Protein AF-0000000074436801 (afdb_homodimer)

Foldseek 3Di:
DPPPAFPFKKKWKKWFFQQQAQKADDDPPGHHVVVLVVVLCCVLDPPWDKDKAWLDIAHHLATAPITMIMMRTNDDDDFVSCQVSSQVRGDPGMHIDGMGGDDPPDDSNPFFKKWKKKFKEEEDDDFDVVCVLAYHYHNAQFQQVQLQVLQVLQAAWFFQPLLADDDDPPDDRTFHKHDWGKDWDDPDDDPRGDPTMIMIMIMGRDDHHLNVQQSVQVSRCCGRPVDHSVVSNLNRHPVHPDDRDGDGHDNSRMYGYDMGGDD/DPPPAFPFKKKWKKWFFQQQAQKADDDPPGHHVVVLVVVLCCVLDPPWDKDKAWLDIAHHLATAPITMIMMRTNDDDDFVVCQVSSQVRGDPGMHIDGMGGDDPPDDSNPFFKKWKKKFKEEEDDDFQVVCVLAYHYHNAQFQQVQLQVLQVLQAAWFFQPLLADDDDPPDDRTFHKHDWGKDWDDPDDDPRGDPTMIMIMIMGRDDHHLNVQQSVQVSRCCGRPVDHSVVSNLNRPPPRPDDRDGDGHDNSRMYGYDMGGDD

Secondary structure (DSSP, 8-state):
------SEEEEEEEEE-GGG-S-SS--TTS--HHHHHHHHHHHHTTT--EEEEES--PPTT-EEEEEEEEEEESS---HHHHHHHHHHHS-TTEEEEEEEE--TT--TTTS-EEEEEEEEEEESSPPPGGGTTT-EEESS---HHHHHHHHHTT-EEEE-GGGSSS--TT---EEEEEEEEEEE--SS-BTTS-S--EEEEEEES---TTHHHHHHHHHHHHHHTSS-HHHHHHHT-TT----PPP----GGGEEEEEEEE--/------SEEEEEEEEE-GGG-S-SS--TTS--HHHHHHHHHHHHTTT--EEEEES--PPTT-EEEEEEEEEEESS---HHHHHHHHHHHS-TTEEEEEEEE--TT--TTTS-EEEEEEEEEEESSPPPGGGTTT-EEESS---HHHHHHHHHTT-EEEE-GGGSSS--TT---EEEEEEEEEEE--SS-BTTS-S--EEEEEEES---TTHHHHHHHHHHHHHHTSS-HHHHHHHT-TT-----------GGGEEEEEEEE--

Structure (mmCIF, N/CA/C/O backbone):
data_AF-0000000074436801-model_v1
#
loop_
_entity.id
_entity.type
_entity.pdbx_description
1 polymer 'tRNA pseudouridine synthase'
#
loop_
_atom_site.group_PDB
_atom_site.id
_atom_site.type_symbol
_atom_site.label_atom_id
_atom_site.label_alt_id
_atom_site.label_comp_id
_atom_site.label_asym_id
_atom_site.label_entity_id
_atom_site.label_seq_id
_atom_site.pdbx_PDB_ins_code
_atom_site.Cartn_x
_atom_site.Cartn_y
_atom_site.Cartn_z
_atom_site.occupancy
_atom_site.B_iso_or_equiv
_atom_site.auth_seq_id
_atom_site.auth_comp_id
_atom_site.auth_asym_id
_atom_site.auth_atom_id
_atom_site.pdbx_PDB_model_num
ATOM 1 N N . MET A 1 1 ? -20.516 38.281 -7.262 1 30.27 1 MET A N 1
ATOM 2 C CA . MET A 1 1 ? -20.188 36.844 -7.207 1 30.27 1 MET A CA 1
ATOM 3 C C . MET A 1 1 ? -20.516 36.281 -5.832 1 30.27 1 MET A C 1
ATOM 5 O O . MET A 1 1 ? -19.891 36.656 -4.836 1 30.27 1 MET A O 1
ATOM 9 N N . THR A 1 2 ? -21.734 36.031 -5.516 1 40.06 2 THR A N 1
ATOM 10 C CA . THR A 1 2 ? -22.422 35.75 -4.262 1 40.06 2 THR A CA 1
ATOM 11 C C . THR A 1 2 ? -21.766 34.594 -3.527 1 40.06 2 THR A C 1
ATOM 13 O O . THR A 1 2 ? -21.547 33.531 -4.109 1 40.06 2 THR A O 1
ATOM 16 N N . ILE A 1 3 ? -20.766 34.688 -2.725 1 45.5 3 ILE A N 1
ATOM 17 C CA . ILE A 1 3 ? -20.109 33.688 -1.88 1 45.5 3 ILE A CA 1
ATOM 18 C C . ILE A 1 3 ? -21.094 32.562 -1.522 1 45.5 3 ILE A C 1
ATOM 20 O O . ILE A 1 3 ? -22.078 32.812 -0.809 1 45.5 3 ILE A O 1
ATOM 24 N N . MET A 1 4 ? -21.625 31.734 -2.463 1 53.31 4 MET A N 1
ATOM 25 C CA . MET A 1 4 ? -22.734 30.766 -2.463 1 53.31 4 MET A CA 1
ATOM 26 C C . MET A 1 4 ? -22.75 29.953 -1.167 1 53.31 4 MET A C 1
ATOM 28 O O . MET A 1 4 ? -21.781 29.266 -0.848 1 53.31 4 MET A O 1
ATOM 32 N N . SER A 1 5 ? -23.5 30.5 -0.088 1 80.19 5 SER A N 1
ATOM 33 C CA . SER A 1 5 ? -23.688 30.172 1.32 1 80.19 5 SER A CA 1
ATOM 34 C C . SER A 1 5 ? -24.281 28.781 1.482 1 80.19 5 SER A C 1
ATOM 36 O O . SER A 1 5 ? -25.219 28.406 0.767 1 80.19 5 SER A O 1
ATOM 38 N N . TYR A 1 6 ? -23.562 27.734 1.692 1 91.56 6 TYR A N 1
ATOM 39 C CA . TYR A 1 6 ? -24.078 26.438 2.107 1 91.56 6 TYR A CA 1
ATOM 40 C C . TYR A 1 6 ? -24.859 26.547 3.414 1 91.56 6 TYR A C 1
ATOM 42 O O . TYR A 1 6 ? -24.562 27.422 4.242 1 91.56 6 TYR A O 1
ATOM 50 N N . SER A 1 7 ? -25.859 25.766 3.523 1 94.69 7 SER A N 1
ATOM 51 C CA . SER A 1 7 ? -26.766 25.859 4.672 1 94.69 7 SER A CA 1
ATOM 52 C C . SER A 1 7 ? -26.109 25.281 5.926 1 94.69 7 SER A C 1
ATOM 54 O O . SER A 1 7 ? -26.422 25.703 7.039 1 94.69 7 SER A O 1
ATOM 56 N N . TYR A 1 8 ? -25.359 24.266 5.738 1 96.69 8 TYR A N 1
ATOM 57 C CA . TYR A 1 8 ? -24.734 23.578 6.867 1 96.69 8 TYR A CA 1
ATOM 58 C C . TYR A 1 8 ? -23.25 23.375 6.633 1 96.69 8 TYR A C 1
ATOM 60 O O . TYR A 1 8 ? -22.781 23.406 5.488 1 96.69 8 TYR A O 1
ATOM 68 N N . SER A 1 9 ? -22.516 23.25 7.727 1 97.12 9 SER A N 1
ATOM 69 C CA . SER A 1 9 ? -21.078 22.953 7.68 1 97.12 9 SER A CA 1
ATOM 70 C C . SER A 1 9 ? -20.672 22.016 8.82 1 97.12 9 SER A C 1
ATOM 72 O O . SER A 1 9 ? -21.156 22.172 9.953 1 97.12 9 SER A O 1
ATOM 74 N N . TYR A 1 10 ? -19.844 21.031 8.469 1 98.38 10 TYR A N 1
ATOM 75 C CA . TYR A 1 10 ? -19.422 20.031 9.438 1 98.38 10 TYR A CA 1
ATOM 76 C C . TYR A 1 10 ? -17.922 19.781 9.328 1 98.38 10 TYR A C 1
ATOM 78 O O . TYR A 1 10 ? -17.312 20.062 8.297 1 98.38 10 TYR A O 1
ATOM 86 N N . LEU A 1 11 ? -17.312 19.328 10.383 1 98.44 11 LEU A N 1
ATOM 87 C CA . LEU A 1 11 ? -15.938 18.859 10.383 1 98.44 11 LEU A CA 1
ATOM 88 C C . LEU A 1 11 ? -15.891 17.328 10.344 1 98.44 11 LEU A C 1
ATOM 90 O O . LEU A 1 11 ? -16.516 16.672 11.18 1 98.44 11 LEU A O 1
ATOM 94 N N . VAL A 1 12 ? -15.211 16.828 9.383 1 98.75 12 VAL A N 1
ATOM 95 C CA . VAL A 1 12 ? -15.109 15.383 9.234 1 98.75 12 VAL A CA 1
ATOM 96 C C . VAL A 1 12 ? -13.648 14.953 9.328 1 98.75 12 VAL A C 1
ATOM 98 O O . VAL A 1 12 ? -12.773 15.562 8.703 1 98.75 12 VAL A O 1
ATOM 101 N N . THR A 1 13 ? -13.367 13.969 10.156 1 98.81 13 THR A N 1
ATOM 102 C CA . THR A 1 13 ? -12.047 13.367 10.281 1 98.81 13 THR A CA 1
ATOM 103 C C . THR A 1 13 ? -11.977 12.039 9.523 1 98.81 13 THR A C 1
ATOM 105 O O . THR A 1 13 ? -12.859 11.195 9.664 1 98.81 13 THR A O 1
ATOM 108 N N . ILE A 1 14 ? -10.961 11.914 8.711 1 98.75 14 ILE A N 1
ATOM 109 C CA . ILE A 1 14 ? -10.82 10.695 7.926 1 98.75 14 ILE A CA 1
ATOM 110 C C . ILE A 1 14 ? -9.383 10.172 8.031 1 98.75 14 ILE A C 1
ATOM 112 O O . ILE A 1 14 ? -8.508 10.852 8.57 1 98.75 14 ILE A O 1
ATOM 116 N N . GLN A 1 15 ? -9.172 8.93 7.621 1 98.75 15 GLN A N 1
ATOM 117 C CA . GLN A 1 15 ? -7.891 8.273 7.398 1 98.75 15 GLN A CA 1
ATOM 118 C C . GLN A 1 15 ? -7.754 7.805 5.953 1 98.75 15 GLN A C 1
ATOM 120 O O . GLN A 1 15 ? -8.758 7.527 5.289 1 98.75 15 GLN A O 1
ATOM 125 N N . TYR A 1 16 ? -6.551 7.789 5.449 1 98.81 16 TYR A N 1
ATOM 126 C CA . TYR A 1 16 ? -6.355 7.191 4.133 1 98.81 16 TYR A CA 1
ATOM 127 C C . TYR A 1 16 ? -4.922 6.707 3.961 1 98.81 16 TYR A C 1
ATOM 129 O O . TYR A 1 16 ? -4.004 7.211 4.617 1 98.81 16 TYR A O 1
ATOM 137 N N . LEU A 1 17 ? -4.734 5.734 3.131 1 98.75 17 LEU A N 1
ATOM 138 C CA . LEU A 1 17 ? -3.434 5.309 2.625 1 98.75 17 LEU A CA 1
ATOM 139 C C . LEU A 1 17 ? -3.102 6.012 1.315 1 98.75 17 LEU A C 1
ATOM 141 O O . LEU A 1 17 ? -3.738 5.762 0.291 1 98.75 17 LEU A O 1
ATOM 145 N N . GLY A 1 18 ? -2.111 6.832 1.327 1 98.44 18 GLY A N 1
ATOM 146 C CA . GLY A 1 18 ? -1.806 7.676 0.182 1 98.44 18 GLY A CA 1
ATOM 147 C C . GLY A 1 18 ? -0.941 6.98 -0.854 1 98.44 18 GLY A C 1
ATOM 148 O O . GLY A 1 18 ? -0.719 7.516 -1.942 1 98.44 18 GLY A O 1
ATOM 149 N N . PHE A 1 19 ? -0.56 5.734 -0.64 1 98.38 19 PHE A N 1
ATOM 150 C CA . PHE A 1 19 ? 0.476 5.039 -1.396 1 98.38 19 PHE A CA 1
ATOM 151 C C . PHE A 1 19 ? 0.136 5.012 -2.881 1 98.38 19 PHE A C 1
ATOM 153 O O . PHE A 1 19 ? 1.031 5.027 -3.729 1 98.38 19 PHE A O 1
ATOM 160 N N . ARG A 1 20 ? -1.141 5.043 -3.229 1 96.75 20 ARG A N 1
ATOM 161 C CA . ARG A 1 20 ? -1.556 5.016 -4.629 1 96.75 20 ARG A CA 1
ATOM 162 C C . ARG A 1 20 ? -2.035 6.387 -5.086 1 96.75 20 ARG A C 1
ATOM 164 O O . ARG A 1 20 ? -2.463 6.555 -6.227 1 96.75 20 ARG A O 1
ATOM 171 N N . PHE A 1 21 ? -2.033 7.359 -4.207 1 97.56 21 PHE A N 1
ATOM 172 C CA . PHE A 1 21 ? -2.561 8.68 -4.539 1 97.56 21 PHE A CA 1
ATOM 173 C C . PHE A 1 21 ? -1.469 9.57 -5.121 1 97.56 21 PHE A C 1
ATOM 175 O O . PHE A 1 21 ? -0.324 9.531 -4.664 1 97.56 21 PHE A O 1
ATOM 182 N N . HIS A 1 22 ? -1.839 10.375 -6.027 1 97.44 22 HIS A N 1
ATOM 183 C CA . HIS A 1 22 ? -0.971 11.414 -6.562 1 97.44 22 HIS A CA 1
ATO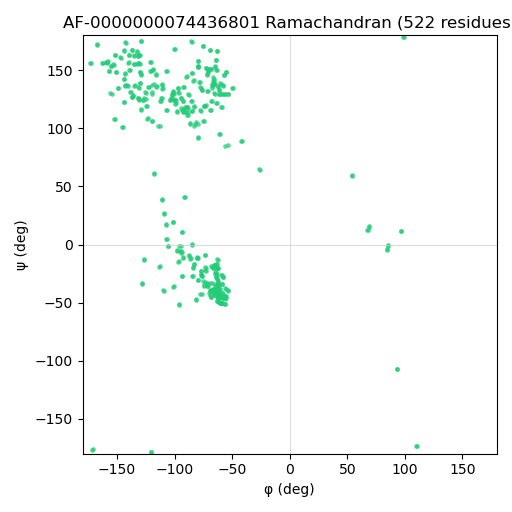M 184 C C . HIS A 1 22 ? -1.14 12.719 -5.793 1 97.44 22 HIS A C 1
ATOM 186 O O . HIS A 1 22 ? -1.267 13.789 -6.398 1 97.44 22 HIS A O 1
ATOM 192 N N . GLY A 1 23 ? -1.253 12.555 -4.43 1 97.56 23 GLY A N 1
ATOM 193 C CA . GLY A 1 23 ? -1.458 13.703 -3.555 1 97.56 23 GLY A CA 1
ATOM 194 C C . GLY A 1 23 ? -2.91 13.898 -3.162 1 97.56 23 GLY A C 1
ATOM 195 O O . GLY A 1 23 ? -3.779 13.125 -3.566 1 97.56 23 GLY A O 1
ATOM 196 N N . TRP A 1 24 ? -3.102 14.867 -2.393 1 97.81 24 TRP A N 1
ATOM 197 C CA . TRP A 1 24 ? -4.457 15.172 -1.941 1 97.81 24 TRP A CA 1
ATOM 198 C C . TRP A 1 24 ? -5.215 15.969 -2.994 1 97.81 24 TRP A C 1
ATOM 200 O O . TRP A 1 24 ? -6.348 15.633 -3.346 1 97.81 24 TRP A O 1
ATOM 210 N N . GLN A 1 25 ? -4.562 16.984 -3.502 1 96.44 25 GLN A N 1
ATOM 211 C CA . GLN A 1 25 ? -5.207 17.953 -4.387 1 96.44 25 GLN A CA 1
ATOM 212 C C . GLN A 1 25 ? -5.637 17.297 -5.695 1 96.44 25 GLN A C 1
ATOM 214 O O . GLN A 1 25 ? -4.867 16.547 -6.305 1 96.44 25 GLN A O 1
ATOM 219 N N . LYS A 1 26 ? -6.855 17.672 -6.145 1 96.38 26 LYS A N 1
ATOM 220 C CA . LYS A 1 26 ? -7.383 17.125 -7.391 1 96.38 26 LYS A CA 1
ATOM 221 C C . LYS A 1 26 ? -6.492 17.5 -8.578 1 96.38 26 LYS A C 1
ATOM 223 O O . LYS A 1 26 ? -6.035 18.641 -8.68 1 96.38 26 LYS A O 1
ATOM 228 N N . GLN A 1 27 ? -6.188 16.5 -9.289 1 93.69 27 GLN A N 1
ATOM 229 C CA . GLN A 1 27 ? -5.465 16.641 -10.547 1 93.69 27 GLN A CA 1
ATOM 230 C C . GLN A 1 27 ? -6.16 15.867 -11.664 1 93.69 27 GLN A C 1
ATOM 232 O O . GLN A 1 27 ? -6.633 14.75 -11.445 1 93.69 27 GLN A O 1
ATOM 237 N N . PRO A 1 28 ? -6.227 16.453 -12.82 1 91.06 28 PRO A N 1
ATOM 238 C CA . PRO A 1 28 ? -6.922 15.766 -13.914 1 91.06 28 PRO A CA 1
ATOM 239 C C . PRO A 1 28 ? -6.348 14.383 -14.203 1 91.06 28 PRO A C 1
ATOM 241 O O . PRO A 1 28 ? -5.125 14.219 -14.289 1 91.06 28 PRO A O 1
ATOM 244 N N . ASN A 1 29 ? -7.223 13.359 -14.273 1 89.69 29 ASN A N 1
ATOM 245 C CA . ASN A 1 29 ? -6.945 12 -14.719 1 89.69 29 ASN A CA 1
ATOM 246 C C . ASN A 1 29 ? -6.016 11.266 -13.758 1 89.69 29 ASN A C 1
ATOM 248 O O . ASN A 1 29 ? -5.379 10.281 -14.125 1 89.69 29 ASN A O 1
ATOM 252 N N . LEU A 1 30 ? -5.844 11.883 -12.586 1 94.19 30 LEU A N 1
ATOM 253 C CA . LEU A 1 30 ? -5.004 11.219 -11.602 1 94.19 30 LEU A CA 1
ATOM 254 C C . LEU A 1 30 ? -5.809 10.844 -10.359 1 94.19 30 LEU A C 1
ATOM 256 O O . LEU A 1 30 ? -6.758 11.539 -10 1 94.19 30 LEU A O 1
ATOM 260 N N . LYS A 1 31 ? -5.441 9.742 -9.75 1 94.81 31 LYS A N 1
ATOM 261 C CA . LYS A 1 31 ? -6.039 9.297 -8.492 1 94.81 31 LYS A CA 1
ATOM 262 C C . LYS A 1 31 ? -5.527 10.133 -7.324 1 94.81 31 LYS A C 1
ATOM 264 O O . LYS A 1 31 ? -4.367 10 -6.926 1 94.81 31 LYS A O 1
ATOM 269 N N . THR A 1 32 ? -6.398 11.055 -6.77 1 98.12 32 THR A N 1
ATOM 270 C CA . THR A 1 32 ? -6.016 11.898 -5.641 1 98.12 32 THR A CA 1
ATOM 271 C C . THR A 1 32 ? -6.953 11.672 -4.457 1 98.12 32 THR A C 1
ATOM 273 O O . THR A 1 32 ? -8.055 11.141 -4.625 1 98.12 32 THR A O 1
ATOM 276 N N . GLY A 1 33 ? -6.477 11.984 -3.297 1 97.88 33 GLY A N 1
ATOM 277 C CA . GLY A 1 33 ? -7.316 11.852 -2.119 1 97.88 33 GLY A CA 1
ATOM 278 C C . GLY A 1 33 ? -8.617 12.625 -2.225 1 97.88 33 GLY A C 1
ATOM 279 O O . GLY A 1 33 ? -9.688 12.086 -1.93 1 97.88 33 GLY A O 1
ATOM 280 N N . HIS A 1 34 ? -8.516 13.836 -2.703 1 98.25 34 HIS A N 1
ATOM 281 C CA . HIS A 1 34 ? -9.68 14.711 -2.795 1 98.25 34 HIS A CA 1
ATOM 282 C C . HIS A 1 34 ? -10.672 14.195 -3.83 1 98.25 34 HIS A C 1
ATOM 284 O O . HIS A 1 34 ? -11.891 14.266 -3.619 1 98.25 34 HIS A O 1
ATOM 290 N N . LEU A 1 35 ? -10.172 13.695 -4.934 1 97.38 35 LEU A N 1
ATOM 291 C CA . LEU A 1 35 ? -11.039 13.133 -5.961 1 97.38 35 LEU A CA 1
ATOM 292 C C . LEU A 1 35 ? -11.883 12 -5.395 1 97.38 35 LEU A C 1
ATOM 294 O O . LEU A 1 35 ? -13.102 11.969 -5.594 1 97.38 35 LEU A O 1
ATOM 298 N N . PHE A 1 36 ? -11.305 11.102 -4.641 1 96.81 36 PHE A N 1
ATOM 299 C CA . PHE A 1 36 ? -12.016 9.945 -4.102 1 96.81 36 PHE A CA 1
ATOM 300 C C . PHE A 1 36 ? -12.992 10.367 -3.014 1 96.81 36 PHE A C 1
ATOM 302 O O . PHE A 1 36 ? -14.086 9.805 -2.898 1 96.81 36 PHE A O 1
ATOM 309 N N . LEU A 1 37 ? -12.531 11.352 -2.287 1 98.06 37 LEU A N 1
ATOM 310 C CA . LEU A 1 37 ? -13.453 11.906 -1.299 1 98.06 37 LEU A CA 1
ATOM 311 C C . LEU A 1 37 ? -14.703 12.453 -1.97 1 98.06 37 LEU A C 1
ATOM 313 O O . LEU A 1 37 ? -15.82 12.102 -1.583 1 98.06 37 LEU A O 1
ATOM 317 N N . ASP A 1 38 ? -14.508 13.258 -2.973 1 97.38 38 ASP A N 1
ATOM 318 C CA . ASP A 1 38 ? -15.625 13.891 -3.668 1 97.38 38 ASP A CA 1
ATOM 319 C C . ASP A 1 38 ? -16.516 12.844 -4.328 1 97.38 38 ASP A C 1
ATOM 321 O O . ASP A 1 38 ? -17.75 12.969 -4.305 1 97.38 38 ASP A O 1
ATOM 325 N N . LYS A 1 39 ? -15.922 11.844 -4.93 1 97.31 39 LYS A N 1
ATOM 326 C CA . LYS A 1 39 ? -16.703 10.773 -5.551 1 97.31 39 LYS A CA 1
ATOM 327 C C . LYS A 1 39 ? -17.562 10.062 -4.52 1 97.31 39 LYS A C 1
ATOM 329 O O . LYS A 1 39 ? -18.734 9.758 -4.793 1 97.31 39 LYS A O 1
ATOM 334 N N . THR A 1 40 ? -17 9.773 -3.389 1 98.12 40 THR A N 1
ATOM 335 C CA . THR A 1 40 ? -17.734 9.109 -2.32 1 98.12 40 THR A CA 1
ATOM 336 C C . THR A 1 40 ? -18.906 9.977 -1.854 1 98.12 40 THR A C 1
ATOM 338 O O . THR A 1 40 ? -20.031 9.492 -1.733 1 98.12 40 THR A O 1
ATOM 341 N N . LEU A 1 41 ? -18.656 11.273 -1.666 1 98.44 41 LEU A N 1
ATOM 342 C CA . LEU A 1 41 ? -19.688 12.203 -1.205 1 98.44 41 LEU A CA 1
ATOM 343 C C . LEU A 1 41 ? -20.781 12.359 -2.254 1 98.44 41 LEU A C 1
ATOM 345 O O . LEU A 1 41 ? -21.969 12.445 -1.913 1 98.44 41 LEU A O 1
ATOM 349 N N . LYS A 1 42 ? -20.391 12.398 -3.506 1 97.88 42 LYS A N 1
ATOM 350 C CA . LYS A 1 42 ? -21.359 12.523 -4.59 1 97.88 42 LYS A CA 1
ATOM 351 C C . LYS A 1 42 ? -22.281 11.312 -4.629 1 97.88 42 LYS A C 1
ATOM 353 O O . LYS A 1 42 ? -23.469 11.445 -4.957 1 97.88 42 LYS A O 1
ATOM 358 N N . TYR A 1 43 ? -21.734 10.242 -4.328 1 97.5 43 TYR A N 1
ATOM 359 C CA . TYR A 1 43 ? -22.531 9.016 -4.332 1 97.5 43 TYR A CA 1
ATOM 360 C C . TYR A 1 43 ? -23.531 9.016 -3.193 1 97.5 43 TYR A C 1
ATOM 362 O O . TYR A 1 43 ? -24.703 8.664 -3.393 1 97.5 43 TYR A O 1
ATOM 370 N N . ILE A 1 44 ? -23.141 9.453 -2 1 96.88 44 ILE A N 1
ATOM 371 C CA . ILE A 1 44 ? -24 9.336 -0.83 1 96.88 44 ILE A CA 1
ATOM 372 C C . ILE A 1 44 ? -24.953 10.516 -0.782 1 96.88 44 ILE A C 1
ATOM 374 O O . ILE A 1 44 ? -26.031 10.422 -0.187 1 96.88 44 ILE A O 1
ATOM 378 N N . TYR A 1 45 ? -24.578 11.625 -1.346 1 96.94 45 TYR A N 1
ATOM 379 C CA . TYR A 1 45 ? -25.438 12.812 -1.394 1 96.94 45 TYR A CA 1
ATOM 380 C C . TYR A 1 45 ? -25.766 13.18 -2.832 1 96.94 45 TYR A C 1
ATOM 382 O O . TYR A 1 45 ? -25.547 14.32 -3.256 1 96.94 45 TYR A O 1
ATOM 390 N N . LYS A 1 46 ? -26.391 12.258 -3.434 1 95.19 46 LYS A N 1
ATOM 391 C CA . LYS A 1 46 ? -26.75 12.438 -4.84 1 95.19 46 LYS A CA 1
ATOM 392 C C . LYS A 1 46 ? -27.719 13.594 -5.02 1 95.19 46 LYS A C 1
ATOM 394 O O . LYS A 1 46 ? -28.766 13.633 -4.363 1 95.19 46 LYS A O 1
ATOM 399 N N . GLY A 1 47 ? -27.297 14.531 -5.82 1 96.25 47 GLY A N 1
ATOM 400 C CA . GLY A 1 47 ? -28.172 15.641 -6.156 1 96.25 47 GLY A CA 1
ATOM 401 C C . GLY A 1 47 ? -28.125 16.766 -5.145 1 96.25 47 GLY A C 1
ATOM 402 O O . GLY A 1 47 ? -28.828 17.781 -5.301 1 96.25 47 GLY A O 1
ATOM 403 N N . ILE A 1 48 ? -27.391 16.656 -4.137 1 97.25 48 ILE A N 1
ATOM 404 C CA . ILE A 1 48 ? -27.266 17.688 -3.117 1 97.25 48 ILE A CA 1
ATOM 405 C C . ILE A 1 48 ? -25.969 18.469 -3.322 1 97.25 48 ILE A C 1
ATOM 407 O O . ILE A 1 48 ? -24.906 17.859 -3.518 1 97.25 48 ILE A O 1
ATOM 411 N N . ARG A 1 49 ? -26.125 19.734 -3.289 1 96.75 49 ARG A N 1
ATOM 412 C CA . ARG A 1 49 ? -24.938 20.562 -3.439 1 96.75 49 ARG A CA 1
ATOM 413 C C . ARG A 1 49 ? -24.062 20.5 -2.197 1 96.75 49 ARG A C 1
ATOM 415 O O . ARG A 1 49 ? -24.547 20.609 -1.072 1 96.75 49 ARG A O 1
ATOM 422 N N . PHE A 1 50 ? -22.703 20.281 -2.445 1 97.88 50 PHE A N 1
ATOM 423 C CA . PHE A 1 50 ? -21.75 20.281 -1.34 1 97.88 50 PHE A CA 1
ATOM 424 C C . PHE A 1 50 ? -20.359 20.719 -1.818 1 97.88 50 PHE A C 1
ATOM 426 O O . PHE A 1 50 ? -20.109 20.781 -3.023 1 97.88 50 PHE A O 1
ATOM 433 N N . LYS A 1 51 ? -19.562 21.078 -0.87 1 97.25 51 LYS A N 1
ATOM 434 C CA . LYS A 1 51 ? -18.156 21.406 -1.066 1 97.25 51 LYS A CA 1
ATOM 435 C C . LYS A 1 51 ? -17.312 20.891 0.09 1 97.25 51 LYS A C 1
ATOM 437 O O . LYS A 1 51 ? -17.734 20.922 1.246 1 97.25 51 LYS A O 1
ATOM 442 N N . SER A 1 52 ? -16.188 20.328 -0.301 1 97.75 52 SER A N 1
ATOM 443 C CA . SER A 1 52 ? -15.266 19.875 0.728 1 97.75 52 SER A CA 1
ATOM 444 C C . SER A 1 52 ? -13.953 20.641 0.668 1 97.75 52 SER A C 1
ATOM 446 O O . SER A 1 52 ? -13.453 20.938 -0.418 1 97.75 52 SER A O 1
ATOM 448 N N . LEU A 1 53 ? -13.492 21.031 1.847 1 97.31 53 LEU A N 1
ATOM 449 C CA . LEU A 1 53 ? -12.219 21.734 1.982 1 97.31 53 LEU A CA 1
ATOM 450 C C . LEU A 1 53 ? -11.289 21 2.941 1 97.31 53 LEU A C 1
ATOM 452 O O . LEU A 1 53 ? -11.602 20.859 4.129 1 97.31 53 LEU A O 1
ATOM 456 N N . GLY A 1 54 ? -10.164 20.562 2.498 1 97.56 54 GLY A N 1
ATOM 457 C CA . GLY A 1 54 ? -9.227 19.812 3.326 1 97.56 54 GLY A CA 1
ATOM 458 C C . GLY A 1 54 ? -8.391 20.703 4.227 1 97.56 54 GLY A C 1
ATOM 459 O O . GLY A 1 54 ? -8.141 21.859 3.898 1 97.56 54 GLY A O 1
ATOM 460 N N . VAL A 1 55 ? -7.887 20.109 5.281 1 97.38 55 VAL A N 1
ATOM 461 C CA . VAL A 1 55 ? -7.098 20.828 6.281 1 97.38 55 VAL A CA 1
ATOM 462 C C . VAL A 1 55 ? -5.719 21.156 5.715 1 97.38 55 VAL A C 1
ATOM 464 O O . VAL A 1 55 ? -5.008 22 6.25 1 97.38 55 VAL A O 1
ATOM 467 N N . GLY A 1 56 ? -5.324 20.453 4.691 1 94.5 56 GLY A N 1
ATOM 468 C CA . GLY A 1 56 ? -4.035 20.625 4.047 1 94.5 56 GLY A CA 1
ATOM 469 C C . GLY A 1 56 ? -3.912 19.844 2.75 1 94.5 56 GLY A C 1
ATOM 470 O O . GLY A 1 56 ? -4.906 19.328 2.234 1 94.5 56 GLY A O 1
ATOM 471 N N . ARG A 1 57 ? -2.748 19.922 2.213 1 93.38 57 ARG A N 1
ATOM 472 C CA . ARG A 1 57 ? -2.451 19.219 0.967 1 93.38 57 ARG A CA 1
ATOM 473 C C . ARG A 1 57 ? -1.257 18.297 1.134 1 93.38 57 ARG A C 1
ATOM 475 O O . ARG A 1 57 ? -0.114 18.75 1.218 1 93.38 57 ARG A O 1
ATOM 482 N N . THR A 1 58 ? -1.508 16.969 1.166 1 97 58 THR A N 1
ATOM 483 C CA . THR A 1 58 ? -0.414 16.016 1.27 1 97 58 THR A CA 1
ATOM 484 C C . THR A 1 58 ? 0.163 15.695 -0.108 1 97 58 THR A C 1
ATOM 486 O O . THR A 1 58 ? -0.568 15.664 -1.1 1 97 58 THR A O 1
ATOM 489 N N . ASP A 1 59 ? 1.494 15.43 -0.144 1 96.62 59 ASP A N 1
ATOM 490 C CA . ASP A 1 59 ? 2.176 15.039 -1.374 1 96.62 59 ASP A CA 1
ATOM 491 C C . ASP A 1 59 ? 1.747 13.648 -1.82 1 96.62 59 ASP A C 1
ATOM 493 O O . ASP A 1 59 ? 1.045 12.945 -1.091 1 96.62 59 ASP A O 1
ATOM 497 N N . ALA A 1 60 ? 2.154 13.398 -3.088 1 97.62 60 ALA A N 1
ATOM 498 C CA . ALA A 1 60 ? 1.924 12.047 -3.607 1 97.62 60 ALA A CA 1
ATOM 499 C C . ALA A 1 60 ? 2.508 10.992 -2.672 1 97.62 60 ALA A C 1
ATOM 501 O O . ALA A 1 60 ? 3.637 11.133 -2.197 1 97.62 60 ALA A O 1
ATOM 502 N N . ARG A 1 61 ? 1.688 9.977 -2.309 1 98.19 61 ARG A N 1
ATOM 503 C CA . ARG A 1 61 ? 2.057 8.773 -1.572 1 98.19 61 ARG A CA 1
ATOM 504 C C . ARG A 1 61 ? 2.055 9.031 -0.068 1 98.19 61 ARG A C 1
ATOM 506 O O . ARG A 1 61 ? 2.256 8.102 0.723 1 98.19 61 ARG A O 1
ATOM 513 N N . VAL A 1 62 ? 1.827 10.266 0.342 1 98.81 62 VAL A N 1
ATOM 514 C CA . VAL A 1 62 ? 1.754 10.547 1.772 1 98.81 62 VAL A CA 1
ATOM 515 C C . VAL A 1 62 ? 0.417 10.062 2.326 1 98.81 62 VAL A C 1
ATOM 517 O O . VAL A 1 62 ? -0.632 10.281 1.716 1 98.81 62 VAL A O 1
ATOM 520 N N . SER A 1 63 ? 0.5 9.359 3.434 1 98.81 63 SER A N 1
ATOM 521 C CA . SER A 1 63 ? -0.683 8.797 4.078 1 98.81 63 SER A CA 1
ATOM 522 C C . SER A 1 63 ? -1.132 9.656 5.254 1 98.81 63 SER A C 1
ATOM 524 O O . SER A 1 63 ? -0.429 10.586 5.656 1 98.81 63 SER A O 1
ATOM 526 N N . ALA A 1 64 ? -2.338 9.367 5.758 1 98.81 64 ALA A N 1
ATOM 527 C CA . ALA A 1 64 ? -2.846 10.086 6.922 1 98.81 64 ALA A CA 1
ATOM 528 C C . ALA A 1 64 ? -3.66 9.164 7.828 1 98.81 64 ALA A C 1
ATOM 530 O O . ALA A 1 64 ? -4.621 8.539 7.379 1 98.81 64 ALA A O 1
ATOM 531 N N . SER A 1 65 ? -3.248 9.078 9.062 1 98.19 65 SER A N 1
ATOM 532 C CA . SER A 1 65 ? -4.074 8.398 10.055 1 98.19 65 SER A CA 1
ATOM 533 C C . SER A 1 65 ? -5.129 9.336 10.633 1 98.19 65 SER A C 1
ATOM 535 O O . SER A 1 65 ? -6.105 8.883 11.234 1 98.19 65 SER A O 1
ATOM 537 N N . CYS A 1 66 ? -4.875 10.617 10.484 1 98.5 66 CYS A N 1
ATOM 538 C CA . CYS A 1 66 ? -5.82 11.648 10.891 1 98.5 66 CYS A CA 1
ATOM 539 C C . CYS A 1 66 ? -5.766 12.844 9.945 1 98.5 66 CYS A C 1
ATOM 541 O O . CYS A 1 66 ? -4.832 13.641 10 1 98.5 66 CYS A O 1
ATOM 543 N N . PHE A 1 67 ? -6.688 12.914 9.078 1 98.69 67 PHE A N 1
ATOM 544 C CA . PHE A 1 67 ? -6.914 14.039 8.18 1 98.69 67 PHE A CA 1
ATOM 545 C C . PHE A 1 67 ? -8.289 14.648 8.414 1 98.69 67 PHE A C 1
ATOM 547 O O . PHE A 1 67 ? -9.203 13.969 8.875 1 98.69 67 PHE A O 1
ATOM 554 N N . ALA A 1 68 ? -8.406 15.914 8.18 1 98.56 68 ALA A N 1
ATOM 555 C CA . ALA A 1 68 ? -9.703 16.562 8.391 1 98.56 68 ALA A CA 1
ATOM 556 C C . ALA A 1 68 ? -10.117 17.375 7.168 1 98.56 68 ALA A C 1
ATOM 558 O O . ALA A 1 68 ? -9.273 17.938 6.477 1 98.56 68 ALA A O 1
ATOM 559 N N . PHE A 1 69 ? -11.375 17.391 6.965 1 98.44 69 PHE A N 1
ATOM 560 C CA . PHE A 1 69 ? -11.922 18.297 5.965 1 98.44 69 PHE A CA 1
ATOM 561 C C . PHE A 1 69 ? -13.219 18.922 6.453 1 98.44 69 PHE A C 1
ATOM 563 O O . PHE A 1 69 ? -13.898 18.359 7.312 1 98.44 69 PHE A O 1
ATOM 570 N N . GLN A 1 70 ? -13.484 20.094 6.012 1 98.19 70 GLN A N 1
ATOM 571 C CA . GLN A 1 70 ? -14.75 20.781 6.273 1 98.19 70 GLN A CA 1
ATOM 572 C C . GLN A 1 70 ? -15.758 20.531 5.156 1 98.19 70 GLN A C 1
ATOM 574 O O . GLN A 1 70 ? -15.469 20.781 3.982 1 98.19 70 GLN A O 1
ATOM 579 N N . LEU A 1 71 ? -16.875 20.016 5.535 1 98.12 71 LEU A N 1
ATOM 580 C CA . LEU A 1 71 ? -17.953 19.719 4.598 1 98.12 71 LEU A CA 1
ATOM 581 C C . LEU A 1 71 ? -19 20.828 4.602 1 98.12 71 LEU A C 1
ATOM 583 O O . LEU A 1 71 ? -19.609 21.109 5.637 1 98.12 71 LEU A O 1
ATOM 587 N N . PHE A 1 72 ? -19.141 21.547 3.496 1 97.69 72 PHE A N 1
ATOM 588 C CA . PHE A 1 72 ? -20.25 22.453 3.254 1 97.69 72 PHE A CA 1
ATOM 589 C C . PHE A 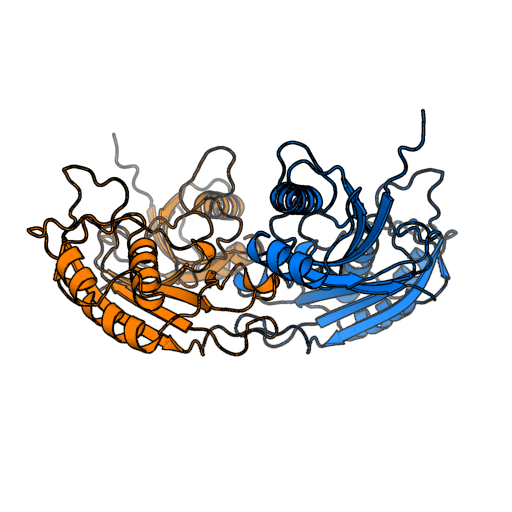1 72 ? -21.359 21.75 2.473 1 97.69 72 PHE A C 1
ATOM 591 O O . PHE A 1 72 ? -21.109 21.172 1.414 1 97.69 72 PHE A O 1
ATOM 598 N N . ILE A 1 73 ? -22.562 21.797 3.012 1 97.69 73 ILE A N 1
ATOM 599 C CA . ILE A 1 73 ? -23.594 20.984 2.365 1 97.69 73 ILE A CA 1
ATOM 600 C C . ILE A 1 73 ? -24.969 21.625 2.568 1 97.69 73 ILE A C 1
ATOM 602 O O . ILE A 1 73 ? -25.219 22.266 3.596 1 97.69 73 ILE A O 1
ATOM 606 N N . ASP A 1 74 ? -25.859 21.484 1.671 1 97.38 74 ASP A N 1
ATOM 607 C CA . ASP A 1 74 ? -27.156 22.156 1.673 1 97.38 74 ASP A CA 1
ATOM 608 C C . ASP A 1 74 ? -28.219 21.281 2.332 1 97.38 74 ASP A C 1
ATOM 610 O O . ASP A 1 74 ? -29.406 21.609 2.311 1 97.38 74 ASP A O 1
ATOM 614 N N . GLN A 1 75 ? -27.812 20.266 2.936 1 96.56 75 GLN A N 1
ATOM 615 C CA . GLN A 1 75 ? -28.734 19.375 3.662 1 96.56 75 GLN A CA 1
ATOM 616 C C . GLN A 1 75 ? -28.172 19.016 5.035 1 96.56 75 GLN A C 1
ATOM 618 O O . GLN A 1 75 ? -26.969 18.766 5.172 1 96.56 75 GLN A O 1
ATOM 623 N N . LYS A 1 76 ? -29.125 19.078 5.945 1 97.56 76 LYS A N 1
ATOM 624 C CA . LYS A 1 76 ? -28.703 18.625 7.27 1 97.56 76 LYS A CA 1
ATOM 625 C C . LYS A 1 76 ? -28.234 17.172 7.242 1 97.56 76 LYS A C 1
ATOM 627 O O . LYS A 1 76 ? -28.891 16.328 6.648 1 97.56 76 LYS A O 1
ATOM 632 N N . VAL A 1 77 ? -27.156 16.875 7.934 1 97.75 77 VAL A N 1
ATOM 633 C CA . VAL A 1 77 ? -26.547 15.555 7.871 1 97.75 77 VAL A CA 1
ATOM 634 C C . VAL A 1 77 ? -26.922 14.742 9.109 1 97.75 77 VAL A C 1
ATOM 636 O O . VAL A 1 77 ? -26.812 15.242 10.234 1 97.75 77 VAL A O 1
ATOM 639 N N . ASP A 1 78 ? -27.438 13.609 8.898 1 98.31 78 ASP A N 1
ATOM 640 C CA . ASP A 1 78 ? -27.5 12.617 9.969 1 98.31 78 ASP A CA 1
ATOM 641 C C . ASP A 1 78 ? -26.156 11.938 10.18 1 98.31 78 ASP A C 1
ATOM 643 O O . ASP A 1 78 ? -25.703 11.164 9.336 1 98.31 78 ASP A O 1
ATOM 647 N N . PHE A 1 79 ? -25.594 12.156 11.352 1 98.56 79 PHE A N 1
ATOM 648 C CA . PHE A 1 79 ? -24.203 11.781 11.57 1 98.56 79 PHE A CA 1
ATOM 649 C C . PHE A 1 79 ? -24.031 10.266 11.5 1 98.56 79 PHE A C 1
ATOM 651 O O . PHE A 1 79 ? -23.078 9.766 10.898 1 98.56 79 PHE A O 1
ATOM 658 N N . ASP A 1 80 ? -24.938 9.516 12.109 1 98.06 80 ASP A N 1
ATOM 659 C CA . ASP A 1 80 ? -24.844 8.055 12.086 1 98.06 80 ASP A CA 1
ATOM 660 C C . ASP A 1 80 ? -24.984 7.523 10.664 1 98.06 80 ASP A C 1
ATOM 662 O O . ASP A 1 80 ? -24.219 6.645 10.25 1 98.06 80 ASP A O 1
ATOM 666 N N . GLN A 1 81 ? -25.906 8.047 9.961 1 97.88 81 GLN A N 1
ATOM 667 C CA . GLN A 1 81 ? -26.109 7.629 8.586 1 97.88 81 GLN A CA 1
ATOM 668 C C . GLN A 1 81 ? -24.922 8.008 7.711 1 97.88 81 GLN A C 1
ATOM 670 O O . GLN A 1 81 ? -24.516 7.242 6.832 1 97.88 81 GLN A O 1
ATOM 675 N N . PHE A 1 82 ? -24.406 9.219 7.938 1 98.44 82 PHE A N 1
ATOM 676 C CA . PHE A 1 82 ? -23.234 9.664 7.207 1 98.44 82 PHE A CA 1
ATOM 677 C C . PHE A 1 82 ? -22.078 8.68 7.398 1 98.44 82 PHE A C 1
ATOM 679 O O . PHE A 1 82 ? -21.469 8.242 6.422 1 98.44 82 PHE A O 1
ATOM 686 N N . MET A 1 83 ? -21.766 8.336 8.633 1 98.19 83 MET A N 1
ATOM 687 C CA . MET A 1 83 ? -20.656 7.434 8.945 1 98.19 83 MET A CA 1
ATOM 688 C C . MET A 1 83 ? -20.859 6.078 8.273 1 98.19 83 MET A C 1
ATOM 690 O O . MET A 1 83 ? -19.922 5.539 7.672 1 98.19 83 MET A O 1
ATOM 694 N N . ALA A 1 84 ? -22.031 5.57 8.359 1 97.06 84 ALA A N 1
ATOM 695 C CA . ALA A 1 84 ? -22.344 4.273 7.766 1 97.06 84 ALA A CA 1
ATOM 696 C C . ALA A 1 84 ? -22.188 4.316 6.246 1 97.06 84 ALA A C 1
ATOM 698 O O . ALA A 1 84 ? -21.5 3.477 5.664 1 97.06 84 ALA A O 1
ATOM 699 N N . ASP A 1 85 ? -22.781 5.348 5.621 1 97.44 85 ASP A N 1
ATOM 700 C CA . ASP A 1 85 ? -22.781 5.453 4.164 1 97.44 85 ASP A CA 1
ATOM 701 C C . ASP A 1 85 ? -21.375 5.734 3.633 1 97.44 85 ASP A C 1
ATOM 703 O O . ASP A 1 85 ? -20.953 5.148 2.633 1 97.44 85 ASP A O 1
ATOM 707 N N . PHE A 1 86 ? -20.703 6.629 4.25 1 98.12 86 PHE A N 1
ATOM 708 C CA . PHE A 1 86 ? -19.359 6.969 3.805 1 98.12 86 PHE A CA 1
ATOM 709 C C . PHE A 1 86 ? -18.453 5.746 3.83 1 98.12 86 PHE A C 1
ATOM 711 O O . PHE A 1 86 ? -17.797 5.434 2.836 1 98.12 86 PHE A O 1
ATOM 718 N N . ASN A 1 87 ? -18.422 5.031 4.914 1 97.5 87 ASN A N 1
ATOM 719 C CA . ASN A 1 87 ? -17.5 3.908 5.098 1 97.5 87 ASN A CA 1
ATOM 720 C C . ASN A 1 87 ? -17.922 2.697 4.273 1 97.5 87 ASN A C 1
ATOM 722 O O . ASN A 1 87 ? -17.109 1.841 3.949 1 97.5 87 ASN A O 1
ATOM 726 N N . ALA A 1 88 ? -19.172 2.654 3.93 1 95.62 88 ALA A N 1
ATOM 727 C CA . ALA A 1 88 ? -19.641 1.585 3.053 1 95.62 88 ALA A CA 1
ATOM 728 C C . ALA A 1 88 ? -19.219 1.841 1.605 1 95.62 88 ALA A C 1
ATOM 730 O O . ALA A 1 88 ? -19.016 0.899 0.835 1 95.62 88 ALA A O 1
ATOM 731 N N . ASN A 1 89 ? -19.047 3.111 1.273 1 95.69 89 ASN A N 1
ATOM 732 C CA . ASN A 1 89 ? -18.906 3.426 -0.144 1 95.69 89 ASN A CA 1
ATOM 733 C C . ASN A 1 89 ? -17.5 3.924 -0.474 1 95.69 89 ASN A C 1
ATOM 735 O O . ASN A 1 89 ? -17.094 3.928 -1.638 1 95.69 89 ASN A O 1
ATOM 739 N N . ALA A 1 90 ? -16.781 4.355 0.543 1 97.12 90 ALA A N 1
ATOM 740 C CA . ALA A 1 90 ? -15.414 4.781 0.306 1 97.12 90 ALA A CA 1
ATOM 741 C C . ALA A 1 90 ? -14.523 3.594 -0.066 1 97.12 90 ALA A C 1
ATOM 743 O O . ALA A 1 90 ? -14.789 2.463 0.347 1 97.12 90 ALA A O 1
ATOM 744 N N . PRO A 1 91 ? -13.492 3.875 -0.846 1 95.94 91 PRO A N 1
ATOM 745 C CA . PRO A 1 91 ? -12.562 2.785 -1.154 1 95.94 91 PRO A CA 1
ATOM 746 C C . PRO A 1 91 ? -11.844 2.252 0.084 1 95.94 91 PRO A C 1
ATOM 748 O O . PRO A 1 91 ? -11.891 2.879 1.146 1 95.94 91 PRO A O 1
ATOM 751 N N . GLY A 1 92 ? -11.211 1.112 -0.073 1 96.44 92 GLY A N 1
ATOM 752 C CA . GLY A 1 92 ? -10.562 0.434 1.041 1 96.44 92 GLY A CA 1
ATOM 753 C C . GLY A 1 92 ? -9.445 1.242 1.665 1 96.44 92 GLY A C 1
ATOM 754 O O . GLY A 1 92 ? -9.078 1.014 2.818 1 96.44 92 GLY A O 1
ATOM 755 N N . ASP A 1 93 ? -8.977 2.17 0.892 1 97.31 93 ASP A N 1
ATOM 756 C CA . ASP A 1 93 ? -7.832 2.912 1.408 1 97.31 93 ASP A CA 1
ATOM 757 C C . ASP A 1 93 ? -8.266 4.27 1.958 1 97.31 93 ASP A C 1
ATOM 759 O O . ASP A 1 93 ? -7.434 5.168 2.127 1 97.31 93 ASP A O 1
ATOM 763 N N . MET A 1 94 ? -9.555 4.477 2.277 1 98.38 94 MET A N 1
ATOM 764 C CA . MET A 1 94 ? -10.07 5.672 2.939 1 98.38 94 MET A CA 1
ATOM 765 C C . MET A 1 94 ? -11.195 5.32 3.902 1 98.38 94 MET A C 1
ATOM 767 O O . MET A 1 94 ? -12.039 4.473 3.596 1 98.38 94 MET A O 1
ATOM 771 N N . ARG A 1 95 ? -11.234 6.012 5.047 1 98.31 95 ARG A N 1
ATOM 772 C CA . ARG A 1 95 ? -12.219 5.727 6.09 1 98.31 95 ARG A CA 1
ATOM 773 C C . ARG A 1 95 ? -12.578 6.988 6.863 1 98.31 95 ARG A C 1
ATOM 775 O O . ARG A 1 95 ? -11.703 7.801 7.18 1 98.31 95 ARG A O 1
ATOM 782 N N . ALA A 1 96 ? -13.828 7.191 7.094 1 98.62 96 ALA A N 1
ATOM 783 C CA . ALA A 1 96 ? -14.258 8.266 7.984 1 98.62 96 ALA A CA 1
ATOM 784 C C . ALA A 1 96 ? -14.219 7.816 9.445 1 98.62 96 ALA A C 1
ATOM 786 O O . ALA A 1 96 ? -14.609 6.688 9.758 1 98.62 96 ALA A O 1
ATOM 787 N N . LEU A 1 97 ? -13.812 8.672 10.32 1 98.44 97 LEU A N 1
ATOM 788 C CA . LEU A 1 97 ? -13.688 8.359 11.742 1 98.44 97 LEU A CA 1
ATOM 789 C C . LEU A 1 97 ? -14.766 9.078 12.555 1 98.44 97 LEU A C 1
ATOM 791 O O . LEU A 1 97 ? -15.297 8.523 13.516 1 98.44 97 LEU A O 1
ATOM 795 N N . LYS A 1 98 ? -15.016 10.281 12.188 1 98.25 98 LYS A N 1
ATOM 796 C CA . LYS A 1 98 ? -16.016 11.047 12.93 1 98.25 98 LYS A CA 1
ATOM 797 C C . LYS A 1 98 ? -16.5 12.25 12.125 1 98.25 98 LYS A C 1
ATOM 799 O O . LYS A 1 98 ? -15.812 12.695 11.195 1 98.25 98 LYS A O 1
ATOM 804 N N . ILE A 1 99 ? -17.641 12.727 12.406 1 98.62 99 ILE A N 1
ATOM 805 C CA . ILE A 1 99 ? -18.25 13.953 11.914 1 98.62 99 ILE A CA 1
ATOM 806 C C . ILE A 1 99 ? -18.797 14.758 13.094 1 98.62 99 ILE A C 1
ATOM 808 O O . ILE A 1 99 ? -19.406 14.195 14.008 1 98.62 99 ILE A O 1
ATOM 812 N N . GLU A 1 100 ? -18.516 16.078 13.07 1 98 100 GLU A N 1
ATOM 813 C CA . GLU A 1 100 ? -18.891 16.891 14.219 1 98 100 GLU A CA 1
ATOM 814 C C . GLU A 1 100 ? -19.438 18.25 13.781 1 98 100 GLU A C 1
ATOM 816 O O . GLU A 1 100 ? -19.109 18.734 12.688 1 98 100 GLU A O 1
ATOM 821 N N . ASP A 1 101 ? -20.25 18.859 14.695 1 97.06 101 ASP A N 1
ATOM 822 C CA . ASP A 1 101 ? -20.656 20.234 14.508 1 97.06 101 ASP A CA 1
ATOM 823 C C . ASP A 1 101 ? -19.5 21.203 14.727 1 97.06 101 ASP A C 1
ATOM 825 O O . ASP A 1 101 ? -18.547 20.875 15.438 1 97.06 101 ASP A O 1
ATOM 829 N N . ILE A 1 102 ? -19.625 22.266 13.992 1 95.25 102 ILE A N 1
ATOM 830 C CA . ILE A 1 102 ? -18.609 23.297 14.18 1 95.25 102 ILE A CA 1
ATOM 831 C C . ILE A 1 102 ? -19.266 24.656 14.344 1 95.25 102 ILE A C 1
ATOM 833 O O . ILE A 1 102 ? -20.438 24.844 13.984 1 95.25 102 ILE A O 1
ATOM 837 N N . ASP A 1 103 ? -18.5 25.562 14.859 1 91.12 103 ASP A N 1
ATOM 838 C CA . ASP A 1 103 ? -18.969 26.938 14.961 1 91.12 103 ASP A CA 1
ATOM 839 C C . ASP A 1 103 ? -19.188 27.547 13.578 1 91.12 103 ASP A C 1
ATOM 841 O O . ASP A 1 103 ? -18.469 27.234 12.633 1 91.12 103 ASP A O 1
ATOM 845 N N . LYS A 1 104 ? -20.078 28.5 13.516 1 88.5 104 LYS A N 1
ATOM 846 C CA . LYS A 1 104 ? -20.406 29.156 12.25 1 88.5 104 LYS A CA 1
ATOM 847 C C . LYS A 1 104 ? -19.203 29.891 11.672 1 88.5 104 LYS A C 1
ATOM 849 O O . LYS A 1 104 ? -19.094 30.031 10.453 1 88.5 104 LYS A O 1
ATOM 854 N N . GLN A 1 105 ? -18.344 30.25 12.531 1 91.44 105 GLN A N 1
ATOM 855 C CA . GLN A 1 105 ? -17.203 31.031 12.094 1 91.44 105 GLN A CA 1
ATOM 856 C C . GLN A 1 105 ? -15.992 30.156 11.805 1 91.44 105 GLN A C 1
ATOM 858 O O . GLN A 1 105 ? -14.953 30.641 11.344 1 91.44 105 GLN A O 1
ATOM 863 N N . PHE A 1 106 ? -16.188 28.906 12.031 1 94.5 106 PHE A N 1
ATOM 864 C CA . PHE A 1 106 ? -15.07 27.984 11.859 1 94.5 106 PHE A CA 1
ATOM 865 C C . PHE A 1 106 ? -14.641 27.922 10.398 1 94.5 106 PHE A C 1
ATOM 867 O O . PHE A 1 106 ? -15.477 27.797 9.508 1 94.5 106 PHE A O 1
ATOM 874 N N . ASN A 1 107 ? -13.32 28.078 10.164 1 95 107 ASN A N 1
ATOM 875 C CA . ASN A 1 107 ? -12.648 27.891 8.883 1 95 107 ASN A CA 1
ATOM 876 C C . ASN A 1 107 ? -11.445 26.969 9.008 1 95 107 ASN A C 1
ATOM 878 O O . ASN A 1 107 ? -10.461 27.312 9.664 1 95 107 ASN A O 1
ATOM 882 N N . ILE A 1 108 ? -11.508 25.859 8.367 1 96.25 108 ILE A N 1
ATOM 883 C CA . ILE A 1 108 ? -10.547 24.797 8.617 1 96.25 108 ILE A CA 1
ATOM 884 C C . ILE A 1 108 ? -9.148 25.266 8.211 1 96.25 108 ILE A C 1
ATOM 886 O O . ILE A 1 108 ? -8.148 24.781 8.758 1 96.25 108 ILE A O 1
ATOM 890 N N . ILE A 1 109 ? -9.039 26.156 7.277 1 92.88 109 ILE A N 1
ATOM 891 C CA . ILE A 1 109 ? -7.75 26.625 6.797 1 92.88 109 ILE A CA 1
ATOM 892 C C . ILE A 1 109 ? -7.16 27.625 7.801 1 92.88 109 ILE A C 1
ATOM 894 O O . ILE A 1 109 ? -5.988 27.516 8.172 1 92.88 109 ILE A O 1
ATOM 898 N N . GLN A 1 110 ? -7.984 28.5 8.312 1 93.19 110 GLN A N 1
ATOM 899 C CA . GLN A 1 110 ? -7.504 29.625 9.102 1 93.19 110 GLN A CA 1
ATOM 900 C C . GLN A 1 110 ? -7.512 29.281 10.594 1 93.19 110 GLN A C 1
ATOM 902 O O . GLN A 1 110 ? -6.785 29.906 11.375 1 93.19 110 GLN A O 1
ATOM 907 N N . HIS A 1 111 ? -8.391 28.375 10.961 1 95.19 111 HIS A N 1
ATOM 908 C CA . HIS A 1 111 ? -8.5 28.047 12.375 1 95.19 111 HIS A CA 1
ATOM 909 C C . HIS A 1 111 ? -7.172 27.531 12.922 1 95.19 111 HIS A C 1
ATOM 911 O O . HIS A 1 111 ? -6.539 26.672 12.312 1 95.19 111 HIS A O 1
ATOM 917 N N . PRO A 1 112 ? -6.758 28.109 14.016 1 94.75 112 PRO A N 1
ATOM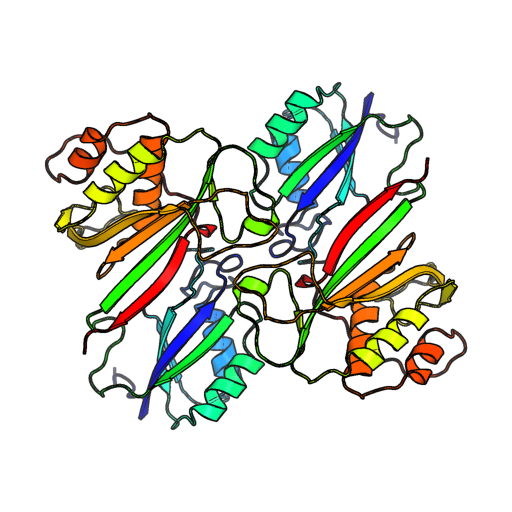 918 C CA . PRO A 1 112 ? -5.492 27.656 14.594 1 94.75 112 PRO A CA 1
ATOM 919 C C . PRO A 1 112 ? -5.492 26.172 14.922 1 94.75 112 PRO A C 1
ATOM 921 O O . PRO A 1 112 ? -6.48 25.641 15.445 1 94.75 112 PRO A O 1
ATOM 924 N N . LYS A 1 113 ? -4.406 25.531 14.578 1 96.69 113 LYS A N 1
ATOM 925 C CA . LYS A 1 113 ? -4.293 24.094 14.805 1 96.69 113 LYS A CA 1
ATOM 926 C C . LYS A 1 113 ? -2.828 23.656 14.844 1 96.69 113 LYS A C 1
ATOM 928 O O . LYS A 1 113 ? -1.949 24.375 14.375 1 96.69 113 LYS A O 1
ATOM 933 N N . LEU A 1 114 ? -2.596 22.547 15.469 1 97.75 114 LEU A N 1
ATOM 934 C CA . LEU A 1 114 ? -1.312 21.859 15.43 1 97.75 114 LEU A CA 1
ATOM 935 C C . LEU A 1 114 ? -1.424 20.547 14.648 1 97.75 114 LEU A C 1
ATOM 937 O O . LEU A 1 114 ? -2.406 19.812 14.789 1 97.75 114 LEU A O 1
ATOM 941 N N . LYS A 1 115 ? -0.494 20.375 13.82 1 98 115 LYS A N 1
ATOM 942 C CA . LYS A 1 115 ? -0.4 19.109 13.078 1 98 115 LYS A CA 1
ATOM 943 C C . LYS A 1 115 ? 0.809 18.297 13.531 1 98 115 LYS A C 1
ATOM 945 O O . LYS A 1 115 ? 1.883 18.859 13.773 1 98 115 LYS A O 1
ATOM 950 N N . GLU A 1 116 ? 0.614 17.062 13.664 1 98.62 116 GLU A N 1
ATOM 951 C CA . GLU A 1 116 ? 1.719 16.156 13.93 1 98.62 116 GLU A CA 1
ATOM 952 C C . GLU A 1 116 ? 1.952 15.219 12.742 1 98.62 116 GLU A C 1
ATOM 954 O O . GLU A 1 116 ? 1.031 14.531 12.297 1 98.62 116 GLU A O 1
ATOM 959 N N . TYR A 1 117 ? 3.125 15.258 12.281 1 98.75 117 TYR A N 1
ATOM 960 C CA . TYR A 1 117 ? 3.559 14.305 11.266 1 98.75 117 TYR A CA 1
ATOM 961 C C . TYR A 1 117 ? 4.508 13.273 11.852 1 98.75 117 TYR A C 1
ATOM 963 O O . TYR A 1 117 ? 5.234 13.555 12.805 1 98.75 117 TYR A O 1
ATOM 971 N N . ARG A 1 118 ? 4.445 12.141 11.289 1 98.88 118 ARG A N 1
ATOM 972 C CA . ARG A 1 118 ? 5.359 11.055 11.617 1 98.88 118 ARG A CA 1
ATOM 973 C C . ARG A 1 118 ? 6.02 10.492 10.367 1 98.88 118 ARG A C 1
ATOM 975 O O . ARG A 1 118 ? 5.34 10.188 9.383 1 98.88 118 ARG A O 1
ATOM 982 N N . TYR A 1 119 ? 7.281 10.477 10.359 1 98.94 119 TYR A N 1
ATOM 983 C CA . TYR A 1 119 ? 8.047 9.867 9.281 1 98.94 119 TYR A CA 1
ATOM 984 C C . TYR A 1 119 ? 8.68 8.555 9.734 1 98.94 119 TYR A C 1
ATOM 986 O O . TYR A 1 119 ? 9.594 8.555 10.555 1 98.94 119 TYR A O 1
ATOM 994 N N . TYR A 1 120 ? 8.297 7.449 9.164 1 98.88 120 TYR A N 1
ATOM 995 C CA . TYR A 1 120 ? 8.797 6.133 9.547 1 98.88 120 TYR A CA 1
ATOM 996 C C . TYR A 1 120 ? 9.93 5.691 8.625 1 98.88 120 TYR A C 1
ATOM 998 O O . TYR A 1 120 ? 9.82 5.805 7.402 1 98.88 120 TYR A O 1
ATOM 1006 N N . PHE A 1 121 ? 11.008 5.168 9.281 1 98.69 121 PHE A N 1
ATOM 1007 C CA . PHE A 1 121 ? 12.148 4.793 8.453 1 98.69 121 PHE A CA 1
ATOM 1008 C C . PHE A 1 121 ? 12.953 3.678 9.109 1 98.69 121 PHE A C 1
ATOM 1010 O O . PHE A 1 121 ? 12.828 3.441 10.312 1 98.69 121 PHE A O 1
ATOM 1017 N N . SER A 1 122 ? 13.625 2.949 8.344 1 98.06 122 SER A N 1
ATOM 1018 C CA . SER A 1 122 ? 14.656 1.989 8.719 1 98.06 122 SER A CA 1
ATOM 1019 C C . SER A 1 122 ? 15.93 2.205 7.906 1 98.06 122 SER A C 1
ATOM 1021 O O . SER A 1 122 ? 16 3.123 7.086 1 98.06 122 SER A O 1
ATOM 1023 N N . TYR A 1 123 ? 16.953 1.477 8.219 1 96.56 123 TYR A N 1
ATOM 1024 C CA . TYR A 1 123 ? 18.188 1.611 7.434 1 96.56 123 TYR A CA 1
ATOM 1025 C C . TYR A 1 123 ? 18.922 0.282 7.34 1 96.56 123 TYR A C 1
ATOM 1027 O O . TYR A 1 123 ? 18.625 -0.65 8.094 1 96.56 123 TYR A O 1
ATOM 1035 N N . GLY A 1 124 ? 19.797 0.185 6.355 1 93.12 124 GLY A N 1
ATOM 1036 C CA . GLY A 1 124 ? 20.609 -1.011 6.16 1 93.12 124 GLY A CA 1
ATOM 1037 C C . GLY A 1 124 ? 19.984 -1.994 5.188 1 93.12 124 GLY A C 1
ATOM 1038 O O . GLY A 1 124 ? 19.844 -1.692 4 1 93.12 124 GLY A O 1
ATOM 1039 N N . GLU A 1 125 ? 19.5 -3.031 5.711 1 90.31 125 GLU A N 1
ATOM 1040 C CA . GLU A 1 125 ? 18.984 -4.113 4.875 1 90.31 125 GLU A CA 1
ATOM 1041 C C . GLU A 1 125 ? 17.672 -3.717 4.207 1 90.31 125 GLU A C 1
ATOM 1043 O O . GLU A 1 125 ? 16.859 -2.992 4.789 1 90.31 125 GLU A O 1
ATOM 1048 N N . LYS A 1 126 ? 17.5 -4.254 2.957 1 95.38 126 LYS A N 1
ATOM 1049 C CA . LYS A 1 126 ? 16.266 -3.98 2.23 1 95.38 126 LYS A CA 1
ATOM 1050 C C . LYS A 1 126 ? 15.047 -4.52 2.986 1 95.38 126 LYS A C 1
ATOM 1052 O O . LYS A 1 126 ? 15.062 -5.652 3.467 1 95.38 126 LYS A O 1
ATOM 1057 N N . ASN A 1 127 ? 14.055 -3.703 3.094 1 97.5 127 ASN A N 1
ATOM 1058 C CA . ASN A 1 127 ? 12.828 -4.109 3.771 1 97.5 127 ASN A CA 1
ATOM 1059 C C . ASN A 1 127 ? 12.023 -5.102 2.932 1 97.5 127 ASN A C 1
ATOM 1061 O O . ASN A 1 127 ? 12.188 -5.16 1.712 1 97.5 127 ASN A O 1
ATOM 1065 N N . HIS A 1 128 ? 11.25 -5.973 3.643 1 98.38 128 HIS A N 1
ATOM 1066 C CA . HIS A 1 128 ? 10.18 -6.652 2.918 1 98.38 128 HIS A CA 1
ATOM 1067 C C . HIS A 1 128 ? 9.344 -5.66 2.111 1 98.38 128 HIS A C 1
ATOM 1069 O O . HIS A 1 128 ? 8.977 -4.598 2.615 1 98.38 128 HIS A O 1
ATOM 1075 N N . PRO A 1 129 ? 9.039 -5.977 0.878 1 98.44 129 PRO A N 1
ATOM 1076 C CA . PRO A 1 129 ? 8.352 -5.016 0.018 1 98.44 129 PRO A CA 1
ATOM 1077 C C . PRO A 1 129 ? 7 -4.582 0.586 1 98.44 129 PRO A C 1
ATOM 1079 O O . PRO A 1 129 ? 6.516 -3.49 0.271 1 98.44 129 PRO A O 1
ATOM 1082 N N . TYR A 1 130 ? 6.359 -5.414 1.407 1 98.62 130 TYR A N 1
ATOM 1083 C CA . TYR A 1 130 ? 5.07 -5.094 2.012 1 98.62 130 TYR A CA 1
ATOM 1084 C C . TYR A 1 130 ? 5.18 -3.877 2.92 1 98.62 130 TYR A C 1
ATOM 1086 O O . TYR A 1 130 ? 4.168 -3.266 3.275 1 98.62 130 TYR A O 1
ATOM 1094 N N . ALA A 1 131 ? 6.375 -3.436 3.264 1 98.56 131 ALA A N 1
ATOM 1095 C CA . ALA A 1 131 ? 6.586 -2.287 4.141 1 98.56 131 ALA A CA 1
ATOM 1096 C C . ALA A 1 131 ? 6.605 -0.986 3.342 1 98.56 131 ALA A C 1
ATOM 1098 O O . ALA A 1 131 ? 6.527 0.102 3.916 1 98.56 131 ALA A O 1
ATOM 1099 N N . ALA A 1 132 ? 6.629 -1.04 2.053 1 98.44 132 ALA A N 1
ATOM 1100 C CA . ALA A 1 132 ? 6.93 0.072 1.154 1 98.44 132 ALA A CA 1
ATOM 1101 C C . ALA A 1 132 ? 5.945 1.223 1.358 1 98.44 132 ALA A C 1
ATOM 1103 O O . ALA A 1 132 ? 6.328 2.393 1.288 1 98.44 132 ALA A O 1
ATOM 1104 N N . PRO A 1 133 ? 4.652 0.905 1.691 1 98.56 133 PRO A N 1
ATOM 1105 C CA . PRO A 1 133 ? 3.707 2.014 1.862 1 98.56 133 PRO A CA 1
ATOM 1106 C C . PRO A 1 133 ? 3.936 2.787 3.158 1 98.56 133 PRO A C 1
ATOM 1108 O O . PRO A 1 133 ? 3.379 3.875 3.338 1 98.56 133 PRO A O 1
ATOM 1111 N N . PHE A 1 134 ? 4.82 2.291 4.074 1 98.44 134 PHE A N 1
ATOM 1112 C CA . PHE A 1 134 ? 4.805 2.83 5.426 1 98.44 134 PHE A CA 1
ATOM 1113 C C . PHE A 1 134 ? 6.203 3.27 5.852 1 98.44 134 PHE A C 1
ATOM 1115 O O . PHE A 1 134 ? 6.352 4.188 6.656 1 98.44 134 PHE A O 1
ATOM 1122 N N . LEU A 1 135 ? 7.184 2.527 5.336 1 97.44 135 LEU A N 1
ATOM 1123 C CA . LEU A 1 135 ? 8.539 2.656 5.859 1 97.44 135 LEU A CA 1
ATOM 1124 C C . LEU A 1 135 ? 9.531 2.947 4.738 1 97.44 135 LEU A C 1
ATOM 1126 O O . LEU A 1 135 ? 9.602 2.205 3.756 1 97.44 135 LEU A O 1
ATOM 1130 N N . THR A 1 136 ? 10.25 3.982 4.93 1 97.62 136 THR A N 1
ATOM 1131 C CA . THR A 1 136 ? 11.359 4.254 4.02 1 97.62 136 THR A CA 1
ATOM 1132 C C . THR A 1 136 ? 12.633 3.553 4.492 1 97.62 136 THR A C 1
ATOM 1134 O O . THR A 1 136 ? 12.992 3.637 5.668 1 97.62 136 THR A O 1
ATOM 1137 N N . ARG A 1 137 ? 13.227 2.865 3.615 1 97.19 137 ARG A N 1
ATOM 1138 C CA . ARG A 1 137 ? 14.523 2.279 3.932 1 97.19 137 ARG A CA 1
ATOM 1139 C C . ARG A 1 137 ? 15.664 3.125 3.361 1 97.19 137 ARG A C 1
ATOM 1141 O O . ARG A 1 137 ? 15.727 3.352 2.152 1 97.19 137 ARG A O 1
ATOM 1148 N N . PHE A 1 138 ? 16.516 3.588 4.199 1 96.62 138 PHE A N 1
ATOM 1149 C CA . PHE A 1 138 ? 17.766 4.195 3.771 1 96.62 138 PHE A CA 1
ATOM 1150 C C . PHE A 1 138 ? 18.891 3.154 3.699 1 96.62 138 PHE A C 1
ATOM 1152 O O . PHE A 1 138 ? 19.062 2.361 4.629 1 96.62 138 PHE A O 1
ATOM 1159 N N . ARG A 1 139 ? 19.703 3.115 2.693 1 93.25 139 ARG A N 1
ATOM 1160 C CA . ARG A 1 139 ? 20.672 2.057 2.41 1 93.25 139 ARG A CA 1
ATOM 1161 C C . ARG A 1 139 ? 21.859 2.135 3.359 1 93.25 139 ARG A C 1
ATOM 1163 O O . ARG A 1 139 ? 22.422 1.106 3.756 1 93.25 139 ARG A O 1
ATOM 1170 N N . GLU A 1 140 ? 22.172 3.326 3.734 1 94.06 140 GLU A N 1
ATOM 1171 C CA . GLU A 1 140 ? 23.391 3.559 4.504 1 94.06 140 GLU A CA 1
ATOM 1172 C C . GLU A 1 140 ? 23.188 3.211 5.977 1 94.06 140 GLU A C 1
ATOM 1174 O O . GLU A 1 140 ? 22.047 3.205 6.469 1 94.06 140 GLU A O 1
ATOM 1179 N N . GLU A 1 141 ? 24.312 2.854 6.578 1 95.69 141 GLU A N 1
ATOM 1180 C CA . GLU A 1 141 ? 24.281 2.836 8.039 1 95.69 141 GLU A CA 1
ATOM 1181 C C . GLU A 1 141 ? 24.141 4.246 8.602 1 95.69 141 GLU A C 1
ATOM 1183 O O . GLU A 1 141 ? 24.781 5.18 8.117 1 95.69 141 GLU A O 1
ATOM 1188 N N . LEU A 1 142 ? 23.297 4.328 9.562 1 98.06 142 LEU A N 1
ATOM 1189 C CA . LEU A 1 142 ? 22.984 5.66 10.078 1 98.06 142 LEU A CA 1
ATOM 1190 C C . LEU A 1 142 ? 23.344 5.758 11.562 1 98.06 142 LEU A C 1
ATOM 1192 O O . LEU A 1 142 ? 23.125 4.816 12.32 1 98.06 142 LEU A O 1
ATOM 1196 N N . ASP A 1 143 ? 23.938 6.848 11.977 1 98.56 143 ASP A N 1
ATOM 1197 C CA . ASP A 1 143 ? 24.109 7.176 13.391 1 98.56 143 ASP A CA 1
ATOM 1198 C C . ASP A 1 143 ? 22.828 7.754 13.984 1 98.56 143 ASP A C 1
ATOM 1200 O O . ASP A 1 143 ? 22.625 8.969 13.992 1 98.56 143 ASP A O 1
ATOM 1204 N N . ILE A 1 144 ? 21.984 6.922 14.555 1 98.69 144 ILE A N 1
ATOM 1205 C CA . ILE A 1 144 ? 20.656 7.281 15.023 1 98.69 144 ILE A CA 1
ATOM 1206 C C . ILE A 1 144 ? 20.766 8.266 16.188 1 98.69 144 ILE A C 1
ATOM 1208 O O . ILE A 1 144 ? 19.953 9.188 16.297 1 98.69 144 ILE A O 1
ATOM 1212 N N . GLU A 1 145 ? 21.719 8.047 17.047 1 98.69 145 GLU A N 1
ATOM 1213 C CA . GLU A 1 145 ? 21.891 8.961 18.172 1 98.69 145 GLU A CA 1
ATOM 1214 C C . GLU A 1 145 ? 22.234 10.367 17.688 1 98.69 145 GLU A C 1
ATOM 1216 O O . GLU A 1 145 ? 21.719 11.352 18.234 1 98.69 145 GLU A O 1
ATOM 1221 N N . LEU A 1 146 ? 23.078 10.438 16.75 1 98.75 146 LEU A N 1
ATOM 1222 C CA . LEU A 1 146 ? 23.391 11.734 16.172 1 98.75 146 LEU A CA 1
ATOM 1223 C C . LEU A 1 146 ? 22.172 12.367 15.523 1 98.75 146 LEU A C 1
ATOM 1225 O O . LEU A 1 146 ? 21.938 13.57 15.656 1 98.75 146 LEU A O 1
ATOM 1229 N N . MET A 1 147 ? 21.391 11.602 14.867 1 98.88 147 MET A N 1
ATOM 1230 C CA . MET A 1 147 ? 20.156 12.078 14.242 1 98.88 147 MET A CA 1
ATOM 1231 C C . MET A 1 147 ? 19.188 12.594 15.297 1 98.88 147 MET A C 1
ATOM 1233 O O . MET A 1 147 ? 18.484 13.586 15.07 1 98.88 147 MET A O 1
ATOM 1237 N N . LYS A 1 148 ? 19.125 11.852 16.438 1 98.88 148 LYS A N 1
ATOM 1238 C CA . LYS A 1 148 ? 18.266 12.297 17.547 1 98.88 148 LYS A CA 1
ATOM 1239 C C . LYS A 1 148 ? 18.656 13.695 18 1 98.88 148 LYS A C 1
ATOM 1241 O O . LYS A 1 148 ? 17.797 14.547 18.203 1 98.88 148 LYS A O 1
ATOM 1246 N N . ARG A 1 149 ? 19.906 13.938 18.141 1 98.75 149 ARG A N 1
ATOM 1247 C CA . ARG A 1 149 ? 20.391 15.25 18.547 1 98.75 149 ARG A CA 1
ATOM 1248 C C . ARG A 1 149 ? 20.078 16.312 17.5 1 98.75 149 ARG A C 1
ATOM 1250 O O . ARG A 1 149 ? 19.703 17.438 17.828 1 98.75 149 ARG A O 1
ATOM 1257 N N . GLY A 1 150 ? 20.203 15.906 16.234 1 98.81 150 GLY A N 1
ATOM 1258 C CA . GLY A 1 150 ? 19.891 16.828 15.148 1 98.81 150 GLY A CA 1
ATOM 1259 C C . GLY A 1 150 ? 18.422 17.203 15.102 1 98.81 150 GLY A C 1
ATOM 1260 O O . GLY A 1 150 ? 18.078 18.344 14.828 1 98.81 150 GLY A O 1
ATOM 1261 N N . ALA A 1 151 ? 17.578 16.234 15.375 1 98.88 151 ALA A N 1
ATOM 1262 C CA . ALA A 1 151 ? 16.141 16.469 15.336 1 98.88 151 ALA A CA 1
ATOM 1263 C C . ALA A 1 151 ? 15.727 17.531 16.344 1 98.88 151 ALA A C 1
ATOM 1265 O O . ALA A 1 151 ? 14.891 18.391 16.031 1 98.88 151 ALA A O 1
ATOM 1266 N N . ILE A 1 152 ? 16.312 17.547 17.453 1 98.75 152 ILE A N 1
ATOM 1267 C CA . ILE A 1 152 ? 15.984 18.469 18.547 1 98.75 152 ILE A CA 1
ATOM 1268 C C . ILE A 1 152 ? 16.266 19.906 18.094 1 98.75 152 ILE A C 1
ATOM 1270 O O . ILE A 1 152 ? 15.562 20.828 18.5 1 98.75 152 ILE A O 1
ATOM 1274 N N . LEU A 1 153 ? 17.203 20.094 17.203 1 98.62 153 LEU A N 1
ATOM 1275 C CA . LEU A 1 153 ? 17.641 21.422 16.781 1 98.62 153 LEU A CA 1
ATOM 1276 C C . LEU A 1 153 ? 16.531 22.125 15.992 1 98.62 153 LEU A C 1
ATOM 1278 O O . LEU A 1 153 ? 16.547 23.344 15.844 1 98.62 153 LEU A O 1
ATOM 1282 N N . PHE A 1 154 ? 15.602 21.375 15.508 1 98.62 154 PHE A N 1
ATOM 1283 C CA . PHE A 1 154 ? 14.547 21.938 14.68 1 98.62 154 PHE A CA 1
ATOM 1284 C C . PHE A 1 154 ? 13.43 22.531 15.547 1 98.62 154 PHE A C 1
ATOM 1286 O O . PHE A 1 154 ? 12.578 23.266 15.062 1 98.62 154 PHE A O 1
ATOM 1293 N N . GLU A 1 155 ? 13.414 22.141 16.812 1 98 155 GLU A N 1
ATOM 1294 C CA . GLU A 1 155 ? 12.391 22.672 17.703 1 98 155 GLU A CA 1
ATOM 1295 C C . GLU A 1 155 ? 12.594 24.172 17.938 1 98 155 GLU A C 1
ATOM 1297 O O . GLU A 1 155 ? 13.727 24.625 18.125 1 98 155 GLU A O 1
ATOM 1302 N N . GLY A 1 156 ? 11.5 24.891 17.922 1 97.56 156 GLY A N 1
ATOM 1303 C CA . GLY A 1 156 ? 11.531 26.328 18.125 1 97.56 156 GLY A CA 1
ATOM 1304 C C . GLY A 1 156 ? 11.203 27.109 16.875 1 97.56 156 GLY A C 1
ATOM 1305 O O . GLY A 1 156 ? 10.672 26.562 15.906 1 97.56 156 GLY A O 1
ATOM 1306 N N . PHE A 1 157 ? 11.359 28.453 16.969 1 97.62 157 PHE A N 1
ATOM 1307 C CA . PHE A 1 157 ? 11.094 29.359 15.859 1 97.62 157 PHE A CA 1
ATOM 1308 C C . PHE A 1 157 ? 12.352 29.578 15.023 1 97.62 157 PHE A C 1
ATOM 1310 O O . PHE A 1 157 ? 13.359 30.078 15.523 1 97.62 157 PHE A O 1
ATOM 1317 N N . HIS A 1 158 ? 12.344 29.109 13.773 1 97.81 158 HIS A N 1
ATOM 1318 C CA . HIS A 1 158 ? 13.516 29.172 12.898 1 97.81 158 HIS A CA 1
ATOM 1319 C C . HIS A 1 158 ? 13.125 29.594 11.492 1 97.81 158 HIS A C 1
ATOM 1321 O O . HIS A 1 158 ? 11.938 29.781 11.195 1 97.81 158 HIS A O 1
ATOM 1327 N N . ASN A 1 159 ? 14.148 29.922 10.742 1 97.12 159 ASN A N 1
ATOM 1328 C CA . ASN A 1 159 ? 13.992 30.172 9.312 1 97.12 159 ASN A CA 1
ATOM 1329 C C . ASN A 1 159 ? 14.141 28.875 8.5 1 97.12 159 ASN A C 1
ATOM 1331 O O . ASN A 1 159 ? 15.195 28.25 8.508 1 97.12 159 ASN A O 1
ATOM 1335 N N . TYR A 1 160 ? 13.086 28.469 7.789 1 97.38 160 TYR A N 1
ATOM 1336 C CA . TYR A 1 160 ? 13.07 27.188 7.082 1 97.38 160 TYR A CA 1
ATOM 1337 C C . TYR A 1 160 ? 13.141 27.391 5.574 1 97.38 160 TYR A C 1
ATOM 1339 O O . TYR A 1 160 ? 12.648 26.578 4.801 1 97.38 160 TYR A O 1
ATOM 1347 N N . LYS A 1 161 ? 13.695 28.438 5.117 1 94.88 161 LYS A N 1
ATOM 1348 C CA . LYS A 1 161 ? 13.836 28.734 3.693 1 94.88 161 LYS A CA 1
ATOM 1349 C C . LYS A 1 161 ? 14.547 27.594 2.957 1 94.88 161 LYS A C 1
ATOM 1351 O O . LYS A 1 161 ? 14.195 27.281 1.821 1 94.88 161 LYS A O 1
ATOM 1356 N N . ARG A 1 162 ? 15.555 26.984 3.613 1 95.94 162 ARG A N 1
ATOM 1357 C CA . ARG A 1 162 ? 16.344 25.922 3 1 95.94 162 ARG A CA 1
ATOM 1358 C C . ARG A 1 162 ? 15.617 24.594 3.061 1 95.94 162 ARG A C 1
ATOM 1360 O O . ARG A 1 162 ? 16.047 23.609 2.439 1 95.94 162 ARG A O 1
ATOM 1367 N N . TYR A 1 163 ? 14.57 24.547 3.812 1 97.56 163 TYR A N 1
ATOM 1368 C CA . TYR A 1 163 ? 13.727 23.359 3.926 1 97.56 163 TYR A CA 1
ATOM 1369 C C . TYR A 1 163 ? 12.359 23.594 3.283 1 97.56 163 TYR A C 1
ATOM 1371 O O . TYR A 1 163 ? 11.336 23.188 3.834 1 97.56 163 TYR A O 1
ATOM 1379 N N . CYS A 1 164 ? 12.375 24.266 2.236 1 96.31 164 CYS A N 1
ATOM 1380 C CA . CYS A 1 164 ? 11.172 24.562 1.468 1 96.31 164 CYS A CA 1
ATOM 1381 C C . CYS A 1 164 ? 11.43 24.406 -0.027 1 96.31 164 CYS A C 1
ATOM 1383 O O . CYS A 1 164 ? 12.453 24.875 -0.534 1 96.31 164 CYS A O 1
ATOM 1385 N N . THR A 1 165 ? 10.586 23.719 -0.687 1 94.19 165 THR A N 1
ATOM 1386 C CA . THR A 1 165 ? 10.695 23.594 -2.135 1 94.19 165 THR A CA 1
ATOM 1387 C C . THR A 1 165 ? 10.055 24.797 -2.836 1 94.19 165 THR A C 1
ATOM 1389 O O . THR A 1 165 ? 8.883 25.094 -2.604 1 94.19 165 THR A O 1
ATOM 1392 N N . LYS A 1 166 ? 10.703 25.625 -3.621 1 90.44 166 LYS A N 1
ATOM 1393 C CA . LYS A 1 166 ? 10.289 26.719 -4.492 1 90.44 166 LYS A CA 1
ATOM 1394 C C . LYS A 1 166 ? 9.461 27.734 -3.725 1 90.44 166 LYS A C 1
ATOM 1396 O O . LYS A 1 166 ? 8.32 28.031 -4.094 1 90.44 166 LYS A O 1
ATOM 1401 N N . PRO A 1 167 ? 10.055 28.266 -2.74 1 88.88 167 PRO A N 1
ATOM 1402 C CA . PRO A 1 167 ? 9.336 29.344 -2.045 1 88.88 167 PRO A CA 1
ATOM 1403 C C . PRO A 1 167 ? 9.141 30.578 -2.916 1 88.88 167 PRO A C 1
ATOM 1405 O O . PRO A 1 167 ? 9.992 30.906 -3.74 1 88.88 167 PRO A O 1
ATOM 1408 N N . SER A 1 168 ? 8.016 31.172 -2.805 1 90.75 168 SER A N 1
ATOM 1409 C CA . SER A 1 168 ? 7.773 32.469 -3.443 1 90.75 168 SER A CA 1
ATOM 1410 C C . SER A 1 168 ? 8.242 33.594 -2.559 1 90.75 168 SER A C 1
ATOM 1412 O O . SER A 1 168 ? 8.68 33.375 -1.428 1 90.75 168 SER A O 1
ATOM 1414 N N . GLU A 1 169 ? 8.164 34.844 -3.096 1 90.44 169 GLU A N 1
ATOM 1415 C CA . GLU A 1 169 ? 8.555 36.031 -2.328 1 90.44 169 GLU A CA 1
ATOM 1416 C C . GLU A 1 169 ? 7.633 36.219 -1.131 1 90.44 169 GLU A C 1
ATOM 1418 O O . GLU A 1 169 ? 8.055 36.75 -0.098 1 90.44 169 GLU A O 1
ATOM 1423 N N . ASP A 1 170 ? 6.492 35.75 -1.196 1 91.88 170 ASP A N 1
ATOM 1424 C CA . ASP A 1 170 ? 5.477 35.969 -0.167 1 91.88 170 ASP A CA 1
ATOM 1425 C C . ASP A 1 170 ? 5.465 34.812 0.842 1 91.88 170 ASP A C 1
ATOM 1427 O O . ASP A 1 170 ? 4.766 34.875 1.855 1 91.88 170 ASP A O 1
ATOM 1431 N N . THR A 1 171 ? 6.211 33.84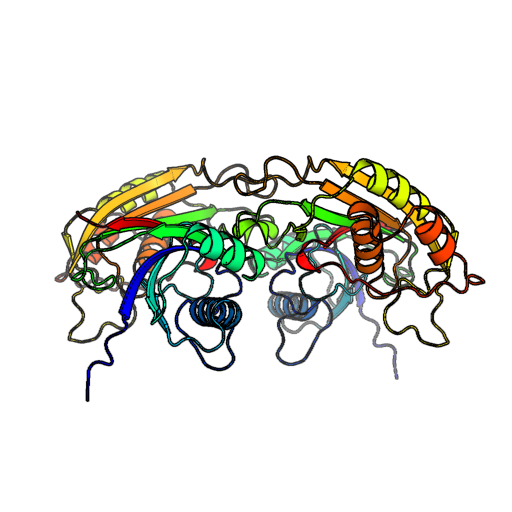4 0.582 1 93 171 THR A N 1
ATOM 1432 C CA . THR A 1 171 ? 6.215 32.688 1.474 1 93 171 THR A CA 1
ATOM 1433 C C . THR A 1 171 ? 6.828 33.031 2.824 1 93 171 THR A C 1
ATOM 1435 O O . THR A 1 171 ? 7.934 33.562 2.887 1 93 171 THR A O 1
ATOM 1438 N N . LYS A 1 172 ? 6.031 32.781 3.863 1 95 172 LYS A N 1
ATOM 1439 C CA . LYS A 1 172 ? 6.57 32.969 5.207 1 95 172 LYS A CA 1
ATOM 1440 C C . LYS A 1 172 ? 7.402 31.75 5.625 1 95 172 LYS A C 1
ATOM 1442 O O . LYS A 1 172 ? 6.855 30.734 6.066 1 95 172 LYS A O 1
ATOM 1447 N N . VAL A 1 173 ? 8.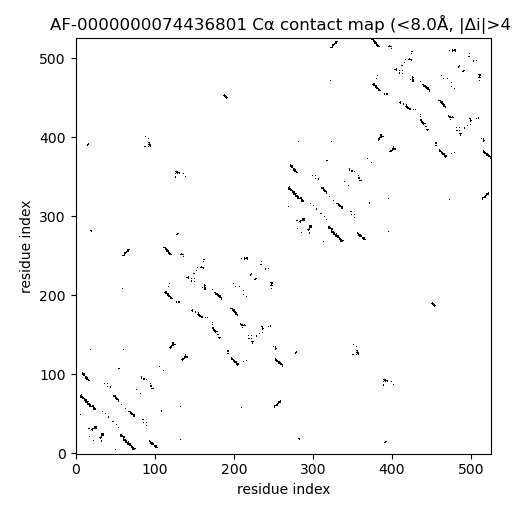68 31.922 5.609 1 96 173 VAL A N 1
ATOM 1448 C CA . VAL A 1 173 ? 9.578 30.781 5.754 1 96 173 VAL A CA 1
ATOM 1449 C C . VAL A 1 173 ? 9.953 30.594 7.223 1 96 173 VAL A C 1
ATOM 1451 O O . VAL A 1 173 ? 10.586 29.609 7.59 1 96 173 VAL A O 1
ATOM 1454 N N . GLU A 1 174 ? 9.617 31.594 8.008 1 96.81 174 GLU A N 1
ATOM 1455 C CA . GLU A 1 174 ? 9.812 31.422 9.445 1 96.81 174 GLU A CA 1
ATOM 1456 C C . GLU A 1 174 ? 8.625 30.703 10.086 1 96.81 174 GLU A C 1
ATOM 1458 O O . GLU A 1 174 ? 7.48 31.125 9.914 1 96.81 174 GLU A O 1
ATOM 1463 N N . ARG A 1 175 ? 8.914 29.641 10.719 1 96.19 175 ARG A N 1
ATOM 1464 C CA . ARG A 1 175 ? 7.887 28.828 11.352 1 96.19 175 ARG A CA 1
ATOM 1465 C C . ARG A 1 175 ? 8.352 28.328 12.711 1 96.19 175 ARG A C 1
ATOM 1467 O O . ARG A 1 175 ? 9.555 28.312 13 1 96.19 175 ARG A O 1
ATOM 1474 N N . GLU A 1 176 ? 7.332 27.891 13.477 1 97.56 176 GLU A N 1
ATOM 1475 C CA . GLU A 1 176 ? 7.625 27.281 14.766 1 97.56 176 GLU A CA 1
ATOM 1476 C C . GLU A 1 176 ? 7.312 25.797 14.766 1 97.56 176 GLU A C 1
ATOM 1478 O O . GLU A 1 176 ? 6.211 25.391 14.391 1 97.56 176 GLU A O 1
ATOM 1483 N N . ILE A 1 177 ? 8.227 25 15.117 1 98.5 177 ILE A N 1
ATOM 1484 C CA . ILE A 1 177 ? 8.047 23.578 15.406 1 98.5 177 ILE A CA 1
ATOM 1485 C C . ILE A 1 177 ? 8.078 23.359 16.922 1 98.5 177 ILE A C 1
ATOM 1487 O O . ILE A 1 177 ? 9.055 23.703 17.578 1 98.5 177 ILE A O 1
ATOM 1491 N N . VAL A 1 178 ? 7.035 22.75 17.453 1 98.44 178 VAL A N 1
ATOM 1492 C CA . VAL A 1 178 ? 6.902 22.703 18.906 1 98.44 178 VAL A CA 1
ATOM 1493 C C . VAL A 1 178 ? 7.441 21.375 19.422 1 98.44 178 VAL A C 1
ATOM 1495 O O . VAL A 1 178 ? 7.656 21.203 20.625 1 98.44 178 VAL A O 1
ATOM 1498 N N . TYR A 1 179 ? 7.637 20.406 18.578 1 98.75 179 TYR A N 1
ATOM 1499 C CA . TYR A 1 179 ? 8.148 19.094 18.953 1 98.75 179 TYR A CA 1
ATOM 1500 C C . TYR A 1 179 ? 8.836 18.422 17.781 1 98.75 179 TYR A C 1
ATOM 1502 O O . TYR A 1 179 ? 8.305 18.422 16.656 1 98.75 179 TYR A O 1
ATOM 1510 N N . CYS A 1 180 ? 10.031 17.922 17.938 1 98.88 180 CYS A N 1
ATOM 1511 C CA . CYS A 1 180 ? 10.75 17.203 16.906 1 98.88 180 CYS A CA 1
ATOM 1512 C C . CYS A 1 180 ? 11.719 16.188 17.516 1 98.88 180 CYS A C 1
ATOM 1514 O O . CYS A 1 180 ? 12.742 16.562 18.094 1 98.88 180 CYS A O 1
ATOM 1516 N N . ARG A 1 181 ? 11.367 14.906 17.391 1 98.81 181 ARG A N 1
ATOM 1517 C CA . ARG A 1 181 ? 12.18 13.852 17.984 1 98.81 181 ARG A CA 1
ATOM 1518 C C . ARG A 1 181 ? 12.219 12.617 17.094 1 98.81 181 ARG A C 1
ATOM 1520 O O . ARG A 1 181 ? 11.266 12.336 16.359 1 98.81 181 ARG A O 1
ATOM 1527 N N . ILE A 1 182 ? 13.305 11.945 17.125 1 98.88 182 ILE A N 1
ATOM 1528 C CA . ILE A 1 182 ? 13.406 10.602 16.562 1 98.88 182 ILE A CA 1
ATOM 1529 C C . ILE A 1 182 ? 13.367 9.562 17.688 1 98.88 182 ILE A C 1
ATOM 1531 O O . ILE A 1 182 ? 14.047 9.711 18.703 1 98.88 182 ILE A O 1
ATOM 1535 N N . GLU A 1 183 ? 12.539 8.656 17.516 1 98.56 183 GLU A N 1
ATOM 1536 C CA . GLU A 1 183 ? 12.375 7.586 18.484 1 98.56 183 GLU A CA 1
ATOM 1537 C C . GLU A 1 183 ? 12.273 6.223 17.812 1 98.56 183 GLU A C 1
ATOM 1539 O O . GLU A 1 183 ? 12.125 6.141 16.594 1 98.56 183 GLU A O 1
ATOM 1544 N N . GLU A 1 184 ? 12.484 5.168 18.625 1 98.12 184 GLU A N 1
ATOM 1545 C CA . GLU A 1 184 ? 12.18 3.838 18.109 1 98.12 184 GLU A CA 1
ATOM 1546 C C . GLU A 1 184 ? 10.695 3.699 17.781 1 98.12 184 GLU A C 1
ATOM 1548 O O . GLU A 1 184 ? 9.836 4.16 18.531 1 98.12 184 GLU A O 1
ATOM 1553 N N . ASN A 1 185 ? 10.398 3.117 16.672 1 98 185 ASN A N 1
ATOM 1554 C CA . ASN A 1 185 ? 9.016 2.881 16.266 1 98 185 ASN A CA 1
ATOM 1555 C C . ASN A 1 185 ? 8.391 1.735 17.062 1 98 185 ASN A C 1
ATOM 1557 O O . ASN A 1 185 ? 8.828 0.589 16.953 1 98 185 ASN A O 1
ATOM 1561 N N . LYS A 1 186 ? 7.344 1.958 17.812 1 95.69 186 LYS A N 1
ATOM 1562 C CA . LYS A 1 186 ? 6.699 0.926 18.625 1 95.69 186 LYS A CA 1
ATOM 1563 C C . LYS A 1 186 ? 5.203 0.853 18.328 1 95.69 186 LYS A C 1
ATOM 1565 O O . LYS A 1 186 ? 4.543 -0.119 18.703 1 95.69 186 LYS A O 1
ATOM 1570 N N . GLU A 1 187 ? 4.719 1.818 17.672 1 95.5 187 GLU A N 1
ATOM 1571 C CA . GLU A 1 187 ? 3.273 1.92 17.516 1 95.5 187 GLU A CA 1
ATOM 1572 C C . GLU A 1 187 ? 2.814 1.308 16.188 1 95.5 187 GLU A C 1
ATOM 1574 O O . GLU A 1 187 ? 1.869 0.516 16.172 1 95.5 187 GLU A O 1
ATOM 1579 N N . LEU A 1 188 ? 3.424 1.723 15.148 1 97.62 188 LEU A N 1
ATOM 1580 C CA . LEU A 1 188 ? 3.129 1.127 13.852 1 97.62 188 LEU A CA 1
ATOM 1581 C C . LEU A 1 188 ? 3.979 -0.118 13.617 1 97.62 188 LEU A C 1
ATOM 1583 O O . LEU A 1 188 ? 5.168 -0.014 13.312 1 97.62 188 LEU A O 1
ATOM 1587 N N . THR A 1 189 ? 3.412 -1.278 13.734 1 97.19 189 THR A N 1
ATOM 1588 C CA . THR A 1 189 ? 4.164 -2.527 13.648 1 97.19 189 THR A CA 1
ATOM 1589 C C . THR A 1 189 ? 3.48 -3.506 12.703 1 97.19 189 THR A C 1
ATOM 1591 O O . THR A 1 189 ? 2.279 -3.396 12.445 1 97.19 189 THR A O 1
ATOM 1594 N N . ALA A 1 190 ? 4.215 -4.426 12.156 1 98.12 190 ALA A N 1
ATOM 1595 C CA . ALA A 1 190 ? 3.703 -5.488 11.297 1 98.12 190 ALA A CA 1
ATOM 1596 C C . ALA A 1 190 ? 4.676 -6.664 11.234 1 98.12 190 ALA A C 1
ATOM 1598 O O . ALA A 1 190 ? 5.875 -6.5 11.484 1 98.12 190 ALA A O 1
ATOM 1599 N N . SER A 1 191 ? 4.137 -7.883 10.883 1 98.12 191 SER A N 1
ATOM 1600 C CA . SER A 1 191 ? 4.961 -9.078 10.75 1 98.12 191 SER A CA 1
ATOM 1601 C C . SER A 1 191 ? 5.984 -8.93 9.625 1 98.12 191 SER A C 1
ATOM 1603 O O . SER A 1 191 ? 6.961 -9.672 9.562 1 98.12 191 SER A O 1
ATOM 1605 N N . PHE A 1 192 ? 5.797 -7.949 8.719 1 97.94 192 PHE A N 1
ATOM 1606 C CA . PHE A 1 192 ? 6.68 -7.762 7.57 1 97.94 192 PHE A CA 1
ATOM 1607 C C . PHE A 1 192 ? 7.559 -6.531 7.758 1 97.94 192 PHE A C 1
ATOM 1609 O O . PHE A 1 192 ? 8.258 -6.117 6.828 1 97.94 192 PHE A O 1
ATOM 1616 N N . PHE A 1 193 ? 7.512 -5.863 8.883 1 98 193 PHE A N 1
ATOM 1617 C CA . PHE A 1 193 ? 8.43 -4.773 9.203 1 98 193 PHE A CA 1
ATOM 1618 C C . PHE A 1 193 ? 9.773 -5.316 9.672 1 98 193 PHE A C 1
ATOM 1620 O O . PHE A 1 193 ? 9.859 -6.449 10.156 1 98 193 PHE A O 1
ATOM 1627 N N . PRO A 1 194 ? 10.812 -4.531 9.477 1 97 194 PRO A N 1
ATOM 1628 C CA . PRO A 1 194 ? 12.07 -4.957 10.086 1 97 194 PRO A CA 1
ATOM 1629 C C . PRO A 1 194 ? 12.016 -4.988 11.609 1 97 194 PRO A C 1
ATOM 1631 O O . PRO A 1 194 ? 11.109 -4.398 12.211 1 97 194 PRO A O 1
ATOM 1634 N N . LYS A 1 195 ? 12.898 -5.734 12.195 1 94.25 195 LYS A N 1
ATOM 1635 C CA . LYS A 1 195 ? 12.945 -5.871 13.648 1 94.25 195 LYS A CA 1
ATOM 1636 C C . LYS A 1 195 ? 13.023 -4.508 14.328 1 94.25 195 LYS A C 1
ATOM 1638 O O . LYS A 1 195 ? 12.391 -4.285 15.367 1 94.25 195 LYS A O 1
ATOM 1643 N N . GLU A 1 196 ? 13.805 -3.633 13.727 1 95.62 196 GLU A N 1
ATOM 1644 C CA . GLU A 1 196 ? 13.977 -2.287 14.258 1 95.62 196 GLU A CA 1
ATOM 1645 C C . GLU A 1 196 ? 13.641 -1.229 13.211 1 95.62 196 GLU A C 1
ATOM 1647 O O . GLU A 1 196 ? 14.062 -1.333 12.062 1 95.62 196 GLU A O 1
ATOM 1652 N N . SER A 1 197 ? 12.859 -0.312 13.586 1 98.12 197 SER A N 1
ATOM 1653 C CA . SER A 1 197 ? 12.555 0.873 12.789 1 98.12 197 SER A CA 1
ATOM 1654 C C . SER A 1 197 ? 12.383 2.104 13.672 1 98.12 197 SER A C 1
ATOM 1656 O O . SER A 1 197 ? 12.375 1.997 14.898 1 98.12 197 SER A O 1
ATOM 1658 N N . PHE A 1 198 ? 12.383 3.25 13.062 1 98.81 198 PHE A N 1
ATOM 1659 C CA . PHE A 1 198 ? 12.359 4.512 13.789 1 98.81 198 PHE A CA 1
ATOM 1660 C C . PHE A 1 198 ? 11.273 5.43 13.258 1 98.81 198 PHE A C 1
ATOM 1662 O O . PHE A 1 198 ? 10.719 5.184 12.18 1 98.81 198 PHE A O 1
ATOM 1669 N N . VAL A 1 199 ? 10.961 6.418 14.07 1 98.88 199 VAL A N 1
ATOM 1670 C CA . VAL A 1 199 ? 9.961 7.402 13.672 1 98.88 199 VAL A CA 1
ATOM 1671 C C . VAL A 1 199 ? 10.438 8.805 14.047 1 98.88 199 VAL A C 1
ATOM 1673 O O . VAL A 1 199 ? 10.891 9.031 15.172 1 98.88 199 VAL A O 1
ATOM 1676 N N . LEU A 1 200 ? 10.453 9.703 13.109 1 98.94 200 LEU A N 1
ATOM 1677 C CA . LEU A 1 200 ? 10.555 11.141 13.367 1 98.94 200 LEU A CA 1
ATOM 1678 C C . LEU A 1 200 ? 9.18 11.734 13.648 1 98.94 200 LEU A C 1
ATOM 1680 O O . LEU A 1 200 ? 8.289 11.68 12.797 1 98.94 200 LEU A O 1
ATOM 1684 N N . ARG A 1 201 ? 8.969 12.219 14.844 1 98.88 201 ARG A N 1
ATOM 1685 C CA . ARG A 1 201 ? 7.75 12.922 15.219 1 98.88 201 ARG A CA 1
ATOM 1686 C C . ARG A 1 201 ? 7.957 14.43 15.188 1 98.88 201 ARG A C 1
ATOM 1688 O O . ARG A 1 201 ? 8.867 14.953 15.836 1 98.88 201 ARG A O 1
ATOM 1695 N N . ILE A 1 202 ? 7.145 15.094 14.453 1 98.88 202 ILE A N 1
ATOM 1696 C CA . ILE A 1 202 ? 7.293 16.531 14.312 1 98.88 202 ILE A CA 1
ATOM 1697 C C . ILE A 1 202 ? 5.93 17.203 14.422 1 98.88 202 ILE A C 1
ATOM 1699 O O . ILE A 1 202 ? 4.953 16.75 13.82 1 98.88 202 ILE A O 1
ATOM 1703 N N . LYS A 1 203 ? 5.852 18.172 15.273 1 98.69 203 LYS A N 1
ATOM 1704 C CA . LYS A 1 203 ? 4.613 18.906 15.523 1 98.69 203 LYS A CA 1
ATOM 1705 C C . LYS A 1 203 ? 4.797 20.406 15.266 1 98.69 203 LYS A C 1
ATOM 1707 O O . LYS A 1 203 ? 5.809 20.984 15.664 1 98.69 203 LYS A O 1
ATOM 1712 N N . GLY A 1 204 ? 3.857 21 14.594 1 97.62 204 GLY A N 1
ATOM 1713 C CA . GLY A 1 204 ? 3.846 22.422 14.32 1 97.62 204 GLY A CA 1
ATOM 1714 C C . GLY A 1 204 ? 2.514 22.922 13.797 1 97.62 204 GLY A C 1
ATOM 1715 O O . GLY A 1 204 ? 1.609 22.125 13.531 1 97.62 204 GLY A O 1
ATOM 1716 N N . ALA A 1 205 ? 2.357 24.234 13.672 1 92.62 205 ALA A N 1
ATOM 1717 C CA . ALA A 1 205 ? 1.1 24.828 13.234 1 92.62 205 ALA A CA 1
ATOM 1718 C C . ALA A 1 205 ? 0.916 24.688 11.727 1 92.62 205 ALA A C 1
ATOM 1720 O O . ALA A 1 205 ? -0.212 24.719 11.227 1 92.62 205 ALA A O 1
ATOM 1721 N N . GLY A 1 206 ? 1.977 24.578 11.047 1 92.31 206 GLY A N 1
ATOM 1722 C CA . GLY A 1 206 ? 2.004 24.453 9.602 1 92.31 206 GLY A CA 1
ATOM 1723 C C . GLY A 1 206 ? 3.391 24.172 9.055 1 92.31 206 GLY A C 1
ATOM 1724 O O . GLY A 1 206 ? 4.391 24.469 9.711 1 92.31 206 GLY A O 1
ATOM 1725 N N . PHE A 1 207 ? 3.369 23.594 7.914 1 96.62 207 PHE A N 1
ATOM 1726 C CA . PHE A 1 207 ? 4.652 23.25 7.305 1 96.62 207 PHE A CA 1
ATOM 1727 C C . PHE A 1 207 ? 4.707 23.734 5.859 1 96.62 207 PHE A C 1
ATOM 1729 O O . PHE A 1 207 ? 3.682 23.781 5.176 1 96.62 207 PHE A O 1
ATOM 1736 N N . LEU A 1 208 ? 5.895 24.078 5.453 1 96.31 208 LEU A N 1
ATOM 1737 C CA . LEU A 1 208 ? 6.129 24.484 4.07 1 96.31 208 LEU A CA 1
ATOM 1738 C C . LEU A 1 208 ? 6.121 23.266 3.146 1 96.31 208 LEU A C 1
ATOM 1740 O O . LEU A 1 208 ? 6.094 22.125 3.615 1 96.31 208 LEU A O 1
ATOM 1744 N N . ARG A 1 209 ? 6.145 23.609 1.817 1 94.75 209 ARG A N 1
ATOM 1745 C CA . ARG A 1 209 ? 6.164 22.531 0.827 1 94.75 209 ARG A CA 1
ATOM 1746 C C . ARG A 1 209 ? 7.387 21.641 1.013 1 94.75 209 ARG A C 1
ATOM 1748 O O . ARG A 1 209 ? 8.523 22.109 0.946 1 94.75 209 ARG A O 1
ATOM 1755 N N . ASN A 1 210 ? 7.152 20.359 1.297 1 97.81 210 ASN A N 1
ATOM 1756 C CA . ASN A 1 210 ? 8.164 19.328 1.461 1 97.81 210 ASN A CA 1
ATOM 1757 C C . ASN A 1 210 ? 8.984 19.547 2.727 1 97.81 210 ASN A C 1
ATOM 1759 O O . ASN A 1 210 ? 10.031 18.906 2.914 1 97.81 210 ASN A O 1
ATOM 1763 N N . GLN A 1 211 ? 8.531 20.328 3.568 1 98.19 211 GLN A N 1
ATOM 1764 C CA . GLN A 1 211 ? 9.367 20.734 4.691 1 98.19 211 GLN A CA 1
ATOM 1765 C C . GLN A 1 211 ? 9.766 19.547 5.547 1 98.19 211 GLN A C 1
ATOM 1767 O O . GLN A 1 211 ? 10.945 19.344 5.84 1 98.19 211 GLN A O 1
ATOM 1772 N N . VAL A 1 212 ? 8.797 18.719 5.926 1 98.69 212 VAL A N 1
ATOM 1773 C CA . VAL A 1 212 ? 9.078 17.594 6.805 1 98.69 212 VAL A CA 1
ATOM 1774 C C . VAL A 1 212 ? 10.008 16.609 6.098 1 98.69 212 VAL A C 1
ATOM 1776 O O . VAL A 1 212 ? 10.945 16.078 6.707 1 98.69 212 VAL A O 1
ATOM 1779 N N . ARG A 1 213 ? 9.812 16.406 4.844 1 98.81 213 ARG A N 1
ATOM 1780 C CA . ARG A 1 213 ? 10.633 15.469 4.078 1 98.81 213 ARG A CA 1
ATOM 1781 C C . ARG A 1 213 ? 12.039 16.016 3.861 1 98.81 213 ARG A C 1
ATOM 1783 O O . ARG A 1 213 ? 13.008 15.258 3.797 1 98.81 213 ARG A O 1
ATOM 1790 N N . LEU A 1 214 ? 12.117 17.328 3.725 1 98.62 214 LEU A N 1
ATOM 1791 C CA . LEU A 1 214 ? 13.422 17.969 3.619 1 98.62 214 LEU A CA 1
ATOM 1792 C C . LEU A 1 214 ? 14.172 17.891 4.949 1 98.62 214 LEU A C 1
ATOM 1794 O O . LEU A 1 214 ? 15.383 17.703 4.973 1 98.62 214 LEU A O 1
ATOM 1798 N N . ILE A 1 215 ? 13.406 18.078 6.012 1 98.69 215 ILE A N 1
ATOM 1799 C CA . ILE A 1 215 ? 14.008 17.922 7.336 1 98.69 215 ILE A CA 1
ATOM 1800 C C . ILE A 1 215 ? 14.516 16.5 7.512 1 98.69 215 ILE A C 1
ATOM 1802 O O . ILE A 1 215 ? 15.656 16.297 7.934 1 98.69 215 ILE A O 1
ATOM 1806 N N . MET A 1 216 ? 13.75 15.547 7.156 1 98.88 216 MET A N 1
ATOM 1807 C CA . MET A 1 216 ? 14.164 14.148 7.238 1 98.88 216 MET A CA 1
ATOM 1808 C C . MET A 1 216 ? 15.391 13.891 6.363 1 98.88 216 MET A C 1
ATOM 1810 O O . MET A 1 216 ? 16.297 13.148 6.758 1 98.88 216 MET A O 1
ATOM 1814 N N . GLY A 1 217 ? 15.344 14.492 5.176 1 98.5 217 GLY A N 1
ATOM 1815 C CA . GLY A 1 217 ? 16.5 14.383 4.309 1 98.5 217 GLY A CA 1
ATOM 1816 C C . GLY A 1 217 ? 17.766 14.938 4.941 1 98.5 217 GLY A C 1
ATOM 1817 O O . GLY A 1 217 ? 18.844 14.328 4.828 1 98.5 217 GLY A O 1
ATOM 1818 N N . GLY A 1 218 ? 17.703 16.125 5.562 1 98.31 218 GLY A N 1
ATOM 1819 C CA . GLY A 1 218 ? 18.812 16.688 6.293 1 98.31 218 GLY A CA 1
ATOM 1820 C C . GLY A 1 218 ? 19.312 15.789 7.418 1 98.31 218 GLY A C 1
ATOM 1821 O O . GLY A 1 218 ? 20.516 15.617 7.602 1 98.31 218 GLY A O 1
ATOM 1822 N N . LEU A 1 219 ? 18.375 15.211 8.133 1 98.69 219 LEU A N 1
ATOM 1823 C CA . LEU A 1 219 ? 18.719 14.312 9.227 1 98.69 219 LEU A CA 1
ATOM 1824 C C . LEU A 1 219 ? 19.375 13.039 8.695 1 98.69 219 LEU A C 1
ATOM 1826 O O . LEU A 1 219 ? 20.281 12.492 9.32 1 98.69 219 LEU A O 1
ATOM 1830 N N . HIS A 1 220 ? 18.844 12.555 7.574 1 98.5 220 HIS A N 1
ATOM 1831 C CA . HIS A 1 220 ? 19.484 11.43 6.898 1 98.5 220 HIS A CA 1
ATOM 1832 C C . HIS A 1 220 ? 20.953 11.742 6.574 1 98.5 220 HIS A C 1
ATOM 1834 O O . HIS A 1 220 ? 21.828 10.922 6.84 1 98.5 220 HIS A O 1
ATOM 1840 N N . ASP A 1 221 ? 21.188 12.922 6.031 1 98 221 ASP A N 1
ATOM 1841 C CA . ASP A 1 221 ? 22.547 13.328 5.684 1 98 221 ASP A CA 1
ATOM 1842 C C . ASP A 1 221 ? 23.422 13.422 6.926 1 98 221 ASP A C 1
ATOM 1844 O O . ASP A 1 221 ? 24.594 13.062 6.887 1 98 2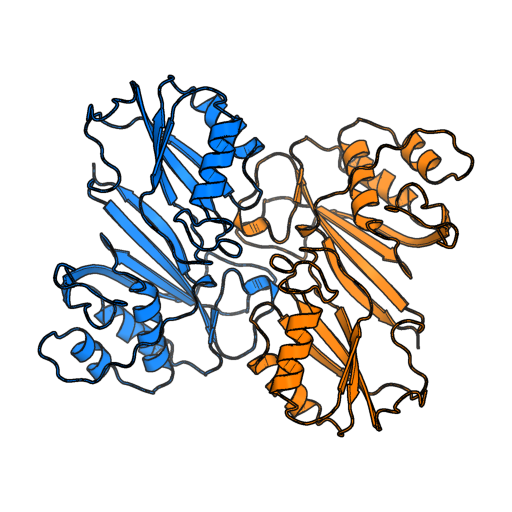21 ASP A O 1
ATOM 1848 N N . LEU A 1 222 ? 22.875 13.906 7.984 1 98.38 222 LEU A N 1
ATOM 1849 C CA . LEU A 1 222 ? 23.562 13.961 9.266 1 98.38 222 LEU A CA 1
ATOM 1850 C C . LEU A 1 222 ? 23.938 12.555 9.742 1 98.38 222 LEU A C 1
ATOM 1852 O O . LEU A 1 222 ? 25.094 12.305 10.094 1 98.38 222 LEU A O 1
ATOM 1856 N N . GLY A 1 223 ? 22.984 11.68 9.727 1 98.38 223 GLY A N 1
ATOM 1857 C CA . GLY A 1 223 ? 23.188 10.312 10.195 1 98.38 223 GLY A CA 1
ATOM 1858 C C . GLY A 1 223 ? 24.219 9.555 9.383 1 98.38 223 GLY A C 1
ATOM 1859 O O . GLY A 1 223 ? 24.922 8.68 9.906 1 98.38 223 GLY A O 1
ATOM 1860 N N . LYS A 1 224 ? 24.297 9.891 8.117 1 97.12 224 LYS A N 1
ATOM 1861 C CA . LYS A 1 224 ? 25.219 9.18 7.238 1 97.12 224 LYS A CA 1
ATOM 1862 C C . LYS A 1 224 ? 26.625 9.805 7.293 1 97.12 224 LYS A C 1
ATOM 1864 O O . LYS A 1 224 ? 27.562 9.289 6.676 1 97.12 224 LYS A O 1
ATOM 1869 N N . GLY A 1 225 ? 26.734 11 7.891 1 96.69 225 GLY A N 1
ATOM 1870 C CA . GLY A 1 225 ? 28.031 11.609 8.156 1 96.69 225 GLY A CA 1
ATOM 1871 C C . GLY A 1 225 ? 28.453 12.609 7.09 1 96.69 225 GLY A C 1
ATOM 1872 O O . GLY A 1 225 ? 29.609 13.031 7.047 1 96.69 225 GLY A O 1
ATOM 1873 N N . THR A 1 226 ? 27.531 12.961 6.238 1 95.5 226 THR A N 1
ATOM 1874 C CA . THR A 1 226 ? 27.844 13.914 5.176 1 95.5 226 THR A CA 1
ATOM 1875 C C . THR A 1 226 ? 27.891 15.336 5.723 1 95.5 226 THR A C 1
ATOM 1877 O O . THR A 1 226 ? 28.469 16.234 5.086 1 95.5 226 THR A O 1
ATOM 1880 N N . CYS A 1 227 ? 27.234 15.602 6.863 1 96.44 227 CYS A N 1
ATOM 1881 C CA . CYS A 1 227 ? 27.297 16.875 7.555 1 96.44 227 CYS A CA 1
ATOM 1882 C C . CYS A 1 227 ? 27.297 16.688 9.062 1 96.44 227 CYS A C 1
ATOM 1884 O O . CYS A 1 227 ? 27.281 15.555 9.547 1 96.44 227 CYS A O 1
ATOM 1886 N N . ASP A 1 228 ? 27.469 17.781 9.781 1 97.75 228 ASP A N 1
ATOM 1887 C CA . ASP A 1 228 ? 27.484 17.688 11.234 1 97.75 228 ASP A CA 1
ATOM 1888 C C . ASP A 1 228 ? 26.391 18.547 11.852 1 97.75 228 ASP A C 1
ATOM 1890 O O . ASP A 1 228 ? 25.562 19.125 11.141 1 97.75 228 ASP A O 1
ATOM 1894 N N . LEU A 1 229 ? 26.344 18.547 13.164 1 98.31 229 LEU A N 1
ATOM 1895 C CA . LEU A 1 229 ? 25.297 19.266 13.891 1 98.31 229 LEU A CA 1
ATOM 1896 C C . LEU A 1 229 ? 25.375 20.766 13.617 1 98.31 229 LEU A C 1
ATOM 1898 O O . LEU A 1 229 ? 24.344 21.438 13.555 1 98.31 229 LEU A O 1
ATOM 1902 N N . ASN A 1 230 ? 26.531 21.25 13.445 1 97.75 230 ASN A N 1
ATOM 1903 C CA . ASN A 1 230 ? 26.703 22.672 13.156 1 97.75 230 ASN A CA 1
ATOM 1904 C C . ASN A 1 230 ? 26.094 23.047 11.805 1 97.75 230 ASN A C 1
ATOM 1906 O O . ASN A 1 230 ? 25.516 24.125 11.648 1 97.75 230 ASN A O 1
ATOM 1910 N N . PHE A 1 231 ? 26.234 22.125 10.93 1 97.5 231 PHE A N 1
ATOM 1911 C CA . PHE A 1 231 ? 25.625 22.344 9.617 1 97.5 231 PHE A CA 1
ATOM 1912 C C . PHE A 1 231 ? 24.109 22.5 9.734 1 97.5 231 PHE A C 1
ATOM 1914 O O . PHE A 1 231 ? 23.531 23.375 9.109 1 97.5 231 PHE A O 1
ATOM 1921 N N . ILE A 1 232 ? 23.484 21.641 10.531 1 97.88 232 ILE A N 1
ATOM 1922 C CA . ILE A 1 232 ? 22.047 21.719 10.742 1 97.88 232 ILE A CA 1
ATOM 1923 C C . ILE A 1 232 ? 21.688 23.062 11.367 1 97.88 232 ILE A C 1
ATOM 1925 O O . ILE A 1 232 ? 20.766 23.734 10.914 1 97.88 232 ILE A O 1
ATOM 1929 N N . LYS A 1 233 ? 22.438 23.484 12.344 1 97.44 233 LYS A N 1
ATOM 1930 C CA . LYS A 1 233 ? 22.203 24.766 13.008 1 97.44 233 LYS A CA 1
ATOM 1931 C C . LYS A 1 233 ? 22.312 25.922 12.016 1 97.44 233 LYS A C 1
ATOM 1933 O O . LYS A 1 233 ? 21.438 26.797 11.977 1 97.44 233 LYS A O 1
ATOM 1938 N N . GLU A 1 234 ? 23.297 25.859 11.195 1 97.38 234 GLU A N 1
ATOM 1939 C CA . GLU A 1 234 ? 23.547 26.922 10.219 1 97.38 234 GLU A CA 1
ATOM 1940 C C . GLU A 1 234 ? 22.453 26.938 9.156 1 97.38 234 GLU A C 1
ATOM 1942 O O . GLU A 1 234 ? 22.109 28 8.633 1 97.38 234 GLU A O 1
ATOM 1947 N N . SER A 1 235 ? 21.969 25.781 8.867 1 97.25 235 SER A N 1
ATOM 1948 C CA . SER A 1 235 ? 20.938 25.688 7.832 1 97.25 235 SER A CA 1
ATOM 1949 C C . SER A 1 235 ? 19.656 26.391 8.266 1 97.25 235 SER A C 1
ATOM 1951 O O . SER A 1 235 ? 18.812 26.719 7.43 1 97.25 235 SER A O 1
ATOM 1953 N N . LEU A 1 236 ? 19.484 26.656 9.555 1 97.62 236 LEU A N 1
ATOM 1954 C CA . LEU A 1 236 ? 18.297 27.281 10.102 1 97.62 236 LEU A CA 1
ATOM 1955 C C . LEU A 1 236 ? 18.5 28.781 10.305 1 97.62 236 LEU A C 1
ATOM 1957 O O . LEU A 1 236 ? 17.578 29.5 10.703 1 97.62 236 LEU A O 1
ATOM 1961 N N . ASP A 1 237 ? 19.75 29.203 10.047 1 95.19 237 ASP A N 1
ATOM 1962 C CA . ASP A 1 237 ? 20.125 30.609 10.195 1 95.19 237 ASP A CA 1
ATOM 1963 C C . ASP A 1 237 ? 20 31.344 8.867 1 95.19 237 ASP A C 1
ATOM 1965 O O . ASP A 1 237 ? 20.734 31.062 7.914 1 95.19 237 ASP A O 1
ATOM 1969 N N . PRO A 1 238 ? 19.156 32.312 8.789 1 93.19 238 PRO A N 1
ATOM 1970 C CA . PRO A 1 238 ? 18.938 33.031 7.523 1 93.19 238 PRO A CA 1
ATOM 1971 C C . PRO A 1 238 ? 20.172 33.781 7.043 1 93.19 238 PRO A C 1
ATOM 1973 O O . PRO A 1 238 ? 20.297 34.062 5.852 1 93.19 238 PRO A O 1
ATOM 1976 N N . ASP A 1 239 ? 21.062 34.031 7.898 1 94.75 239 ASP A N 1
ATOM 1977 C CA . ASP A 1 239 ? 22.234 34.844 7.555 1 94.75 239 ASP A CA 1
ATOM 1978 C C . ASP A 1 239 ? 23.422 33.938 7.164 1 94.75 239 ASP A C 1
ATOM 1980 O O . ASP A 1 239 ? 24.469 34.438 6.742 1 94.75 239 ASP A O 1
ATOM 1984 N N . SER A 1 240 ? 23.156 32.656 7.348 1 93.69 240 SER A N 1
ATOM 1985 C CA . SER A 1 240 ? 24.234 31.719 7.016 1 93.69 240 SER A CA 1
ATOM 1986 C C . SER A 1 240 ? 24.438 31.641 5.508 1 93.69 240 SER A C 1
ATOM 1988 O O . SER A 1 240 ? 23.5 31.828 4.73 1 93.69 240 SER A O 1
ATOM 1990 N N . ASP A 1 241 ? 25.703 31.344 5.066 1 91.69 241 ASP A N 1
ATOM 1991 C CA . ASP A 1 241 ? 26.047 31.25 3.65 1 91.69 241 ASP A CA 1
ATOM 1992 C C . ASP A 1 241 ? 26.281 29.797 3.238 1 91.69 241 ASP A C 1
ATOM 1994 O O . ASP A 1 241 ? 26.844 29.531 2.178 1 91.69 241 ASP A O 1
ATOM 1998 N N . ILE A 1 242 ? 25.812 28.922 4.031 1 91 242 ILE A N 1
ATOM 1999 C CA . ILE A 1 242 ? 26.062 27.516 3.701 1 91 242 ILE A CA 1
ATOM 2000 C C . ILE A 1 242 ? 25.312 27.156 2.418 1 91 242 ILE A C 1
ATOM 2002 O O . ILE A 1 242 ? 24.25 27.703 2.137 1 91 242 ILE A O 1
ATOM 2006 N N . GLU A 1 243 ? 25.922 26.344 1.653 1 88.88 243 GLU A N 1
ATOM 2007 C CA . GLU A 1 243 ? 25.25 25.75 0.504 1 88.88 243 GLU A CA 1
ATOM 2008 C C . GLU A 1 243 ? 24.438 24.531 0.917 1 88.88 243 GLU A C 1
ATOM 2010 O O . GLU A 1 243 ? 25.016 23.469 1.212 1 88.88 243 GLU A O 1
ATOM 2015 N N . PHE A 1 244 ? 23.25 24.719 1.006 1 85.44 244 PHE A N 1
ATOM 2016 C CA . PHE A 1 244 ? 22.391 23.625 1.422 1 85.44 244 PHE A CA 1
ATOM 2017 C C . PHE A 1 244 ? 21.875 22.844 0.213 1 85.44 244 PHE A C 1
ATOM 2019 O O . PHE A 1 244 ? 21.234 23.422 -0.672 1 85.44 244 PHE A O 1
ATOM 2026 N N . ILE A 1 245 ? 22.25 21.562 0.143 1 83.31 245 ILE A N 1
ATOM 2027 C CA . ILE A 1 245 ? 21.734 20.688 -0.907 1 83.31 245 ILE A CA 1
ATOM 2028 C C . ILE A 1 245 ? 20.469 19.984 -0.427 1 83.31 245 ILE A C 1
ATOM 2030 O O . ILE A 1 245 ? 20.5 19.172 0.498 1 83.31 245 ILE A O 1
ATOM 2034 N N . LYS A 1 246 ? 19.438 20.234 -1.078 1 90.5 246 LYS A N 1
ATOM 2035 C CA . LYS A 1 246 ? 18.125 19.703 -0.682 1 90.5 246 LYS A CA 1
ATOM 2036 C C . LYS A 1 246 ? 18.031 18.203 -0.97 1 90.5 246 LYS A C 1
ATOM 2038 O O . LYS A 1 246 ? 18.328 17.766 -2.084 1 90.5 246 LYS A O 1
ATOM 2043 N N . ASN A 1 247 ? 17.812 17.484 0.026 1 95.81 247 ASN A N 1
ATOM 2044 C CA . ASN A 1 247 ? 17.516 16.047 0.007 1 95.81 247 ASN A CA 1
ATOM 2045 C C . ASN A 1 247 ? 16.094 15.773 0.493 1 95.81 247 ASN A C 1
ATOM 2047 O O . ASN A 1 247 ? 15.82 15.805 1.695 1 95.81 247 ASN A O 1
ATOM 2051 N N . ILE A 1 248 ? 15.203 15.516 -0.468 1 98.06 248 ILE A N 1
ATOM 2052 C CA . ILE A 1 248 ? 13.805 15.289 -0.117 1 98.06 248 ILE A CA 1
ATOM 2053 C C . ILE A 1 248 ? 13.578 13.805 0.159 1 98.06 248 ILE A C 1
ATOM 2055 O O . ILE A 1 248 ? 13.656 12.977 -0.754 1 98.06 248 ILE A O 1
ATOM 2059 N N . ALA A 1 249 ? 13.312 13.438 1.378 1 98.44 249 ALA A N 1
ATOM 2060 C CA . ALA A 1 249 ? 13.086 12.039 1.747 1 98.44 249 ALA A CA 1
ATOM 2061 C C . ALA A 1 249 ? 11.836 11.484 1.067 1 98.44 249 ALA A C 1
ATOM 2063 O O . ALA A 1 249 ? 10.898 12.234 0.789 1 98.44 249 ALA A O 1
ATOM 2064 N N . PRO A 1 250 ? 11.805 10.188 0.792 1 98.06 250 PRO A N 1
ATOM 2065 C CA . PRO A 1 250 ? 10.664 9.586 0.106 1 98.06 250 PRO A CA 1
ATOM 2066 C C . PRO A 1 250 ? 9.336 9.852 0.819 1 98.06 250 PRO A C 1
ATOM 2068 O O . PRO A 1 250 ? 9.297 9.898 2.051 1 98.06 250 PRO A O 1
ATOM 2071 N N . ALA A 1 251 ? 8.266 9.945 0.043 1 98.44 251 ALA A N 1
ATOM 2072 C CA . ALA A 1 251 ? 6.984 10.438 0.545 1 98.44 251 ALA A CA 1
ATOM 2073 C C . ALA A 1 251 ? 6.238 9.352 1.313 1 98.44 251 ALA A C 1
ATOM 2075 O O . ALA A 1 251 ? 5.48 9.648 2.24 1 98.44 251 ALA A O 1
ATOM 2076 N N . SER A 1 252 ? 6.445 8.094 0.93 1 97.94 252 SER A N 1
ATOM 2077 C CA . SER A 1 252 ? 5.617 7.02 1.46 1 97.94 252 SER A CA 1
ATOM 2078 C C . SER A 1 252 ? 5.848 6.828 2.955 1 97.94 252 SER A C 1
ATOM 2080 O O . SER A 1 252 ? 5.004 6.262 3.652 1 97.94 252 SER A O 1
ATOM 2082 N N . GLY A 1 253 ? 6.961 7.297 3.439 1 98.5 253 GLY A N 1
ATOM 2083 C CA . GLY A 1 253 ? 7.254 7.176 4.859 1 98.5 253 GLY A CA 1
ATOM 2084 C C . GLY A 1 253 ? 6.555 8.219 5.703 1 98.5 253 GLY A C 1
ATOM 2085 O O . GLY A 1 253 ? 6.523 8.117 6.934 1 98.5 253 GLY A O 1
ATOM 2086 N N . LEU A 1 254 ? 5.977 9.211 5.113 1 98.88 254 LEU A N 1
ATOM 2087 C CA . LEU A 1 254 ? 5.398 10.344 5.828 1 98.88 254 LEU A CA 1
ATOM 2088 C C . LEU A 1 254 ? 3.9 10.148 6.039 1 98.88 254 LEU A C 1
ATOM 2090 O O . LEU A 1 254 ? 3.176 9.812 5.098 1 98.88 254 LEU A O 1
ATOM 2094 N N . HIS A 1 255 ? 3.428 10.328 7.266 1 98.75 255 HIS A N 1
ATOM 2095 C CA . HIS A 1 255 ? 2.029 10.195 7.656 1 98.75 255 HIS A CA 1
ATOM 2096 C C . HIS A 1 255 ? 1.562 11.406 8.461 1 98.75 255 HIS A C 1
ATOM 2098 O O . HIS A 1 255 ? 2.201 11.789 9.445 1 98.75 255 HIS A O 1
ATOM 2104 N N . LEU A 1 256 ? 0.483 12.055 8 1 98.75 256 LEU A N 1
ATOM 2105 C CA . LEU A 1 256 ? -0.206 12.969 8.906 1 98.75 256 LEU A CA 1
ATOM 2106 C C . LEU A 1 256 ? -0.896 12.203 10.031 1 98.75 256 LEU A C 1
ATOM 2108 O O . LEU A 1 256 ? -1.868 11.484 9.789 1 98.75 256 LEU A O 1
ATOM 2112 N N . HIS A 1 257 ? -0.463 12.422 11.227 1 98.38 257 HIS A N 1
ATOM 2113 C CA . HIS A 1 257 ? -0.828 11.523 12.32 1 98.38 257 HIS A CA 1
ATOM 2114 C C . HIS A 1 257 ? -1.941 12.117 13.172 1 98.38 257 HIS A C 1
ATOM 2116 O O . HIS A 1 257 ? -2.783 11.383 13.695 1 98.38 257 HIS A O 1
ATOM 2122 N N . ASP A 1 258 ? -1.866 13.414 13.328 1 98.19 258 ASP A N 1
ATOM 2123 C CA . ASP A 1 258 ? -2.838 14.039 14.227 1 98.19 258 ASP A CA 1
ATOM 2124 C C . ASP A 1 258 ? -3.023 15.516 13.891 1 98.19 258 ASP A C 1
ATOM 2126 O O . ASP A 1 258 ? -2.105 16.156 13.383 1 98.19 258 ASP A O 1
ATOM 2130 N N . ILE A 1 259 ? -4.203 15.969 14.148 1 98.06 259 ILE A N 1
ATOM 2131 C CA . ILE A 1 259 ? -4.555 17.375 14.039 1 98.06 259 ILE A CA 1
ATOM 2132 C C . ILE A 1 259 ? -5.285 17.828 15.297 1 98.06 259 ILE A C 1
ATOM 2134 O O . ILE A 1 259 ? -6.273 17.219 15.711 1 98.06 259 ILE A O 1
ATOM 2138 N N . GLN A 1 260 ? -4.801 18.859 15.906 1 97.5 260 GLN A N 1
ATOM 2139 C CA . GLN A 1 260 ? -5.434 19.422 17.094 1 97.5 260 GLN A CA 1
ATOM 2140 C C . GLN A 1 260 ? -5.859 20.875 16.859 1 97.5 260 GLN A C 1
ATOM 2142 O O . GLN A 1 260 ? -5.02 21.781 16.828 1 97.5 260 GLN A O 1
ATOM 2147 N N . PHE A 1 261 ? -7.156 21.078 16.703 1 95.94 261 PHE A N 1
ATOM 2148 C CA . PHE A 1 261 ? -7.68 22.422 16.562 1 95.94 261 PHE A CA 1
ATOM 2149 C C . PHE A 1 261 ? -7.754 23.125 17.906 1 95.94 261 PHE A C 1
ATOM 2151 O O . PHE A 1 261 ? -8.102 22.5 18.922 1 95.94 261 PHE A O 1
ATOM 2158 N N . LYS A 1 262 ? -7.402 24.344 17.859 1 90.19 262 LYS A N 1
ATOM 2159 C CA . LYS A 1 262 ? -7.484 25.094 19.094 1 90.19 262 LYS A CA 1
ATOM 2160 C C . LYS A 1 262 ? -8.922 25.5 19.406 1 90.19 262 LYS A C 1
ATOM 2162 O O . LYS A 1 262 ? -9.695 25.812 18.5 1 90.19 262 LYS A O 1
ATOM 2167 N N . ASN A 1 263 ? -9.43 25.375 20.641 1 79.44 263 ASN A N 1
ATOM 2168 C CA . ASN A 1 263 ? -10.773 25.781 21.047 1 79.44 263 ASN A CA 1
ATOM 2169 C C . ASN A 1 263 ? -10.953 27.281 20.953 1 79.44 263 ASN A C 1
ATOM 2171 O O . ASN A 1 263 ? -9.992 28.047 21.125 1 79.44 263 ASN A O 1
ATOM 2175 N N . MET B 1 1 ? 14.344 -18.484 -37.875 1 30.14 1 MET B N 1
ATOM 2176 C CA . MET B 1 1 ? 14.219 -17.578 -36.719 1 30.14 1 MET B CA 1
ATOM 2177 C C . MET B 1 1 ? 14.977 -18.125 -35.531 1 30.14 1 MET B C 1
ATOM 2179 O O . MET B 1 1 ? 14.625 -19.172 -34.969 1 30.14 1 MET B O 1
ATOM 2183 N N . THR B 1 2 ? 16.266 -17.984 -35.438 1 40.25 2 THR B N 1
ATOM 2184 C CA . THR B 1 2 ? 17.297 -18.609 -34.625 1 40.25 2 THR B CA 1
ATOM 2185 C C . THR B 1 2 ? 16.984 -18.453 -33.156 1 40.25 2 THR B C 1
ATOM 2187 O O . THR B 1 2 ? 16.734 -17.344 -32.688 1 40.25 2 THR B O 1
ATOM 2190 N N . ILE B 1 3 ? 16.219 -19.219 -32.438 1 45.34 3 ILE B N 1
ATOM 2191 C CA . ILE B 1 3 ? 15.922 -19.266 -31.016 1 45.34 3 ILE B CA 1
ATOM 2192 C C . ILE B 1 3 ? 17.094 -18.688 -30.234 1 45.34 3 ILE B C 1
ATOM 2194 O O . ILE B 1 3 ? 18.188 -19.25 -30.203 1 45.34 3 ILE B O 1
ATOM 2198 N N . MET B 1 4 ? 17.469 -17.359 -30.328 1 53.16 4 MET B N 1
ATOM 2199 C CA . MET B 1 4 ? 18.641 -16.594 -29.875 1 53.16 4 MET B CA 1
ATOM 2200 C C . MET B 1 4 ? 19.047 -17.016 -28.453 1 53.16 4 MET B C 1
ATOM 2202 O O . MET B 1 4 ? 18.25 -16.875 -27.531 1 53.16 4 MET B O 1
ATOM 2206 N N . SER B 1 5 ? 19.953 -18.078 -28.344 1 80.12 5 SER B N 1
ATOM 2207 C CA . SER B 1 5 ? 20.484 -18.875 -27.25 1 80.12 5 SER B CA 1
ATOM 2208 C C . SER B 1 5 ? 21.25 -18.016 -26.25 1 80.12 5 SER B C 1
ATOM 2210 O O . SER B 1 5 ? 22.031 -17.141 -26.641 1 80.12 5 SER B O 1
ATOM 2212 N N . TYR B 1 6 ? 20.703 -17.547 -25.172 1 91.62 6 TYR B N 1
ATOM 2213 C CA . TYR B 1 6 ? 21.438 -16.938 -24.062 1 91.62 6 TYR B CA 1
ATOM 2214 C C . TYR B 1 6 ? 22.484 -17.906 -23.5 1 91.62 6 TYR B C 1
ATOM 2216 O O . TYR B 1 6 ? 22.297 -19.125 -23.562 1 91.62 6 TYR B O 1
ATOM 2224 N N . SER B 1 7 ? 23.578 -17.344 -23.078 1 94.75 7 SER B N 1
ATOM 2225 C CA . SER B 1 7 ? 24.703 -18.156 -22.641 1 94.75 7 SER B CA 1
ATOM 2226 C C . SER B 1 7 ? 24.422 -18.781 -21.266 1 94.75 7 SER B C 1
ATOM 2228 O O . SER B 1 7 ? 24.938 -19.844 -20.953 1 94.75 7 SER B O 1
ATOM 2230 N N . TYR B 1 8 ? 23.734 -18.062 -20.469 1 96.69 8 TYR B N 1
ATOM 2231 C CA . TYR B 1 8 ? 23.469 -18.516 -19.109 1 96.69 8 TYR B CA 1
ATOM 2232 C C . TYR B 1 8 ? 22 -18.359 -18.75 1 96.69 8 TYR B C 1
ATOM 2234 O O . TYR B 1 8 ? 21.281 -17.562 -19.375 1 96.69 8 TYR B O 1
ATOM 2242 N N . SER B 1 9 ? 21.531 -19.172 -17.797 1 97.12 9 SER B N 1
ATOM 2243 C CA . SER B 1 9 ? 20.172 -19.078 -17.281 1 97.12 9 SER B CA 1
ATOM 2244 C C . SER B 1 9 ? 20.141 -19.359 -15.773 1 97.12 9 SER B C 1
ATOM 2246 O O . SER B 1 9 ? 20.844 -20.25 -15.289 1 97.12 9 SER B O 1
ATOM 2248 N N . TYR B 1 10 ? 19.359 -18.531 -15.086 1 98.38 10 TYR B N 1
ATOM 2249 C CA . TYR B 1 10 ? 19.266 -18.641 -13.633 1 98.38 10 TYR B CA 1
ATOM 2250 C C . TYR B 1 10 ? 17.828 -18.547 -13.172 1 98.38 10 TYR B C 1
ATOM 2252 O O . TYR B 1 10 ? 16.969 -18.031 -13.898 1 98.38 10 TYR B O 1
ATOM 2260 N N . LEU B 1 11 ? 17.531 -19.094 -12.047 1 98.44 11 LEU B N 1
ATOM 2261 C CA . LEU B 1 11 ? 16.25 -18.922 -11.375 1 98.44 11 LEU B CA 1
ATOM 2262 C C . LEU B 1 11 ? 16.344 -17.906 -10.25 1 98.44 11 LEU B C 1
ATOM 2264 O O . LEU B 1 11 ? 17.203 -18.016 -9.375 1 98.44 11 LEU B O 1
ATOM 2268 N N . VAL B 1 12 ? 15.516 -16.922 -10.328 1 98.75 12 VAL B N 1
ATOM 2269 C CA . VAL B 1 12 ? 15.539 -15.875 -9.32 1 98.75 12 VAL B CA 1
ATOM 2270 C C . VAL B 1 12 ? 14.188 -15.82 -8.609 1 98.75 12 VAL B C 1
ATOM 2272 O O . VAL B 1 12 ? 13.133 -15.844 -9.25 1 98.75 12 VAL B O 1
ATOM 2275 N N . THR B 1 13 ? 14.203 -15.797 -7.285 1 98.81 13 THR B N 1
ATOM 2276 C CA . THR B 1 13 ? 13.016 -15.633 -6.461 1 98.81 13 THR B CA 1
ATOM 2277 C C . THR B 1 13 ? 12.914 -14.203 -5.941 1 98.81 13 THR B C 1
ATOM 2279 O O . THR B 1 13 ? 13.883 -13.656 -5.418 1 98.81 13 THR B O 1
ATOM 2282 N N . ILE B 1 14 ? 11.75 -13.625 -6.125 1 98.75 14 ILE B N 1
ATOM 2283 C CA . ILE B 1 14 ? 11.562 -12.25 -5.68 1 98.75 14 ILE B CA 1
ATOM 2284 C C . ILE B 1 14 ? 10.258 -12.141 -4.898 1 98.75 14 ILE B C 1
ATOM 2286 O O . ILE B 1 14 ? 9.461 -13.078 -4.863 1 98.75 14 ILE B O 1
ATOM 2290 N N . GLN B 1 15 ? 10.078 -11.023 -4.191 1 98.69 15 GLN B N 1
ATOM 2291 C CA . GLN B 1 15 ? 8.852 -10.562 -3.555 1 98.69 15 GLN B CA 1
ATOM 2292 C C . GLN B 1 15 ? 8.438 -9.188 -4.082 1 98.69 15 GLN B C 1
ATOM 2294 O O . GLN B 1 15 ? 9.289 -8.406 -4.516 1 98.69 15 GLN B O 1
ATOM 2299 N N . TYR B 1 16 ? 7.164 -8.938 -4.105 1 98.75 16 TYR B N 1
ATOM 2300 C CA . TYR B 1 16 ? 6.738 -7.582 -4.445 1 98.75 16 TYR B CA 1
ATOM 2301 C C . TYR B 1 16 ? 5.359 -7.285 -3.867 1 98.75 16 TYR B C 1
ATOM 2303 O O . TYR B 1 16 ? 4.566 -8.203 -3.627 1 98.75 16 TYR B O 1
ATOM 2311 N N . LEU B 1 17 ? 5.09 -6.047 -3.623 1 98.75 17 LEU B N 1
ATOM 2312 C CA . LEU B 1 17 ? 3.76 -5.527 -3.322 1 98.75 17 LEU B CA 1
ATOM 2313 C C . LEU B 1 17 ? 3.061 -5.059 -4.594 1 98.75 17 LEU B C 1
ATOM 2315 O O . LEU B 1 17 ? 3.463 -4.059 -5.195 1 98.75 17 LEU B O 1
ATOM 2319 N N . GLY B 1 18 ? 2.023 -5.707 -4.961 1 98.5 18 GLY B N 1
ATOM 2320 C CA . GLY B 1 18 ? 1.373 -5.449 -6.234 1 98.5 18 GLY B CA 1
ATOM 2321 C C . GLY B 1 18 ? 0.38 -4.301 -6.176 1 98.5 18 GLY B C 1
ATOM 2322 O O . GLY B 1 18 ? -0.133 -3.865 -7.211 1 98.5 18 GLY B O 1
ATOM 2323 N N . PHE B 1 19 ? 0.192 -3.678 -5.039 1 98.38 19 PHE B N 1
ATOM 2324 C CA . PHE B 1 19 ? -0.908 -2.762 -4.762 1 98.38 19 PHE B CA 1
ATOM 2325 C C . PHE B 1 19 ? -0.911 -1.604 -5.754 1 98.38 19 PHE B C 1
ATOM 2327 O O . PHE B 1 19 ? -1.97 -1.066 -6.086 1 98.38 19 PHE B O 1
ATOM 2334 N N . ARG B 1 20 ? 0.246 -1.235 -6.285 1 96.69 20 ARG B N 1
ATOM 2335 C CA . ARG B 1 20 ? 0.332 -0.134 -7.238 1 96.69 20 ARG B CA 1
ATOM 2336 C C . ARG B 1 20 ? 0.544 -0.652 -8.656 1 96.69 20 ARG B C 1
ATOM 2338 O O . ARG B 1 20 ? 0.678 0.134 -9.594 1 96.69 20 ARG B O 1
ATOM 2345 N N . PHE B 1 21 ? 0.641 -1.953 -8.828 1 97.56 21 PHE B N 1
ATOM 2346 C CA . PHE B 1 21 ? 0.938 -2.52 -10.133 1 97.56 21 PHE B CA 1
ATOM 2347 C C . PHE B 1 21 ? -0.346 -2.793 -10.906 1 97.56 21 PHE B C 1
ATOM 2349 O O . PHE B 1 21 ? -1.343 -3.232 -10.336 1 97.56 21 PHE B O 1
ATOM 2356 N N . HIS B 1 22 ? -0.283 -2.605 -12.164 1 97.38 22 HIS B N 1
ATOM 2357 C CA . HIS B 1 22 ? -1.355 -2.99 -13.07 1 97.38 22 HIS B CA 1
ATOM 2358 C C . HIS B 1 22 ? -1.15 -4.406 -13.602 1 97.38 22 HIS B C 1
ATOM 2360 O O . HIS B 1 22 ? -1.279 -4.648 -14.805 1 97.38 22 HIS B O 1
ATOM 2366 N N . GLY B 1 23 ? -0.708 -5.289 -12.648 1 97.5 23 GLY B N 1
ATOM 2367 C CA . GLY B 1 23 ? -0.428 -6.676 -13 1 97.5 23 GLY B CA 1
ATOM 2368 C C . GLY B 1 23 ? 1.047 -6.945 -13.227 1 97.5 23 GLY B C 1
ATOM 2369 O O . GLY B 1 23 ? 1.876 -6.043 -13.109 1 97.5 23 GLY B O 1
ATOM 2370 N N . TRP B 1 24 ? 1.3 -8.141 -13.508 1 97.81 24 TRP B N 1
ATOM 2371 C CA . TRP B 1 24 ? 2.682 -8.539 -13.766 1 97.81 24 TRP B CA 1
ATOM 2372 C C . TRP B 1 24 ? 3.09 -8.211 -15.195 1 97.81 24 TRP B C 1
ATOM 2374 O O . TRP B 1 24 ? 4.141 -7.605 -15.422 1 97.81 24 TRP B O 1
ATOM 2384 N N . GLN B 1 25 ? 2.234 -8.57 -16.109 1 96.31 25 GLN B N 1
ATOM 2385 C CA . GLN B 1 25 ? 2.555 -8.492 -17.531 1 96.31 25 GLN B CA 1
ATOM 2386 C C . GLN B 1 25 ? 2.738 -7.039 -17.969 1 96.31 25 GLN B C 1
ATOM 2388 O O . GLN B 1 25 ? 1.932 -6.176 -17.625 1 96.31 25 GLN B O 1
ATOM 2393 N N . LYS B 1 26 ? 3.773 -6.82 -18.812 1 96.38 26 LYS B N 1
ATOM 2394 C CA . LYS B 1 26 ? 4.055 -5.477 -19.312 1 96.38 26 LYS B CA 1
ATOM 2395 C C . LYS B 1 26 ? 2.891 -4.938 -20.125 1 96.38 26 LYS B C 1
ATOM 2397 O O . LYS B 1 26 ? 2.309 -5.66 -20.938 1 96.38 26 LYS B O 1
ATOM 2402 N N . GLN B 1 27 ? 2.531 -3.789 -19.766 1 93.56 27 GLN B N 1
ATOM 2403 C CA . GLN B 1 27 ? 1.534 -3.014 -20.5 1 93.56 27 GLN B CA 1
ATOM 2404 C C . GLN B 1 27 ? 2.035 -1.6 -20.781 1 93.56 27 GLN B C 1
ATOM 2406 O O . GLN B 1 27 ? 2.666 -0.977 -19.922 1 93.56 27 GLN B O 1
ATOM 2411 N N . PRO B 1 28 ? 1.772 -1.128 -21.969 1 91 28 PRO B N 1
ATOM 2412 C CA . PRO B 1 28 ? 2.27 0.208 -22.297 1 91 28 PRO B CA 1
ATOM 2413 C C . PRO B 1 28 ? 1.79 1.28 -21.328 1 91 28 PRO B C 1
ATOM 2415 O O . PRO B 1 28 ? 0.606 1.319 -20.984 1 91 28 PRO B O 1
ATOM 2418 N N . ASN B 1 29 ? 2.727 2.105 -20.797 1 89.62 29 ASN B N 1
ATOM 2419 C CA . ASN B 1 29 ? 2.496 3.309 -20 1 89.62 29 ASN B CA 1
ATOM 2420 C C . ASN B 1 29 ? 1.891 2.975 -18.641 1 89.62 29 ASN B C 1
ATOM 2422 O O . ASN B 1 29 ? 1.289 3.836 -18 1 89.62 29 ASN B O 1
ATOM 2426 N N . LEU B 1 30 ? 1.93 1.687 -18.328 1 94.25 30 LEU B N 1
ATOM 2427 C CA . LEU B 1 30 ? 1.405 1.307 -17.016 1 94.25 30 LEU B CA 1
ATOM 2428 C C . LEU B 1 30 ? 2.506 0.714 -16.141 1 94.25 30 LEU B C 1
ATOM 2430 O O . LEU B 1 30 ? 3.43 0.075 -16.656 1 94.25 30 LEU B O 1
ATOM 2434 N N . LYS B 1 31 ? 2.418 0.959 -14.859 1 94.81 31 LYS B N 1
ATOM 2435 C CA . LYS B 1 31 ? 3.328 0.376 -13.883 1 94.81 31 LYS B CA 1
ATOM 2436 C C . LYS B 1 31 ? 3.01 -1.098 -13.641 1 94.81 31 LYS B C 1
ATOM 2438 O O . LYS B 1 31 ? 1.99 -1.429 -13.031 1 94.81 31 LYS B O 1
ATOM 2443 N N . THR B 1 32 ? 3.881 -2.027 -14.188 1 98.06 32 THR B N 1
ATOM 2444 C CA . THR B 1 32 ? 3.682 -3.461 -14.016 1 98.06 32 THR B CA 1
ATOM 2445 C C . THR B 1 32 ? 4.883 -4.094 -13.32 1 98.06 32 THR B C 1
ATOM 2447 O O . THR B 1 32 ? 5.965 -3.508 -13.281 1 98.06 32 THR B O 1
ATOM 2450 N N . GLY B 1 33 ? 4.652 -5.219 -12.711 1 97.88 33 GLY B N 1
ATOM 2451 C CA . GLY B 1 33 ? 5.75 -5.918 -12.062 1 97.88 33 GLY B CA 1
ATOM 2452 C C . GLY B 1 33 ? 6.906 -6.211 -13 1 97.88 33 GLY B C 1
ATOM 2453 O O . GLY B 1 33 ? 8.062 -5.965 -12.656 1 97.88 33 GLY B O 1
ATOM 2454 N N . HIS B 1 34 ? 6.574 -6.668 -14.18 1 98.25 34 HIS B N 1
ATOM 2455 C CA . HIS B 1 34 ? 7.594 -7.055 -15.148 1 98.25 34 HIS B CA 1
ATOM 2456 C C . HIS B 1 34 ? 8.367 -5.84 -15.641 1 98.25 34 HIS B C 1
ATOM 2458 O O . HIS B 1 34 ? 9.586 -5.914 -15.844 1 98.25 34 HIS B O 1
ATOM 2464 N N . LEU B 1 35 ? 7.684 -4.75 -15.859 1 97.31 35 LEU B N 1
ATOM 2465 C CA . LEU B 1 35 ? 8.344 -3.52 -16.281 1 97.31 35 LEU B CA 1
ATOM 2466 C C . LEU B 1 35 ? 9.406 -3.1 -15.281 1 97.31 35 LEU B C 1
ATOM 2468 O O . LEU B 1 35 ? 10.547 -2.801 -15.656 1 97.31 35 LEU B O 1
ATOM 2472 N N . PHE B 1 36 ? 9.117 -3.129 -14 1 96.81 36 PHE B N 1
ATOM 2473 C CA . PHE B 1 36 ? 10.047 -2.688 -12.969 1 96.81 36 PHE B CA 1
ATOM 2474 C C . PHE B 1 36 ? 11.195 -3.676 -12.812 1 96.81 36 PHE B C 1
ATOM 2476 O O . PHE B 1 36 ? 12.336 -3.275 -12.57 1 96.81 36 PHE B O 1
ATOM 2483 N N . LEU B 1 37 ? 10.82 -4.914 -12.984 1 98.06 37 LEU B N 1
ATOM 2484 C CA . LEU B 1 37 ? 11.867 -5.922 -12.992 1 98.06 37 LEU B CA 1
ATOM 2485 C C . LEU B 1 37 ? 12.875 -5.652 -14.102 1 98.06 37 LEU B C 1
ATOM 2487 O O . LEU B 1 37 ? 14.086 -5.59 -13.852 1 98.06 37 LEU B O 1
ATOM 2491 N N . ASP B 1 38 ? 12.375 -5.449 -15.281 1 97.31 38 ASP B N 1
ATOM 2492 C CA . ASP B 1 38 ? 13.234 -5.234 -16.453 1 97.31 38 ASP B CA 1
ATOM 2493 C C . ASP B 1 38 ? 14.055 -3.957 -16.297 1 97.31 38 ASP B C 1
ATOM 2495 O O . ASP B 1 38 ? 15.234 -3.928 -16.641 1 97.31 38 ASP B O 1
ATOM 2499 N N . LYS B 1 39 ? 13.438 -2.91 -15.789 1 97.31 39 LYS B N 1
ATOM 2500 C CA . LYS B 1 39 ? 14.156 -1.659 -15.562 1 97.31 39 LYS B CA 1
ATOM 2501 C C . LYS B 1 39 ? 15.312 -1.862 -14.586 1 97.31 39 LYS B C 1
ATOM 2503 O O . LYS B 1 39 ? 16.406 -1.336 -14.797 1 97.31 39 LYS B O 1
ATOM 2508 N N . THR B 1 40 ? 15.055 -2.578 -13.531 1 98.12 40 THR B N 1
ATOM 2509 C CA . THR B 1 40 ? 16.078 -2.857 -12.539 1 98.12 40 THR B CA 1
ATOM 2510 C C . THR B 1 40 ? 17.234 -3.652 -13.156 1 98.12 40 THR B C 1
ATOM 2512 O O . THR B 1 40 ? 18.406 -3.303 -12.984 1 98.12 40 THR B O 1
ATOM 2515 N N . LEU B 1 41 ? 16.891 -4.68 -13.945 1 98.44 41 LEU B N 1
ATOM 2516 C CA . LEU B 1 41 ? 17.906 -5.527 -14.578 1 98.44 41 LEU B CA 1
ATOM 2517 C C . LEU B 1 41 ? 18.703 -4.738 -15.609 1 98.44 41 LEU B C 1
ATOM 2519 O O . LEU B 1 41 ? 19.922 -4.922 -15.727 1 98.44 41 LEU B O 1
ATOM 2523 N N . LYS B 1 42 ? 18.031 -3.871 -16.328 1 97.88 42 LYS B N 1
ATOM 2524 C CA . LYS B 1 42 ? 18.703 -3.043 -17.328 1 97.88 42 LYS B CA 1
ATOM 2525 C C . LYS B 1 42 ? 19.719 -2.115 -16.672 1 97.88 42 LYS B C 1
ATOM 2527 O O . LYS B 1 42 ? 20.781 -1.834 -17.234 1 97.88 42 LYS B O 1
ATOM 2532 N N . TYR B 1 43 ? 19.359 -1.689 -15.555 1 97.5 43 TYR B N 1
ATOM 2533 C CA . TYR B 1 43 ? 20.25 -0.793 -14.82 1 97.5 43 TYR B CA 1
ATOM 2534 C C . TYR B 1 43 ? 21.5 -1.532 -14.336 1 97.5 43 TYR B C 1
ATOM 2536 O O . TYR B 1 43 ? 22.609 -1.031 -14.469 1 97.5 43 TYR B O 1
ATOM 2544 N N . ILE B 1 44 ? 21.328 -2.746 -13.812 1 96.94 44 ILE B N 1
ATOM 2545 C CA . ILE B 1 44 ? 22.453 -3.447 -13.188 1 96.94 44 ILE B CA 1
ATOM 2546 C C . ILE B 1 44 ? 23.281 -4.164 -14.258 1 96.94 44 ILE B C 1
ATOM 2548 O O . ILE B 1 44 ? 24.453 -4.438 -14.055 1 96.94 44 ILE B O 1
ATOM 2552 N N . TYR B 1 45 ? 22.656 -4.516 -15.352 1 96.88 45 TYR B N 1
ATOM 2553 C CA . TYR B 1 45 ? 23.359 -5.172 -16.453 1 96.88 45 TYR B CA 1
ATOM 2554 C C . TYR B 1 45 ? 23.312 -4.312 -17.719 1 96.88 45 TYR B C 1
ATOM 2556 O O . TYR B 1 45 ? 22.875 -4.77 -18.766 1 96.88 45 TYR B O 1
ATOM 2564 N N . LYS B 1 46 ? 23.875 -3.188 -17.547 1 95.19 46 LYS B N 1
ATOM 2565 C CA . LYS B 1 46 ? 23.875 -2.225 -18.641 1 95.19 46 LYS B CA 1
ATOM 2566 C C . LYS B 1 46 ? 24.656 -2.75 -19.828 1 95.19 46 LYS B C 1
ATOM 2568 O O . LYS B 1 46 ? 25.812 -3.156 -19.688 1 95.19 46 LYS B O 1
ATOM 2573 N N . GLY B 1 47 ? 23.969 -2.826 -20.938 1 96.25 47 GLY B N 1
ATOM 2574 C CA . GLY B 1 47 ? 24.625 -3.215 -22.172 1 96.25 47 GLY B CA 1
ATOM 2575 C C . GLY B 1 47 ? 24.703 -4.719 -22.359 1 96.25 47 GLY B C 1
ATOM 2576 O O . GLY B 1 47 ? 25.234 -5.195 -23.375 1 96.25 47 GLY B O 1
ATOM 2577 N N . ILE B 1 48 ? 24.219 -5.469 -21.469 1 97.25 48 ILE B N 1
ATOM 2578 C CA . ILE B 1 48 ? 24.219 -6.922 -21.562 1 97.25 48 ILE B CA 1
ATOM 2579 C C . ILE B 1 48 ? 22.844 -7.422 -21.984 1 97.25 48 ILE B C 1
ATOM 2581 O O . ILE B 1 48 ? 21.828 -6.992 -21.422 1 97.25 48 ILE B O 1
ATOM 2585 N N . ARG B 1 49 ? 22.875 -8.266 -22.938 1 96.75 49 ARG B N 1
ATOM 2586 C CA . ARG B 1 49 ? 21.609 -8.836 -23.391 1 96.75 49 ARG B CA 1
ATOM 2587 C C . ARG B 1 49 ? 21.047 -9.805 -22.344 1 96.75 49 ARG B C 1
ATOM 2589 O O . ARG B 1 49 ? 21.766 -10.664 -21.844 1 96.75 49 ARG B O 1
ATOM 2596 N N . PHE B 1 50 ? 19.688 -9.617 -22.031 1 97.88 50 PHE B N 1
ATOM 2597 C CA . PHE B 1 50 ? 19.031 -10.547 -21.125 1 97.88 50 PHE B CA 1
ATOM 2598 C C . PHE B 1 50 ? 17.531 -10.625 -21.438 1 97.88 50 PHE B C 1
ATOM 2600 O O . PHE B 1 50 ? 17 -9.789 -22.172 1 97.88 50 PHE B O 1
ATOM 2607 N N . LYS B 1 51 ? 16.938 -11.648 -20.938 1 97.25 51 LYS B N 1
ATOM 2608 C CA . LYS B 1 51 ? 15.5 -11.867 -20.969 1 97.25 51 LYS B CA 1
ATOM 2609 C C . LYS B 1 51 ? 14.992 -12.469 -19.672 1 97.25 51 LYS B C 1
ATOM 2611 O O . LYS B 1 51 ? 15.672 -13.312 -19.062 1 97.25 51 LYS B O 1
ATOM 2616 N N . SER B 1 52 ? 13.891 -11.93 -19.234 1 97.69 52 SER B N 1
ATOM 2617 C CA . SER B 1 52 ? 13.273 -12.492 -18.047 1 97.69 52 SER B CA 1
ATOM 2618 C C . SER B 1 52 ? 11.906 -13.094 -18.359 1 97.69 52 SER B C 1
ATOM 2620 O O . SER B 1 52 ? 11.148 -12.539 -19.141 1 97.69 52 SER B O 1
ATOM 2622 N N . LEU B 1 53 ? 11.688 -14.273 -17.781 1 97.31 53 LEU B N 1
ATOM 2623 C CA . LEU B 1 53 ? 10.414 -14.969 -17.938 1 97.31 53 LEU B CA 1
ATOM 2624 C C . LEU B 1 53 ? 9.812 -15.297 -16.578 1 97.31 53 LEU B C 1
ATOM 2626 O O . LEU B 1 53 ? 10.398 -16.047 -15.797 1 97.31 53 LEU B O 1
ATOM 2630 N N . GLY B 1 54 ? 8.664 -14.805 -16.266 1 97.5 54 GLY B N 1
ATOM 2631 C CA . GLY B 1 54 ? 8.023 -15.023 -14.977 1 97.5 54 GLY B CA 1
ATOM 2632 C C . GLY B 1 54 ? 7.332 -16.375 -14.883 1 97.5 54 GLY B C 1
ATOM 2633 O O . GLY B 1 54 ? 6.898 -16.922 -15.898 1 97.5 54 GLY B O 1
ATOM 2634 N N . VAL B 1 55 ? 7.148 -16.812 -13.664 1 97.31 55 VAL B N 1
ATOM 2635 C CA . VAL B 1 55 ? 6.539 -18.109 -13.383 1 97.31 55 VAL B CA 1
ATOM 2636 C C . VAL B 1 55 ? 5.039 -18.047 -13.68 1 97.31 55 VAL B C 1
ATOM 2638 O O . VAL B 1 55 ? 4.387 -19.094 -13.812 1 97.31 55 VAL B O 1
ATOM 2641 N N . GLY B 1 56 ? 4.496 -16.875 -13.719 1 94.38 56 GLY B N 1
ATOM 2642 C CA . GLY B 1 56 ? 3.082 -16.641 -13.961 1 94.38 56 GLY B CA 1
ATOM 2643 C C . GLY B 1 56 ? 2.75 -15.172 -14.156 1 94.38 56 GLY B C 1
ATOM 2644 O O . GLY B 1 56 ? 3.648 -14.344 -14.312 1 94.38 56 GLY B O 1
ATOM 2645 N N . ARG B 1 57 ? 1.496 -14.945 -14.297 1 93.12 57 ARG B N 1
ATOM 2646 C CA . ARG B 1 57 ? 1.002 -13.586 -14.477 1 93.12 57 ARG B CA 1
ATOM 2647 C C . ARG B 1 57 ? -0.022 -13.227 -13.406 1 93.12 57 ARG B C 1
ATOM 2649 O O . ARG B 1 57 ? -1.141 -13.742 -13.406 1 93.12 57 ARG B O 1
ATOM 2656 N N . THR B 1 58 ? 0.359 -12.352 -12.477 1 96.88 58 THR B N 1
ATOM 2657 C CA . THR B 1 58 ? -0.579 -11.906 -11.445 1 96.88 58 THR B CA 1
ATOM 2658 C C . THR B 1 58 ? -1.423 -10.742 -11.953 1 96.88 58 THR B C 1
ATOM 2660 O O . THR B 1 58 ? -0.94 -9.906 -12.719 1 96.88 58 THR B O 1
ATOM 2663 N N . ASP B 1 59 ? -2.695 -10.672 -11.469 1 96.56 59 ASP B N 1
ATOM 2664 C CA . ASP B 1 59 ? -3.598 -9.57 -11.797 1 96.56 59 ASP B CA 1
ATOM 2665 C C . ASP B 1 59 ? -3.137 -8.266 -11.141 1 96.56 59 ASP B C 1
ATOM 2667 O O . ASP B 1 59 ? -2.215 -8.273 -10.32 1 96.56 59 ASP B O 1
ATOM 2671 N N . ALA B 1 60 ? -3.793 -7.207 -11.656 1 97.62 60 ALA B N 1
ATOM 2672 C CA . ALA B 1 60 ? -3.547 -5.91 -11.031 1 97.62 60 ALA B CA 1
ATOM 2673 C C . ALA B 1 60 ? -3.785 -5.965 -9.531 1 97.62 60 ALA B C 1
ATOM 2675 O O . ALA B 1 60 ? -4.785 -6.523 -9.07 1 97.62 60 ALA B O 1
ATOM 2676 N N . ARG B 1 61 ? -2.805 -5.48 -8.734 1 98.12 61 ARG B N 1
ATOM 2677 C CA . ARG B 1 61 ? -2.865 -5.266 -7.289 1 98.12 61 ARG B CA 1
ATOM 2678 C C . ARG B 1 61 ? -2.549 -6.551 -6.531 1 98.12 61 ARG B C 1
ATOM 2680 O O . ARG B 1 61 ? -2.473 -6.551 -5.301 1 98.12 61 ARG B O 1
ATOM 2687 N N . VAL B 1 62 ? -2.361 -7.648 -7.254 1 98.81 62 VAL B N 1
ATOM 2688 C CA . VAL B 1 62 ? -1.992 -8.891 -6.578 1 98.81 62 VAL B CA 1
ATOM 2689 C C . VAL B 1 62 ? -0.521 -8.844 -6.176 1 98.81 62 VAL B C 1
ATOM 2691 O O . VAL B 1 62 ? 0.332 -8.422 -6.961 1 98.81 62 VAL B O 1
ATOM 2694 N N . SER B 1 63 ? -0.282 -9.211 -4.938 1 98.81 63 SER B N 1
ATOM 2695 C CA . SER B 1 63 ? 1.068 -9.195 -4.387 1 98.81 63 SER B CA 1
ATOM 2696 C C . SER B 1 63 ? 1.686 -10.594 -4.391 1 98.81 63 SER B C 1
ATOM 2698 O O . SER B 1 63 ? 1.001 -11.578 -4.672 1 98.81 63 SER B O 1
ATOM 2700 N N . ALA B 1 64 ? 3 -10.648 -4.133 1 98.75 64 ALA B N 1
ATOM 2701 C CA . ALA B 1 64 ? 3.686 -11.938 -4.051 1 98.75 64 ALA B CA 1
ATOM 2702 C C . ALA B 1 64 ? 4.773 -11.914 -2.984 1 98.75 64 ALA B C 1
ATOM 2704 O O . ALA B 1 64 ? 5.668 -11.062 -3.016 1 98.75 64 ALA B O 1
ATOM 2705 N N . SER B 1 65 ? 4.668 -12.82 -2.043 1 98.12 65 SER B N 1
ATOM 2706 C CA . SER B 1 65 ? 5.766 -13.016 -1.1 1 98.12 65 SER B CA 1
ATOM 2707 C C . SER B 1 65 ? 6.82 -13.953 -1.669 1 98.12 65 SER B C 1
ATOM 2709 O O . SER B 1 65 ? 7.949 -14 -1.176 1 98.12 65 SER B O 1
ATOM 2711 N N . CYS B 1 66 ? 6.406 -14.719 -2.664 1 98.44 66 CYS B N 1
ATOM 2712 C CA . CYS B 1 66 ? 7.309 -15.609 -3.389 1 98.44 66 CYS B CA 1
ATOM 2713 C C . CYS B 1 66 ? 6.918 -15.695 -4.859 1 98.44 66 CYS B C 1
ATOM 2715 O O . CYS B 1 66 ? 5.949 -16.375 -5.207 1 98.44 66 CYS B O 1
ATOM 2717 N N . PHE B 1 67 ? 7.605 -15 -5.66 1 98.69 67 PHE B N 1
ATOM 2718 C CA . PHE B 1 67 ? 7.5 -15.062 -7.117 1 98.69 67 PHE B CA 1
ATOM 2719 C C . PHE B 1 67 ? 8.82 -15.5 -7.734 1 98.69 67 PHE B C 1
ATOM 2721 O O . PHE B 1 67 ? 9.883 -15.312 -7.141 1 98.69 67 PHE B O 1
ATOM 2728 N N . ALA B 1 68 ? 8.758 -16.141 -8.852 1 98.56 68 ALA B N 1
ATOM 2729 C CA . ALA B 1 68 ? 9.992 -16.594 -9.492 1 98.56 68 ALA B CA 1
ATOM 2730 C C . ALA B 1 68 ? 10.031 -16.172 -10.961 1 98.56 68 ALA B C 1
ATOM 2732 O O . ALA B 1 68 ? 8.992 -16.125 -11.625 1 98.56 68 ALA B O 1
ATOM 2733 N N . PHE B 1 69 ? 11.188 -15.898 -11.383 1 98.38 69 PHE B N 1
ATOM 2734 C CA . PHE B 1 69 ? 11.398 -15.695 -12.812 1 98.38 69 PHE B CA 1
ATOM 2735 C C . PHE B 1 69 ? 12.703 -16.344 -13.273 1 98.38 69 PHE B C 1
ATOM 2737 O O . PHE B 1 69 ? 13.617 -16.531 -12.469 1 98.38 69 PHE B O 1
ATOM 2744 N N . GLN B 1 70 ? 12.742 -16.766 -14.484 1 98.12 70 GLN B N 1
ATOM 2745 C CA . GLN B 1 70 ? 13.953 -17.281 -15.117 1 98.12 70 GLN B CA 1
ATOM 2746 C C . GLN B 1 70 ? 14.695 -16.172 -15.859 1 98.12 70 GLN B C 1
ATOM 2748 O O . GLN B 1 70 ? 14.125 -15.492 -16.719 1 98.12 70 GLN B O 1
ATOM 2753 N N . LEU B 1 71 ? 15.922 -16 -15.492 1 98.12 71 LEU B N 1
ATOM 2754 C CA . LEU B 1 71 ? 16.781 -14.992 -16.109 1 98.12 71 LEU B CA 1
ATOM 2755 C C . LEU B 1 71 ? 17.672 -15.625 -17.172 1 98.12 71 LEU B C 1
ATOM 2757 O O . LEU B 1 71 ? 18.484 -16.516 -16.859 1 98.12 71 LEU B O 1
ATOM 2761 N N . PHE B 1 72 ? 17.484 -15.258 -18.438 1 97.69 72 PHE B N 1
ATOM 2762 C CA . PHE B 1 72 ? 18.406 -15.562 -19.516 1 97.69 72 PHE B CA 1
ATOM 2763 C C . PHE B 1 72 ? 19.375 -14.398 -19.734 1 97.69 72 PHE B C 1
ATOM 2765 O O . PHE B 1 72 ? 18.953 -13.258 -19.922 1 97.69 72 PHE B O 1
ATOM 2772 N N . ILE B 1 73 ? 20.672 -14.703 -19.703 1 97.75 73 ILE B N 1
ATOM 2773 C CA . ILE B 1 73 ? 21.594 -13.578 -19.734 1 97.75 73 ILE B CA 1
ATOM 2774 C C . ILE B 1 73 ? 22.906 -14.008 -20.406 1 97.75 73 ILE B C 1
ATOM 2776 O O . ILE B 1 73 ? 23.312 -15.164 -20.281 1 97.75 73 ILE B O 1
ATOM 2780 N N . ASP B 1 74 ? 23.578 -13.156 -21.062 1 97.38 74 ASP B N 1
ATOM 2781 C CA . ASP B 1 74 ? 24.766 -13.461 -21.844 1 97.38 74 ASP B CA 1
ATOM 2782 C C . ASP B 1 74 ? 26.031 -13.258 -21.031 1 97.38 74 ASP B C 1
ATOM 2784 O O . ASP B 1 74 ? 27.141 -13.328 -21.562 1 97.38 74 ASP B O 1
ATOM 2788 N N . GLN B 1 75 ? 25.891 -13.078 -19.797 1 96.5 75 GLN B N 1
ATOM 2789 C CA . GLN B 1 75 ? 27.031 -12.938 -18.891 1 96.5 75 GLN B CA 1
ATOM 2790 C C . GLN B 1 75 ? 26.828 -13.781 -17.625 1 96.5 75 GLN B C 1
ATOM 2792 O O . GLN B 1 75 ? 25.734 -13.836 -17.078 1 96.5 75 GLN B O 1
ATOM 2797 N N . LYS B 1 76 ? 27.953 -14.398 -17.328 1 97.56 76 LYS B N 1
ATOM 2798 C CA . LYS B 1 76 ? 27.891 -15.133 -16.062 1 97.56 76 LYS B CA 1
ATOM 2799 C C . LYS B 1 76 ? 27.594 -14.195 -14.898 1 97.56 76 LYS B C 1
ATOM 2801 O O . LYS B 1 76 ? 28.188 -13.117 -14.789 1 97.56 76 LYS B O 1
ATOM 2806 N N . VAL B 1 77 ? 26.75 -14.625 -13.992 1 97.75 77 VAL B N 1
ATOM 2807 C CA . VAL B 1 77 ? 26.281 -13.766 -12.914 1 97.75 77 VAL B CA 1
ATOM 2808 C C . VAL B 1 77 ? 27 -14.117 -11.617 1 97.75 77 VAL B C 1
ATOM 2810 O O . VAL B 1 77 ? 27.109 -15.289 -11.258 1 97.75 77 VAL B O 1
ATOM 2813 N N . ASP B 1 78 ? 27.578 -13.148 -11.023 1 98.31 78 ASP B N 1
ATOM 2814 C CA . ASP B 1 78 ? 27.984 -13.281 -9.625 1 98.31 78 ASP B CA 1
ATOM 2815 C C . ASP B 1 78 ? 26.797 -13.133 -8.68 1 98.31 78 ASP B C 1
ATOM 2817 O O . ASP B 1 78 ? 26.25 -12.039 -8.539 1 98.31 78 ASP B O 1
ATOM 2821 N N . PHE B 1 79 ? 26.484 -14.203 -7.988 1 98.56 79 PHE B N 1
ATOM 2822 C CA . PHE B 1 79 ? 25.234 -14.258 -7.258 1 98.56 79 PHE B CA 1
ATOM 2823 C C . PHE B 1 79 ? 25.203 -13.234 -6.133 1 98.56 79 PHE B C 1
ATOM 2825 O O . PHE B 1 79 ? 24.203 -12.555 -5.922 1 98.56 79 PHE B O 1
ATOM 2832 N N . ASP B 1 80 ? 26.297 -13.094 -5.402 1 98.06 80 ASP B N 1
ATOM 2833 C CA . ASP B 1 80 ? 26.375 -12.125 -4.312 1 98.06 80 ASP B CA 1
ATOM 2834 C C . ASP B 1 80 ? 26.219 -10.703 -4.84 1 98.06 80 ASP B C 1
ATOM 2836 O O . ASP B 1 80 ? 25.484 -9.898 -4.27 1 98.06 80 ASP B O 1
ATOM 2840 N N . GLN B 1 81 ? 26.906 -10.43 -5.883 1 97.88 81 GLN B N 1
ATOM 2841 C CA . GLN B 1 81 ? 26.828 -9.102 -6.48 1 97.88 81 GLN B CA 1
ATOM 2842 C C . GLN B 1 81 ? 25.438 -8.836 -7.043 1 97.88 81 GLN B C 1
ATOM 2844 O O . GLN B 1 81 ? 24.922 -7.719 -6.938 1 97.88 81 GLN B O 1
ATOM 2849 N N . PHE B 1 82 ? 24.875 -9.852 -7.684 1 98.44 82 PHE B N 1
ATOM 2850 C CA . PHE B 1 82 ? 23.516 -9.727 -8.203 1 98.44 82 PHE B CA 1
ATOM 2851 C C . PHE B 1 82 ? 22.547 -9.344 -7.094 1 98.44 82 PHE B C 1
ATOM 2853 O O . PHE B 1 82 ? 21.781 -8.391 -7.238 1 98.44 82 PHE B O 1
ATOM 2860 N N . MET B 1 83 ? 22.562 -10.07 -5.988 1 98.19 83 MET B N 1
ATOM 2861 C CA . MET B 1 83 ? 21.656 -9.82 -4.879 1 98.19 83 MET B CA 1
ATOM 2862 C C . MET B 1 83 ? 21.828 -8.406 -4.336 1 98.19 83 MET B C 1
ATOM 2864 O O . MET B 1 83 ? 20.844 -7.703 -4.102 1 98.19 83 MET B O 1
ATOM 2868 N N . ALA B 1 84 ? 23.047 -8.008 -4.16 1 97 84 ALA B N 1
ATOM 2869 C CA . ALA B 1 84 ? 23.344 -6.676 -3.641 1 97 84 ALA B CA 1
ATOM 2870 C C . ALA B 1 84 ? 22.844 -5.59 -4.594 1 97 84 ALA B C 1
ATOM 2872 O O . ALA B 1 84 ? 22.125 -4.672 -4.18 1 97 84 ALA B O 1
ATOM 2873 N N . ASP B 1 85 ? 23.172 -5.746 -5.891 1 97.5 85 ASP B N 1
ATOM 2874 C CA . ASP B 1 85 ? 22.828 -4.734 -6.887 1 97.5 85 ASP B CA 1
ATOM 2875 C C . ASP B 1 85 ? 21.312 -4.672 -7.109 1 97.5 85 ASP B C 1
ATOM 2877 O O . ASP B 1 85 ? 20.75 -3.584 -7.207 1 97.5 85 ASP B O 1
ATOM 2881 N N . PHE B 1 86 ? 20.719 -5.789 -7.238 1 98.12 86 PHE B N 1
ATOM 2882 C CA . PHE B 1 86 ? 19.281 -5.824 -7.469 1 98.12 86 PHE B CA 1
ATOM 2883 C C . PHE B 1 86 ? 18.531 -5.129 -6.332 1 98.12 86 PHE B C 1
ATOM 2885 O O . PHE B 1 86 ? 17.703 -4.25 -6.574 1 98.12 86 PHE B O 1
ATOM 2892 N N . ASN B 1 87 ? 18.812 -5.469 -5.113 1 97.5 87 ASN B N 1
ATOM 2893 C CA . ASN B 1 87 ? 18.094 -4.961 -3.955 1 97.5 87 ASN B CA 1
ATOM 2894 C C . ASN B 1 87 ? 18.438 -3.502 -3.67 1 97.5 87 ASN B C 1
ATOM 2896 O O . ASN B 1 87 ? 17.656 -2.783 -3.043 1 97.5 87 ASN B O 1
ATOM 2900 N N . ALA B 1 88 ? 19.562 -3.076 -4.133 1 95.62 88 ALA B N 1
ATOM 2901 C CA . ALA B 1 88 ? 19.938 -1.667 -3.996 1 95.62 88 ALA B CA 1
ATOM 2902 C C . ALA B 1 88 ? 19.172 -0.805 -5 1 95.62 88 ALA B C 1
ATOM 2904 O O . ALA B 1 88 ? 18.906 0.37 -4.742 1 95.62 88 ALA B O 1
ATOM 2905 N N . ASN B 1 89 ? 18.781 -1.422 -6.125 1 95.75 89 ASN B N 1
ATOM 2906 C CA . ASN B 1 89 ? 18.297 -0.593 -7.219 1 95.75 89 ASN B CA 1
ATOM 2907 C C . ASN B 1 89 ? 16.797 -0.828 -7.473 1 95.75 89 ASN B C 1
ATOM 2909 O O . ASN B 1 89 ? 16.141 -0.01 -8.117 1 95.75 89 ASN B O 1
ATOM 2913 N N . ALA B 1 90 ? 16.312 -1.938 -6.988 1 97.12 90 ALA B N 1
ATOM 2914 C CA . ALA B 1 90 ? 14.875 -2.189 -7.137 1 97.12 90 ALA B CA 1
ATOM 2915 C C . ALA B 1 90 ? 14.055 -1.223 -6.281 1 97.12 90 ALA B C 1
ATOM 2917 O O . ALA B 1 90 ? 14.523 -0.756 -5.242 1 97.12 90 ALA B O 1
ATOM 2918 N N . PRO B 1 91 ? 12.852 -0.94 -6.75 1 95.94 91 PRO B N 1
ATOM 2919 C CA . PRO B 1 91 ? 11.992 -0.09 -5.922 1 95.94 91 PRO B CA 1
ATOM 2920 C C . PRO B 1 91 ? 11.641 -0.734 -4.582 1 95.94 91 PRO B C 1
ATOM 2922 O O . PRO B 1 91 ? 11.867 -1.933 -4.395 1 95.94 91 PRO B O 1
ATOM 2925 N N . GLY B 1 92 ? 11.117 0.076 -3.684 1 96.44 92 GLY B N 1
ATOM 2926 C CA . GLY B 1 92 ? 10.82 -0.373 -2.332 1 96.44 92 GLY B CA 1
ATOM 2927 C C . GLY B 1 92 ? 9.789 -1.487 -2.283 1 96.44 92 GLY B C 1
ATOM 2928 O O . GLY B 1 92 ? 9.719 -2.232 -1.304 1 96.44 92 GLY B O 1
ATOM 2929 N N . ASP B 1 93 ? 9.062 -1.575 -3.35 1 97.38 93 ASP B N 1
ATOM 2930 C CA . ASP B 1 93 ? 7.996 -2.568 -3.314 1 97.38 93 ASP B CA 1
ATOM 2931 C C . ASP B 1 93 ? 8.391 -3.83 -4.078 1 97.38 93 ASP B C 1
ATOM 2933 O O . ASP B 1 93 ? 7.535 -4.637 -4.445 1 97.38 93 ASP B O 1
ATOM 2937 N N . MET B 1 94 ? 9.695 -4.074 -4.32 1 98.38 94 MET B N 1
ATOM 2938 C CA . MET B 1 94 ? 10.219 -5.301 -4.91 1 98.38 94 MET B CA 1
ATOM 2939 C C . MET B 1 94 ? 11.562 -5.668 -4.297 1 98.38 94 MET B C 1
ATOM 2941 O O . MET B 1 94 ? 12.398 -4.793 -4.055 1 98.38 94 MET B O 1
ATOM 2945 N N . ARG B 1 95 ? 11.797 -6.977 -4.098 1 98.38 95 ARG B N 1
ATOM 2946 C CA . ARG B 1 95 ? 13.016 -7.457 -3.455 1 98.38 95 ARG B CA 1
ATOM 2947 C C . ARG B 1 95 ? 13.406 -8.828 -3.99 1 98.38 95 ARG B C 1
ATOM 2949 O O . ARG B 1 95 ? 12.555 -9.695 -4.195 1 98.38 95 ARG B O 1
ATOM 2956 N N . ALA B 1 96 ? 14.641 -8.992 -4.293 1 98.62 96 ALA B N 1
ATOM 2957 C CA . ALA B 1 96 ? 15.156 -10.32 -4.629 1 98.62 96 ALA B CA 1
ATOM 2958 C C . ALA B 1 96 ? 15.5 -11.109 -3.371 1 98.62 96 ALA B C 1
ATOM 2960 O O . ALA B 1 96 ? 16.062 -10.562 -2.422 1 98.62 96 ALA B O 1
ATOM 2961 N N . LEU B 1 97 ? 15.227 -12.375 -3.361 1 98.44 97 LEU B N 1
ATOM 2962 C CA . LEU B 1 97 ? 15.469 -13.234 -2.209 1 98.44 97 LEU B CA 1
ATOM 2963 C C . LEU B 1 97 ? 16.609 -14.203 -2.479 1 98.44 97 LEU B C 1
ATOM 2965 O O . LEU B 1 97 ? 17.406 -14.5 -1.578 1 98.44 97 LEU B O 1
ATOM 2969 N N . LYS B 1 98 ? 16.656 -14.695 -3.662 1 98.25 98 LYS B N 1
ATOM 2970 C CA . LYS B 1 98 ? 17.703 -15.648 -3.99 1 98.25 98 LYS B CA 1
ATOM 2971 C C . LYS B 1 98 ? 17.859 -15.797 -5.5 1 98.25 98 LYS B C 1
ATOM 2973 O O . LYS B 1 98 ? 16.938 -15.477 -6.258 1 98.25 98 LYS B O 1
ATOM 2978 N N . ILE B 1 99 ? 18.984 -16.203 -5.93 1 98.62 99 ILE B N 1
ATOM 2979 C CA . ILE B 1 99 ? 19.328 -16.594 -7.293 1 98.62 99 ILE B CA 1
ATOM 2980 C C . ILE B 1 99 ? 20.062 -17.938 -7.277 1 98.62 99 ILE B C 1
ATOM 2982 O O . ILE B 1 99 ? 20.906 -18.188 -6.418 1 98.62 99 ILE B O 1
ATOM 2986 N N . GLU B 1 100 ? 19.656 -18.812 -8.203 1 98 100 GLU B N 1
ATOM 2987 C CA . GLU B 1 100 ? 20.188 -20.172 -8.172 1 98 100 GLU B CA 1
ATOM 2988 C C . GLU B 1 100 ? 20.469 -20.688 -9.586 1 98 100 GLU B C 1
ATOM 2990 O O . GLU B 1 100 ? 19.859 -20.219 -10.555 1 98 100 GLU B O 1
ATOM 2995 N N . ASP B 1 101 ? 21.406 -21.688 -9.648 1 97.12 101 ASP B N 1
ATOM 2996 C CA . ASP B 1 101 ? 21.625 -22.422 -10.898 1 97.12 101 ASP B CA 1
ATOM 2997 C C . ASP B 1 101 ? 20.438 -23.344 -11.203 1 97.12 101 ASP B C 1
ATOM 2999 O O . ASP B 1 101 ? 19.719 -23.75 -10.297 1 97.12 101 ASP B O 1
ATOM 3003 N N . ILE B 1 102 ? 20.266 -23.484 -12.484 1 95.25 102 ILE B N 1
ATOM 3004 C CA . ILE B 1 102 ? 19.219 -24.406 -12.898 1 95.25 102 ILE B CA 1
ATOM 3005 C C . ILE B 1 102 ? 19.766 -25.359 -13.969 1 95.25 102 ILE B C 1
ATOM 3007 O O . ILE B 1 102 ? 20.781 -25.078 -14.594 1 95.25 102 ILE B O 1
ATOM 3011 N N . ASP B 1 103 ? 19.062 -26.406 -14.133 1 91.19 103 ASP B N 1
ATOM 3012 C CA . ASP B 1 103 ? 19.391 -27.344 -15.195 1 91.19 103 ASP B CA 1
ATOM 3013 C C . ASP B 1 103 ? 19.219 -26.703 -16.578 1 91.19 103 ASP B C 1
ATOM 3015 O O . ASP B 1 103 ? 18.344 -25.859 -16.766 1 91.19 103 ASP B O 1
ATOM 3019 N N . LYS B 1 104 ? 19.953 -27.203 -17.531 1 88.5 104 LYS B N 1
ATOM 3020 C CA . LYS B 1 104 ? 19.922 -26.656 -18.891 1 88.5 104 LYS B CA 1
ATOM 3021 C C . LYS B 1 104 ? 18.547 -26.844 -19.516 1 88.5 104 LYS B C 1
ATOM 3023 O O . LYS B 1 104 ? 18.125 -26.047 -20.375 1 88.5 104 LYS B O 1
ATOM 3028 N N . GLN B 1 105 ? 17.859 -27.812 -19.031 1 91.44 105 GLN B N 1
ATOM 3029 C CA . GLN B 1 105 ? 16.578 -28.125 -19.641 1 91.44 105 GLN B CA 1
ATOM 3030 C C . GLN B 1 105 ? 15.438 -27.453 -18.875 1 91.44 105 GLN B C 1
ATOM 3032 O O . GLN B 1 105 ? 14.273 -27.531 -19.297 1 91.44 105 GLN B O 1
ATOM 3037 N N . PHE B 1 106 ? 15.805 -26.781 -17.859 1 94.5 106 PHE B N 1
ATOM 3038 C CA . PHE B 1 106 ? 14.781 -26.156 -17.031 1 94.5 106 PHE B CA 1
ATOM 3039 C C . PHE B 1 106 ? 14.039 -25.078 -17.797 1 94.5 106 PHE B C 1
ATOM 3041 O O . PHE B 1 106 ? 14.664 -24.234 -18.453 1 94.5 106 PHE B O 1
ATOM 3048 N N . ASN B 1 107 ? 12.695 -25.141 -17.766 1 94.88 107 ASN B N 1
ATOM 3049 C CA . ASN B 1 107 ? 11.781 -24.125 -18.281 1 94.88 107 ASN B CA 1
ATOM 3050 C C . ASN B 1 107 ? 10.734 -23.734 -17.234 1 94.88 107 ASN B C 1
ATOM 3052 O O . ASN B 1 107 ? 9.898 -24.562 -16.844 1 94.88 107 ASN B O 1
ATOM 3056 N N . ILE B 1 108 ? 10.766 -22.531 -16.828 1 96.12 108 ILE B N 1
ATOM 3057 C CA . ILE B 1 108 ? 10 -22.094 -15.664 1 96.12 108 ILE B CA 1
ATOM 3058 C C . ILE B 1 108 ? 8.508 -22.266 -15.938 1 96.12 108 ILE B C 1
ATOM 3060 O O . ILE B 1 108 ? 7.715 -22.453 -15.016 1 96.12 108 ILE B O 1
ATOM 3064 N N . ILE B 1 109 ? 8.102 -22.156 -17.172 1 92.81 109 ILE B N 1
ATOM 3065 C CA . ILE B 1 109 ? 6.691 -22.25 -17.531 1 92.81 109 ILE B CA 1
ATOM 3066 C C . ILE B 1 109 ? 6.246 -23.719 -17.5 1 92.81 109 ILE B C 1
ATOM 3068 O O . ILE B 1 109 ? 5.207 -24.047 -16.922 1 92.81 109 ILE B O 1
ATOM 3072 N N . GLN B 1 110 ? 7.066 -24.578 -18.016 1 93.06 110 GLN B N 1
ATOM 3073 C CA . GLN B 1 110 ? 6.668 -25.969 -18.25 1 93.06 110 GLN B CA 1
ATOM 3074 C C . GLN B 1 110 ? 7.047 -26.844 -17.078 1 93.06 110 GLN B C 1
ATOM 3076 O O . GLN B 1 110 ? 6.461 -27.922 -16.875 1 93.06 110 GLN B O 1
ATOM 3081 N N . HIS B 1 111 ? 8.078 -26.438 -16.359 1 95.12 111 HIS B N 1
ATOM 3082 C CA . HIS B 1 111 ? 8.539 -27.266 -15.25 1 95.12 111 HIS B CA 1
ATOM 3083 C C . HIS B 1 111 ? 7.43 -27.469 -14.219 1 95.12 111 HIS B C 1
ATOM 3085 O O . HIS B 1 111 ? 6.766 -26.5 -13.82 1 95.12 111 HIS B O 1
ATOM 3091 N N . PRO B 1 112 ? 7.223 -28.719 -13.875 1 94.62 112 PRO B N 1
ATOM 3092 C CA . PRO B 1 112 ? 6.172 -28.969 -12.891 1 94.62 112 PRO B CA 1
ATOM 3093 C C . PRO B 1 112 ? 6.402 -28.234 -11.578 1 94.62 112 PRO B C 1
ATOM 3095 O O . PRO B 1 112 ? 7.531 -28.172 -11.086 1 94.62 112 PRO B O 1
ATOM 3098 N N . LYS B 1 113 ? 5.336 -27.672 -11.062 1 96.56 113 LYS B N 1
ATOM 3099 C CA . LYS B 1 113 ? 5.422 -26.891 -9.828 1 96.56 113 LYS B CA 1
ATOM 3100 C C . LYS B 1 113 ? 4.059 -26.781 -9.148 1 96.56 113 LYS B C 1
ATOM 3102 O O . LYS B 1 113 ? 3.025 -27 -9.789 1 96.56 113 LYS B O 1
ATOM 3107 N N . LEU B 1 114 ? 4.09 -26.547 -7.883 1 97.69 114 LEU B N 1
ATOM 3108 C CA . LEU B 1 114 ? 2.91 -26.188 -7.102 1 97.69 114 LEU B CA 1
ATOM 3109 C C . LEU B 1 114 ? 2.979 -24.734 -6.645 1 97.69 114 LEU B C 1
ATOM 3111 O O . LEU B 1 114 ? 4.039 -24.266 -6.23 1 97.69 114 LEU B O 1
ATOM 3115 N N . LYS B 1 115 ? 1.906 -24.094 -6.812 1 97.94 115 LYS B N 1
ATOM 3116 C CA . LYS B 1 115 ? 1.779 -22.719 -6.324 1 97.94 115 LYS B CA 1
ATOM 3117 C C . LYS B 1 115 ? 0.796 -22.641 -5.16 1 97.94 115 LYS B C 1
ATOM 3119 O O . LYS B 1 115 ? -0.248 -23.297 -5.176 1 97.94 115 LYS B O 1
ATOM 3124 N N . GLU B 1 116 ? 1.144 -21.922 -4.195 1 98.62 116 GLU B N 1
ATOM 3125 C CA . GLU B 1 116 ? 0.229 -21.625 -3.098 1 98.62 116 GLU B CA 1
ATOM 3126 C C . GLU B 1 116 ? -0.172 -20.141 -3.096 1 98.62 116 GLU B C 1
ATOM 3128 O O . GLU B 1 116 ? 0.688 -19.266 -3.074 1 98.62 116 GLU B O 1
ATOM 3133 N N . TYR B 1 117 ? -1.416 -19.953 -3.15 1 98.75 117 TYR B N 1
ATOM 3134 C CA . TYR B 1 117 ? -1.971 -18.609 -2.99 1 98.75 117 TYR B CA 1
ATOM 3135 C C . TYR B 1 117 ? -2.648 -18.469 -1.634 1 98.75 117 TYR B C 1
ATOM 3137 O O . TYR B 1 117 ? -3.16 -19.438 -1.077 1 98.75 117 TYR B O 1
ATOM 3145 N N . ARG B 1 118 ? -2.6 -17.297 -1.161 1 98.81 118 ARG B N 1
ATOM 3146 C CA . ARG B 1 118 ? -3.291 -16.922 0.066 1 98.81 118 ARG B CA 1
ATOM 3147 C C . ARG B 1 118 ? -4.16 -15.68 -0.158 1 98.81 118 ARG B C 1
ATOM 3149 O O . ARG B 1 118 ? -3.695 -14.68 -0.706 1 98.81 118 ARG B O 1
ATOM 3156 N N . TYR B 1 119 ? -5.383 -15.797 0.142 1 98.88 119 TYR B N 1
ATOM 3157 C CA . TYR B 1 119 ? -6.305 -14.664 0.088 1 98.88 119 TYR B CA 1
ATOM 3158 C C . TYR B 1 119 ? -6.68 -14.203 1.49 1 98.88 119 TYR B C 1
ATOM 3160 O O . TYR B 1 119 ? -7.379 -14.914 2.219 1 98.88 119 TYR B O 1
ATOM 3168 N N . TYR B 1 120 ? -6.324 -13.008 1.869 1 98.88 120 TYR B N 1
ATOM 3169 C CA . TYR B 1 120 ? -6.582 -12.477 3.201 1 98.88 120 TYR B CA 1
ATOM 3170 C C . TYR B 1 120 ? -7.84 -11.617 3.211 1 98.88 120 TYR B C 1
ATOM 3172 O O . TYR B 1 120 ? -8.031 -10.773 2.33 1 98.88 120 TYR B O 1
ATOM 3180 N N . PHE B 1 121 ? -8.688 -11.867 4.258 1 98.69 121 PHE B N 1
ATOM 3181 C CA . PHE B 1 121 ? -9.938 -11.117 4.277 1 98.69 121 PHE B CA 1
ATOM 3182 C C . PHE B 1 121 ? -10.453 -10.961 5.703 1 98.69 121 PHE B C 1
ATOM 3184 O O . PHE B 1 121 ? -10.031 -11.68 6.605 1 98.69 121 PHE B O 1
ATOM 3191 N N . SER B 1 122 ? -11.203 -9.977 5.914 1 98.06 122 SER B N 1
ATOM 3192 C CA . SER B 1 122 ? -12.016 -9.727 7.098 1 98.06 122 SER B CA 1
ATOM 3193 C C . SER B 1 122 ? -13.453 -9.398 6.719 1 98.06 122 SER B C 1
ATOM 3195 O O . SER B 1 122 ? -13.805 -9.398 5.535 1 98.06 122 SER B O 1
ATOM 3197 N N . TYR B 1 123 ? -14.312 -9.25 7.688 1 96.5 123 TYR B N 1
ATOM 3198 C CA . TYR B 1 123 ? -15.688 -8.883 7.371 1 96.5 123 TYR B CA 1
ATOM 3199 C C . TYR B 1 123 ? -16.281 -8.016 8.469 1 96.5 123 TYR B C 1
ATOM 3201 O O . TYR B 1 123 ? -15.734 -7.934 9.57 1 96.5 123 TYR B O 1
ATOM 3209 N N . GLY B 1 124 ? -17.344 -7.324 8.125 1 93 124 GLY B N 1
ATOM 3210 C CA . GLY B 1 124 ? -18.047 -6.477 9.078 1 93 124 GLY B CA 1
ATOM 3211 C C . GLY B 1 124 ? -17.562 -5.035 9.055 1 93 124 GLY B C 1
ATOM 3212 O O . GLY B 1 124 ? -17.734 -4.336 8.055 1 93 124 GLY B O 1
ATOM 3213 N N . GLU B 1 125 ? -16.859 -4.688 10.047 1 90.25 125 GLU B N 1
ATOM 3214 C CA . GLU B 1 125 ? -16.438 -3.299 10.211 1 90.25 125 GLU B CA 1
ATOM 3215 C C . GLU B 1 125 ? -15.367 -2.92 9.195 1 90.25 125 GLU B C 1
ATOM 3217 O O . GLU B 1 125 ? -14.531 -3.75 8.836 1 90.25 125 GLU B O 1
ATOM 3222 N N . LYS B 1 126 ? -15.43 -1.614 8.781 1 95.31 126 LYS B N 1
ATOM 3223 C CA . LYS B 1 126 ? -14.43 -1.116 7.844 1 95.31 126 LYS B CA 1
ATOM 3224 C C . LYS B 1 126 ? -13.023 -1.204 8.438 1 95.31 126 LYS B C 1
ATOM 3226 O O . LYS B 1 126 ? -12.805 -0.822 9.594 1 95.31 126 LYS B O 1
ATOM 3231 N N . ASN B 1 127 ? -12.125 -1.718 7.664 1 97.5 127 ASN B N 1
ATOM 3232 C CA . ASN B 1 127 ? -10.742 -1.828 8.109 1 97.5 127 ASN B CA 1
ATOM 3233 C C . ASN B 1 127 ? -10.047 -0.468 8.141 1 97.5 127 ASN B C 1
ATOM 3235 O O . ASN B 1 127 ? -10.477 0.464 7.453 1 97.5 127 ASN B O 1
ATOM 3239 N N . HIS B 1 128 ? -9.039 -0.34 9.047 1 98.38 128 HIS B N 1
ATOM 3240 C CA . HIS B 1 128 ? -8.102 0.756 8.852 1 98.38 128 HIS B CA 1
ATOM 3241 C C . HIS B 1 128 ? -7.578 0.789 7.422 1 98.38 128 HIS B C 1
ATOM 3243 O O . HIS B 1 128 ? -7.207 -0.249 6.867 1 98.38 128 HIS B O 1
ATOM 3249 N N . PRO B 1 129 ? -7.535 1.941 6.812 1 98.5 129 PRO B N 1
ATOM 3250 C CA . PRO B 1 129 ? -7.156 2.018 5.398 1 98.5 129 PRO B CA 1
ATOM 3251 C C . PRO B 1 129 ? -5.766 1.445 5.129 1 98.5 129 PRO B C 1
ATOM 3253 O O . PRO B 1 129 ? -5.484 1.007 4.012 1 98.5 129 PRO B O 1
ATOM 3256 N N . TYR B 1 130 ? -4.879 1.451 6.117 1 98.62 130 TYR B N 1
ATOM 3257 C CA . TYR B 1 130 ? -3.527 0.924 5.965 1 98.62 130 TYR B CA 1
ATOM 3258 C C . TYR B 1 130 ? -3.557 -0.569 5.66 1 98.62 130 TYR B C 1
ATOM 3260 O O . TYR B 1 130 ? -2.559 -1.135 5.203 1 98.62 130 TYR B O 1
ATOM 3268 N N . ALA B 1 131 ? -4.68 -1.235 5.82 1 98.5 131 ALA B N 1
ATOM 3269 C CA . ALA B 1 131 ? -4.809 -2.668 5.562 1 98.5 131 ALA B CA 1
ATOM 3270 C C . ALA B 1 131 ? -5.148 -2.936 4.102 1 98.5 131 ALA B C 1
ATOM 3272 O O . ALA B 1 131 ? -5.055 -4.074 3.633 1 98.5 131 ALA B O 1
ATOM 3273 N N . ALA B 1 132 ? -5.453 -1.945 3.336 1 98.44 132 ALA B N 1
ATOM 3274 C CA . ALA B 1 132 ? -6.062 -2.041 2.012 1 98.44 132 ALA B CA 1
ATOM 3275 C C . ALA B 1 132 ? -5.188 -2.852 1.062 1 98.44 132 ALA B C 1
ATOM 3277 O O . ALA B 1 132 ? -5.695 -3.611 0.233 1 98.44 132 ALA B O 1
ATOM 3278 N N . PRO B 1 133 ? -3.828 -2.758 1.209 1 98.5 133 PRO B N 1
ATOM 3279 C CA . PRO B 1 133 ? -2.992 -3.52 0.278 1 98.5 133 PRO B CA 1
ATOM 3280 C C . PRO B 1 133 ? -3.002 -5.02 0.567 1 98.5 133 PRO B C 1
ATOM 3282 O O . PRO B 1 133 ? -2.533 -5.812 -0.253 1 98.5 133 PRO B O 1
ATOM 3285 N N . PHE B 1 134 ? -3.602 -5.461 1.713 1 98.44 134 PHE B N 1
ATOM 3286 C CA . PHE B 1 134 ? -3.342 -6.824 2.158 1 98.44 134 PHE B CA 1
ATOM 3287 C C . PHE B 1 134 ? -4.645 -7.566 2.422 1 98.44 134 PHE B C 1
ATOM 3289 O O . PHE B 1 134 ? -4.715 -8.789 2.271 1 98.44 134 PHE B O 1
ATOM 3296 N N . LEU B 1 135 ? -5.633 -6.801 2.893 1 97.44 135 LEU B N 1
ATOM 3297 C CA . LEU B 1 135 ? -6.844 -7.414 3.434 1 97.44 135 LEU B CA 1
ATOM 3298 C C . LEU B 1 135 ? -8.086 -6.879 2.732 1 97.44 135 LEU B C 1
ATOM 3300 O O . LEU B 1 135 ? -8.305 -5.664 2.689 1 97.44 135 LEU B O 1
ATOM 3304 N N . THR B 1 136 ? -8.836 -7.773 2.238 1 97.56 136 THR B N 1
ATOM 3305 C CA . THR B 1 136 ? -10.148 -7.398 1.712 1 97.56 136 THR B CA 1
ATOM 3306 C C . THR B 1 136 ? -11.203 -7.418 2.816 1 97.56 136 THR B C 1
ATOM 3308 O O . THR B 1 136 ? -11.297 -8.391 3.572 1 97.56 136 THR B O 1
ATOM 3311 N N . ARG B 1 137 ? -11.898 -6.367 2.91 1 97.19 137 ARG B N 1
ATOM 3312 C CA . ARG B 1 137 ? -13.023 -6.348 3.84 1 97.19 137 ARG B CA 1
ATOM 3313 C C . ARG B 1 137 ? -14.336 -6.613 3.113 1 97.19 137 ARG B C 1
ATOM 3315 O O . ARG B 1 137 ? -14.703 -5.875 2.193 1 97.19 137 ARG B O 1
ATOM 3322 N N . PHE B 1 138 ? -15.023 -7.625 3.504 1 96.56 138 PHE B N 1
ATOM 3323 C CA . PHE B 1 138 ? -16.391 -7.848 3.07 1 96.56 138 PHE B CA 1
ATOM 3324 C C . PHE B 1 138 ? -17.375 -7.23 4.055 1 96.56 138 PHE B C 1
ATOM 3326 O O . PHE B 1 138 ? -17.266 -7.418 5.266 1 96.56 138 PHE B O 1
ATOM 3333 N N . ARG B 1 139 ? -18.406 -6.539 3.645 1 93.25 139 ARG B N 1
ATOM 3334 C CA . ARG B 1 139 ? -19.297 -5.734 4.477 1 93.25 139 ARG B CA 1
ATOM 3335 C C . ARG B 1 139 ? -20.25 -6.617 5.281 1 93.25 139 ARG B C 1
ATOM 3337 O O . ARG B 1 139 ? -20.594 -6.293 6.418 1 93.25 139 ARG B O 1
ATOM 3344 N N . GLU B 1 140 ? -20.578 -7.711 4.691 1 94 140 GLU B N 1
ATOM 3345 C CA . GLU B 1 140 ? -21.594 -8.562 5.277 1 94 140 GLU B CA 1
ATOM 3346 C C . GLU B 1 140 ? -21.031 -9.406 6.418 1 94 140 GLU B C 1
ATOM 3348 O O . GLU B 1 140 ? -19.828 -9.641 6.484 1 94 140 GLU B O 1
ATOM 3353 N N . GLU B 1 141 ? -21.953 -9.734 7.316 1 95.62 141 GLU B N 1
ATOM 3354 C CA . GLU B 1 141 ? -21.594 -10.797 8.242 1 95.62 141 GLU B CA 1
ATOM 3355 C C . GLU B 1 141 ? -21.469 -12.141 7.527 1 95.62 141 GLU B C 1
ATOM 3357 O O . GLU B 1 141 ? -22.297 -12.469 6.68 1 95.62 141 GLU B O 1
ATOM 3362 N N . LEU B 1 142 ? -20.438 -12.805 7.863 1 98.06 142 LEU B N 1
ATOM 3363 C CA . LEU B 1 142 ? -20.156 -14.039 7.133 1 98.06 142 LEU B CA 1
ATOM 3364 C C . LEU B 1 142 ? -20.188 -15.242 8.07 1 98.06 142 LEU B C 1
ATOM 3366 O O . LEU B 1 142 ? -19.688 -15.164 9.195 1 98.06 142 LEU B O 1
ATOM 3370 N N . ASP B 1 143 ? -20.766 -16.328 7.656 1 98.56 143 ASP B N 1
ATOM 3371 C CA . ASP B 1 143 ? -20.641 -17.625 8.336 1 98.56 143 ASP B CA 1
ATOM 3372 C C . ASP B 1 143 ? -19.328 -18.312 7.988 1 98.56 143 ASP B C 1
ATOM 3374 O O . ASP B 1 143 ? -19.266 -19.094 7.039 1 98.56 143 ASP B O 1
ATOM 3378 N N . ILE B 1 144 ? -18.312 -18.094 8.766 1 98.69 144 ILE B N 1
ATOM 3379 C CA . ILE B 1 144 ? -16.953 -18.547 8.492 1 98.69 144 ILE B CA 1
ATOM 3380 C C . ILE B 1 144 ? -16.891 -20.062 8.523 1 98.69 144 ILE B C 1
ATOM 3382 O O . ILE B 1 144 ? -16.172 -20.672 7.723 1 98.69 144 ILE B O 1
ATOM 3386 N N . GLU B 1 145 ? -17.594 -20.656 9.438 1 98.69 145 GLU B N 1
ATOM 3387 C CA . GLU B 1 145 ? -17.594 -22.109 9.516 1 98.69 145 GLU B CA 1
ATOM 3388 C C . GLU B 1 145 ? -18.172 -22.734 8.242 1 98.69 145 GLU B C 1
ATOM 3390 O O . GLU B 1 145 ? -17.656 -23.734 7.742 1 98.69 145 GLU B O 1
ATOM 3395 N N . LEU B 1 146 ? -19.219 -22.156 7.793 1 98.75 146 LEU B N 1
ATOM 3396 C CA . LEU B 1 146 ? -19.781 -22.625 6.535 1 98.75 146 LEU B CA 1
ATOM 3397 C C . LEU B 1 146 ? -18.797 -22.438 5.387 1 98.75 146 LEU B C 1
ATOM 3399 O O . LEU B 1 146 ? -18.688 -23.312 4.52 1 98.75 146 LEU B O 1
ATOM 3403 N N . MET B 1 147 ? -18.141 -21.359 5.355 1 98.88 147 MET B N 1
ATOM 3404 C CA . MET B 1 147 ? -17.125 -21.078 4.328 1 98.88 147 MET B CA 1
ATOM 3405 C C . MET B 1 147 ? -16 -22.109 4.387 1 98.88 147 MET B C 1
ATOM 3407 O O . MET B 1 147 ? -15.484 -22.516 3.348 1 98.88 147 MET B O 1
ATOM 3411 N N . LYS B 1 148 ? -15.594 -22.453 5.633 1 98.88 148 LYS B N 1
ATOM 3412 C CA . LYS B 1 148 ? -14.57 -23.484 5.805 1 98.88 148 LYS B CA 1
ATOM 3413 C C . LYS B 1 148 ? -14.984 -24.797 5.145 1 98.88 148 LYS B C 1
ATOM 3415 O O . LYS B 1 148 ? -14.188 -25.406 4.438 1 98.88 148 LYS B O 1
ATOM 3420 N N . ARG B 1 149 ? -16.188 -25.188 5.336 1 98.75 149 ARG B N 1
ATOM 3421 C CA . ARG B 1 149 ? -16.703 -26.406 4.727 1 98.75 149 ARG B CA 1
ATOM 3422 C C . ARG B 1 149 ? -16.75 -26.281 3.207 1 98.75 149 ARG B C 1
ATOM 3424 O O . ARG B 1 149 ? -16.422 -27.234 2.496 1 98.75 149 ARG B O 1
ATOM 3431 N N . GLY B 1 150 ? -17.125 -25.109 2.74 1 98.81 150 GLY B N 1
ATOM 3432 C CA . GLY B 1 150 ? -17.156 -24.875 1.307 1 98.81 150 GLY B CA 1
ATOM 3433 C C . GLY B 1 150 ? -15.789 -24.938 0.659 1 98.81 150 GLY B C 1
ATOM 3434 O O . GLY B 1 150 ? -15.641 -25.453 -0.447 1 98.81 150 GLY B O 1
ATOM 3435 N N . ALA B 1 151 ? -14.812 -24.406 1.348 1 98.88 151 ALA B N 1
ATOM 3436 C CA . ALA B 1 151 ? -13.445 -24.375 0.827 1 98.88 151 ALA B CA 1
ATOM 3437 C C . ALA B 1 151 ? -12.922 -25.781 0.568 1 98.88 151 ALA B C 1
ATOM 3439 O O . ALA B 1 151 ? -12.281 -26.047 -0.451 1 98.88 151 ALA B O 1
ATOM 3440 N N . ILE B 1 152 ? -13.242 -26.688 1.401 1 98.75 152 ILE B N 1
ATOM 3441 C CA . ILE B 1 152 ? -12.773 -28.062 1.325 1 98.75 152 ILE B CA 1
ATOM 3442 C C . ILE B 1 152 ? -13.305 -28.719 0.049 1 98.75 152 ILE B C 1
ATOM 3444 O O . ILE B 1 152 ? -12.625 -29.562 -0.55 1 98.75 152 ILE B O 1
ATOM 3448 N N . LEU B 1 153 ? -14.43 -28.297 -0.443 1 98.56 153 LEU B N 1
ATOM 3449 C CA . LEU B 1 153 ? -15.078 -28.891 -1.603 1 98.56 153 LEU B CA 1
ATOM 3450 C C . LEU B 1 153 ? -14.258 -28.656 -2.867 1 98.56 153 LEU B C 1
ATOM 3452 O O . LEU B 1 153 ? -14.43 -29.359 -3.865 1 98.56 153 LEU B O 1
ATOM 3456 N N . PHE B 1 154 ? -13.391 -27.703 -2.834 1 98.62 154 PHE B N 1
ATOM 3457 C CA . PHE B 1 154 ? -12.617 -27.359 -4.023 1 98.62 154 PHE B CA 1
ATOM 3458 C C . PHE B 1 154 ? -11.406 -28.281 -4.164 1 98.62 154 PHE B C 1
ATOM 3460 O O . PHE B 1 154 ? -10.773 -28.312 -5.219 1 98.62 154 PHE B O 1
ATOM 3467 N N . GLU B 1 155 ? -11.055 -28.953 -3.086 1 98.06 155 GLU B N 1
ATOM 3468 C CA . GLU B 1 155 ? -9.922 -29.875 -3.156 1 98.06 155 GLU B CA 1
ATOM 3469 C C . GLU B 1 155 ? -10.219 -31.062 -4.074 1 98.06 155 GLU B C 1
ATOM 3471 O O . GLU B 1 155 ? -11.32 -31.609 -4.039 1 98.06 155 GLU B O 1
ATOM 3476 N N . GLY B 1 156 ? -9.234 -31.406 -4.871 1 97.56 156 GLY B N 1
ATOM 3477 C CA . GLY B 1 156 ? -9.367 -32.5 -5.812 1 97.56 156 GLY B CA 1
ATOM 3478 C C . GLY B 1 156 ? -9.422 -32.062 -7.258 1 97.56 156 GLY B C 1
ATOM 3479 O O . GLY B 1 156 ? -9.078 -30.906 -7.566 1 97.56 156 GLY B O 1
ATOM 3480 N N . PHE B 1 157 ? -9.688 -33.031 -8.148 1 97.62 157 PHE B N 1
ATOM 3481 C CA . PHE B 1 157 ? -9.789 -32.781 -9.578 1 97.62 157 PHE B CA 1
ATOM 3482 C C . PHE B 1 157 ? -11.219 -32.406 -9.969 1 97.62 157 PHE B C 1
ATOM 3484 O O . PHE B 1 157 ? -12.133 -33.219 -9.789 1 97.62 157 PHE B O 1
ATOM 3491 N N . HIS B 1 158 ? -11.445 -31.172 -10.422 1 97.75 158 HIS B N 1
ATOM 3492 C CA . HIS B 1 158 ? -12.781 -30.688 -10.75 1 97.75 158 HIS B CA 1
ATOM 3493 C C . HIS B 1 158 ? -12.773 -29.891 -12.047 1 97.75 158 HIS B C 1
ATOM 3495 O O . HIS B 1 158 ? -11.711 -29.656 -12.633 1 97.75 158 HIS B O 1
ATOM 3501 N N . ASN B 1 159 ? -13.969 -29.656 -12.516 1 97 159 ASN B N 1
ATOM 3502 C CA . ASN B 1 159 ? -14.172 -28.734 -13.641 1 97 159 ASN B CA 1
ATOM 3503 C C . ASN B 1 159 ? -14.367 -27.297 -13.156 1 97 159 ASN B C 1
ATOM 3505 O O . ASN B 1 159 ? -15.32 -27 -12.43 1 97 159 ASN B O 1
ATOM 3509 N N . TYR B 1 160 ? -13.469 -26.375 -13.539 1 97.25 160 TYR B N 1
ATOM 3510 C CA . TYR B 1 160 ? -13.484 -25.016 -13.031 1 97.25 160 TYR B CA 1
ATOM 3511 C C . TYR B 1 160 ? -13.922 -24.031 -14.117 1 97.25 160 TYR B C 1
ATOM 3513 O O . TYR B 1 160 ? -13.539 -22.859 -14.102 1 97.25 160 TYR B O 1
ATOM 3521 N N . LYS B 1 161 ? -14.672 -24.422 -15.055 1 94.69 161 LYS B N 1
ATOM 3522 C CA . LYS B 1 161 ? -15.156 -23.578 -16.141 1 94.69 161 LYS B CA 1
ATOM 3523 C C . LYS B 1 161 ? -15.898 -22.359 -15.602 1 94.69 161 LYS B C 1
ATOM 3525 O O . LYS B 1 161 ? -15.789 -21.266 -16.156 1 94.69 161 LYS B O 1
ATOM 3530 N N . ARG B 1 162 ? -16.656 -22.562 -14.5 1 95.75 162 ARG B N 1
ATOM 3531 C CA . ARG B 1 162 ? -17.453 -21.484 -13.914 1 95.75 162 ARG B CA 1
ATOM 3532 C C . ARG B 1 162 ? -16.594 -20.562 -13.047 1 95.75 162 ARG B C 1
ATOM 3534 O O . ARG B 1 162 ? -17.047 -19.5 -12.625 1 95.75 162 ARG B O 1
ATOM 3541 N N . TYR B 1 163 ? -15.398 -21 -12.773 1 97.44 163 TYR B N 1
ATOM 3542 C CA . TYR B 1 163 ? -14.43 -20.203 -12.016 1 97.44 163 TYR B CA 1
ATOM 3543 C C . TYR B 1 163 ? -13.281 -19.75 -12.906 1 97.44 163 TYR B C 1
ATOM 3545 O O . TYR B 1 163 ? -12.117 -19.781 -12.5 1 97.44 163 TYR B O 1
ATOM 3553 N N . CYS B 1 164 ? -13.609 -19.406 -14.062 1 96.19 164 CYS B N 1
ATOM 3554 C CA . CYS B 1 164 ? -12.648 -18.906 -15.031 1 96.19 164 CYS B CA 1
ATOM 3555 C C . CYS B 1 164 ? -13.227 -17.719 -15.805 1 96.19 164 CYS B C 1
ATOM 3557 O O . CYS B 1 164 ? -14.375 -17.766 -16.234 1 96.19 164 CYS B O 1
ATOM 3559 N N . THR B 1 165 ? -12.484 -16.688 -15.891 1 93.94 165 THR B N 1
ATOM 3560 C CA . THR B 1 165 ? -12.906 -15.539 -16.672 1 93.94 165 THR B CA 1
ATOM 3561 C C . THR B 1 165 ? -12.586 -15.742 -18.156 1 93.94 165 THR B C 1
ATOM 3563 O O . THR B 1 165 ? -11.43 -15.992 -18.516 1 93.94 165 THR B O 1
ATOM 3566 N N . LYS B 1 166 ? -13.5 -15.773 -19.109 1 90.44 166 LYS B N 1
ATOM 3567 C CA . LYS B 1 166 ? -13.414 -15.805 -20.562 1 90.44 166 LYS B CA 1
ATOM 3568 C C . LYS B 1 166 ? -12.539 -16.969 -21.031 1 90.44 166 LYS B C 1
ATOM 3570 O O . LYS B 1 166 ? -11.555 -16.75 -21.75 1 90.44 166 LYS B O 1
ATOM 3575 N N . PRO B 1 167 ? -12.938 -18.109 -20.672 1 88.75 167 PRO B N 1
ATOM 3576 C CA . PRO B 1 167 ? -12.188 -19.266 -21.188 1 88.75 167 PRO B CA 1
ATOM 3577 C C . PRO B 1 167 ? -12.328 -19.422 -22.703 1 88.75 167 PRO B C 1
ATOM 3579 O O . PRO B 1 167 ? -13.383 -19.109 -23.266 1 88.75 167 PRO B O 1
ATOM 3582 N N . SER B 1 168 ? -11.289 -19.766 -23.344 1 90.69 168 SER B N 1
ATOM 3583 C CA . SER B 1 168 ? -11.344 -20.125 -24.766 1 90.69 168 SER B CA 1
ATOM 3584 C C . SER B 1 168 ? -11.711 -21.578 -24.938 1 90.69 168 SER B C 1
ATOM 3586 O O . SER B 1 168 ? -11.852 -22.328 -23.969 1 90.69 168 SER B O 1
ATOM 3588 N N . GLU B 1 169 ? -11.906 -22.016 -26.203 1 90.38 169 GLU B N 1
ATOM 3589 C CA . GLU B 1 169 ? -12.227 -23.406 -26.5 1 90.38 169 GLU B CA 1
ATOM 3590 C C . GLU B 1 169 ? -11.07 -24.328 -26.125 1 90.38 169 GLU B C 1
ATOM 3592 O O . GLU B 1 169 ? -11.289 -25.484 -25.766 1 90.38 169 GLU B O 1
ATOM 3597 N N . ASP B 1 170 ? -9.922 -23.812 -26.078 1 91.81 170 ASP B N 1
ATOM 3598 C CA . ASP B 1 170 ? -8.719 -24.609 -25.828 1 91.81 170 ASP B CA 1
ATOM 3599 C C . ASP B 1 170 ? -8.352 -24.609 -24.344 1 91.81 170 ASP B C 1
ATOM 3601 O O . ASP B 1 170 ? -7.441 -25.328 -23.922 1 91.81 170 ASP B O 1
ATOM 3605 N N . THR B 1 171 ? -9.031 -23.844 -23.625 1 92.94 171 THR B N 1
ATOM 3606 C CA . THR B 1 171 ? -8.703 -23.734 -22.203 1 92.94 171 THR B CA 1
ATOM 3607 C C . THR B 1 171 ? -9.016 -25.047 -21.484 1 92.94 171 THR B C 1
ATOM 3609 O O . THR B 1 171 ? -10.133 -25.562 -21.578 1 92.94 171 THR B O 1
ATOM 3612 N N . LYS B 1 172 ? -7.973 -25.578 -20.828 1 95.06 172 LYS B N 1
ATOM 3613 C CA . LYS B 1 172 ? -8.195 -26.75 -19.984 1 95.06 172 LYS B CA 1
ATOM 3614 C C . LYS B 1 172 ? -8.789 -26.344 -18.625 1 95.06 172 LYS B C 1
ATOM 3616 O O . LYS B 1 172 ? -8.055 -25.953 -17.719 1 95.06 172 LYS B O 1
ATOM 3621 N N . VAL B 1 173 ? -10.047 -26.578 -18.484 1 95.94 173 VAL B N 1
ATOM 3622 C CA . VAL B 1 173 ? -10.766 -26.031 -17.328 1 95.94 173 VAL B CA 1
ATOM 3623 C C . VAL B 1 173 ? -10.773 -27.047 -16.188 1 95.94 173 VAL B C 1
ATOM 3625 O O . VAL B 1 173 ? -11.203 -26.734 -15.078 1 95.94 173 VAL B O 1
ATOM 3628 N N . GLU B 1 174 ? -10.367 -28.25 -16.5 1 96.75 174 GLU B N 1
ATOM 3629 C CA . GLU B 1 174 ? -10.219 -29.219 -15.438 1 96.75 174 GLU B CA 1
ATOM 3630 C C . GLU B 1 174 ? -8.852 -29.109 -14.773 1 96.75 174 GLU B C 1
ATOM 3632 O O . GLU B 1 174 ? -7.82 -29.141 -15.445 1 96.75 174 GLU B O 1
ATOM 3637 N N . ARG B 1 175 ? -8.867 -28.906 -13.523 1 96.19 175 ARG B N 1
ATOM 3638 C CA . ARG B 1 175 ? -7.648 -28.734 -12.742 1 96.19 175 ARG B CA 1
ATOM 3639 C C . ARG B 1 175 ? -7.738 -29.453 -11.406 1 96.19 175 ARG B C 1
ATOM 3641 O O . ARG B 1 175 ? -8.836 -29.781 -10.945 1 96.19 175 ARG B O 1
ATOM 3648 N N . GLU B 1 176 ? -6.539 -29.625 -10.828 1 97.56 176 GLU B N 1
ATOM 3649 C CA . GLU B 1 176 ? -6.469 -30.219 -9.5 1 97.56 176 GLU B CA 1
ATOM 3650 C C . GLU B 1 176 ? -6.012 -29.203 -8.461 1 97.56 176 GLU B C 1
ATOM 3652 O O . GLU B 1 176 ? -4.988 -28.531 -8.641 1 97.56 176 GLU B O 1
ATOM 3657 N N . ILE B 1 177 ? -6.727 -29.031 -7.449 1 98.44 177 ILE B N 1
ATOM 3658 C CA . ILE B 1 177 ? -6.336 -28.281 -6.254 1 98.44 177 ILE B CA 1
ATOM 3659 C C . ILE B 1 177 ? -5.996 -29.266 -5.129 1 98.44 177 ILE B C 1
ATOM 3661 O O . ILE B 1 177 ? -6.828 -30.078 -4.738 1 98.44 177 ILE B O 1
ATOM 3665 N N . VAL B 1 178 ? -4.801 -29.156 -4.59 1 98.38 178 VAL B N 1
ATOM 3666 C CA . VAL B 1 178 ? -4.336 -30.188 -3.666 1 98.38 178 VAL B CA 1
ATOM 3667 C C . VAL B 1 178 ? -4.602 -29.75 -2.229 1 98.38 178 VAL B C 1
ATOM 3669 O O . VAL B 1 178 ? -4.52 -30.562 -1.301 1 98.38 178 VAL B O 1
ATOM 3672 N N . TYR B 1 179 ? -4.898 -28.531 -1.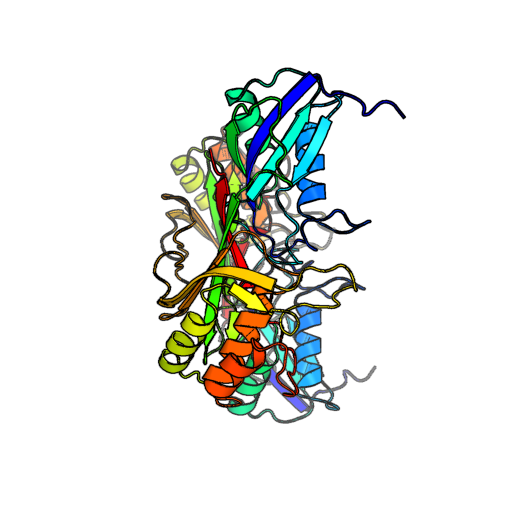995 1 98.75 179 TYR B N 1
ATOM 3673 C CA . TYR B 1 179 ? -5.172 -27.984 -0.667 1 98.75 179 TYR B CA 1
ATOM 3674 C C . TYR B 1 179 ? -6.035 -26.734 -0.754 1 98.75 179 TYR B C 1
ATOM 3676 O O . TYR B 1 179 ? -5.777 -25.859 -1.578 1 98.75 179 TYR B O 1
ATOM 3684 N N . CYS B 1 180 ? -7.09 -26.625 -0.01 1 98.81 180 CYS B N 1
ATOM 3685 C CA . CYS B 1 180 ? -7.949 -25.453 0.04 1 98.81 180 CYS B CA 1
ATOM 3686 C C . CYS B 1 180 ? -8.641 -25.344 1.394 1 98.81 180 CYS B C 1
ATOM 3688 O O . CYS B 1 180 ? -9.539 -26.125 1.703 1 98.81 180 CYS B O 1
ATOM 3690 N N . ARG B 1 181 ? -8.195 -24.359 2.193 1 98.81 181 ARG B N 1
ATOM 3691 C CA . ARG B 1 181 ? -8.734 -24.203 3.539 1 98.81 181 ARG B CA 1
ATOM 3692 C C . ARG B 1 181 ? -8.852 -22.719 3.908 1 98.81 181 ARG B C 1
ATOM 3694 O O . ARG B 1 181 ? -8.055 -21.906 3.445 1 98.81 181 ARG B O 1
ATOM 3701 N N . ILE B 1 182 ? -9.836 -22.422 4.668 1 98.88 182 ILE B N 1
ATOM 3702 C CA . ILE B 1 182 ? -9.914 -21.125 5.34 1 98.88 182 ILE B CA 1
ATOM 3703 C C . ILE B 1 182 ? -9.516 -21.266 6.805 1 98.88 182 ILE B C 1
ATOM 3705 O O . ILE B 1 182 ? -9.961 -22.203 7.488 1 98.88 182 ILE B O 1
ATOM 3709 N N . GLU B 1 183 ? -8.656 -20.453 7.191 1 98.56 183 GLU B N 1
ATOM 3710 C CA . GLU B 1 183 ? -8.156 -20.469 8.562 1 98.56 183 GLU B CA 1
ATOM 3711 C C . GLU B 1 183 ? -8.078 -19.047 9.133 1 98.56 183 GLU B C 1
ATOM 3713 O O . GLU B 1 183 ? -8.195 -18.062 8.391 1 98.56 183 GLU B O 1
ATOM 3718 N N . GLU B 1 184 ? -7.992 -18.969 10.469 1 98.12 184 GLU B N 1
ATOM 3719 C CA . GLU B 1 184 ? -7.676 -17.688 11.062 1 98.12 184 GLU B CA 1
ATOM 3720 C C . GLU B 1 184 ? -6.297 -17.188 10.625 1 98.12 184 GLU B C 1
ATOM 3722 O O . GLU B 1 184 ? -5.348 -17.969 10.562 1 98.12 184 GLU B O 1
ATOM 3727 N N . ASN B 1 185 ? -6.199 -15.953 10.289 1 98 185 ASN B N 1
ATOM 3728 C CA . ASN B 1 185 ? -4.926 -15.359 9.898 1 98 185 ASN B CA 1
ATOM 3729 C C . ASN B 1 185 ? -4.02 -15.125 11.102 1 98 185 ASN B C 1
ATOM 3731 O O . ASN B 1 185 ? -4.352 -14.328 11.984 1 98 185 ASN B O 1
ATOM 3735 N N . LYS B 1 186 ? -2.857 -15.719 11.172 1 95.5 186 LYS B N 1
ATOM 3736 C CA . LYS B 1 186 ? -1.941 -15.57 12.297 1 95.5 186 LYS B CA 1
ATOM 3737 C C . LYS B 1 186 ? -0.552 -15.148 11.828 1 95.5 186 LYS B C 1
ATOM 3739 O O . LYS B 1 186 ? 0.278 -14.719 12.625 1 95.5 186 LYS B O 1
ATOM 3744 N N . GLU B 1 187 ? -0.34 -15.242 10.586 1 95.38 187 GLU B N 1
ATOM 3745 C CA . GLU B 1 187 ? 1.014 -15.039 10.078 1 95.38 187 GLU B CA 1
ATOM 3746 C C . GLU B 1 187 ? 1.219 -13.609 9.594 1 95.38 187 GLU B C 1
ATOM 3748 O O . GLU B 1 187 ? 2.211 -12.969 9.945 1 95.38 187 GLU B O 1
ATOM 3753 N N . LEU B 1 188 ? 0.344 -13.172 8.773 1 97.56 188 LEU B N 1
ATOM 3754 C CA . LEU B 1 188 ? 0.394 -11.781 8.336 1 97.56 188 LEU B CA 1
ATOM 3755 C C . LEU B 1 188 ? -0.35 -10.875 9.305 1 97.56 188 LEU B C 1
ATOM 3757 O O . LEU B 1 188 ? -1.582 -10.836 9.312 1 97.56 188 LEU B O 1
ATOM 3761 N N . THR B 1 189 ? 0.348 -10.141 10.117 1 97.12 189 THR B N 1
ATOM 3762 C CA . THR B 1 189 ? -0.266 -9.328 11.164 1 97.12 189 THR B CA 1
ATOM 3763 C C . THR B 1 189 ? 0.277 -7.906 11.141 1 97.12 189 THR B C 1
ATOM 3765 O O . THR B 1 189 ? 1.368 -7.66 10.617 1 97.12 189 THR B O 1
ATOM 3768 N N . ALA B 1 190 ? -0.463 -6.969 11.648 1 98.12 190 ALA B N 1
ATOM 3769 C CA . ALA B 1 190 ? -0.055 -5.574 11.781 1 98.12 190 ALA B CA 1
ATOM 3770 C C . ALA B 1 190 ? -0.889 -4.855 12.844 1 98.12 190 ALA B C 1
ATOM 3772 O O . ALA B 1 190 ? -2.01 -5.27 13.141 1 98.12 190 ALA B O 1
ATOM 3773 N N . SER B 1 191 ? -0.32 -3.729 13.406 1 98.19 191 SER B N 1
ATOM 3774 C CA . SER B 1 191 ? -1.026 -2.926 14.398 1 98.19 191 SER B CA 1
ATOM 3775 C C . SER B 1 191 ? -2.283 -2.297 13.805 1 98.19 191 SER B C 1
ATOM 3777 O O . SER B 1 191 ? -3.168 -1.854 14.547 1 98.19 191 SER B O 1
ATOM 3779 N N . PHE B 1 192 ? -2.412 -2.244 12.469 1 97.94 192 PHE B N 1
ATOM 3780 C CA . PHE B 1 192 ? -3.543 -1.606 11.805 1 97.94 192 PHE B CA 1
ATOM 3781 C C . PHE B 1 192 ? -4.48 -2.65 11.211 1 97.94 192 PHE B C 1
ATOM 3783 O O . PHE B 1 192 ? -5.41 -2.311 10.477 1 97.94 192 PHE B O 1
ATOM 3790 N N . PHE B 1 193 ? -4.254 -3.924 11.414 1 97.94 193 PHE B N 1
ATOM 3791 C CA . PHE B 1 193 ? -5.184 -4.977 11.023 1 97.94 193 PHE B CA 1
ATOM 3792 C C . PHE B 1 193 ? -6.316 -5.109 12.031 1 97.94 193 PHE B C 1
ATOM 3794 O O . PHE B 1 193 ? -6.16 -4.734 13.195 1 97.94 193 PHE B O 1
ATOM 3801 N N . PRO B 1 194 ? -7.445 -5.59 11.57 1 97 194 PRO B N 1
ATOM 3802 C CA . PRO B 1 194 ? -8.477 -5.895 12.562 1 97 194 PRO B CA 1
ATOM 3803 C C . PRO B 1 194 ? -8.07 -7.008 13.523 1 97 194 PRO B C 1
ATOM 3805 O O . PRO B 1 194 ? -7.117 -7.746 13.25 1 97 194 PRO B O 1
ATOM 3808 N N . LYS B 1 195 ? -8.711 -7.055 14.656 1 94.19 195 LYS B N 1
ATOM 3809 C CA . LYS B 1 195 ? -8.414 -8.055 15.672 1 94.19 195 LYS B CA 1
ATOM 3810 C C . LYS B 1 195 ? -8.477 -9.469 15.094 1 94.19 195 LYS B C 1
ATOM 3812 O O . LYS B 1 195 ? -7.652 -10.32 15.43 1 94.19 195 LYS B O 1
ATOM 3817 N N . GLU B 1 196 ? -9.453 -9.672 14.234 1 95.56 196 GLU B N 1
ATOM 3818 C CA . GLU B 1 196 ? -9.641 -10.969 13.602 1 95.56 196 GLU B CA 1
ATOM 3819 C C . GLU B 1 196 ? -9.664 -10.852 12.078 1 95.56 196 GLU B C 1
ATOM 3821 O O . GLU B 1 196 ? -10.312 -9.961 11.531 1 95.56 196 GLU B O 1
ATOM 3826 N N . SER B 1 197 ? -8.93 -11.648 11.461 1 98.12 197 SER B N 1
ATOM 3827 C CA . SER B 1 197 ? -8.945 -11.805 10.008 1 98.12 197 SER B CA 1
ATOM 3828 C C . SER B 1 197 ? -8.703 -13.258 9.609 1 98.12 197 SER B C 1
ATOM 3830 O O . SER B 1 197 ? -8.406 -14.102 10.453 1 98.12 197 SER B O 1
ATOM 3832 N N . PHE B 1 198 ? -8.953 -13.555 8.367 1 98.81 198 PHE B N 1
ATOM 3833 C CA . PHE B 1 198 ? -8.898 -14.93 7.887 1 98.81 198 PHE B CA 1
ATOM 3834 C C . PHE B 1 198 ? -8.062 -15.023 6.617 1 98.81 198 PHE B C 1
ATOM 3836 O O . PHE B 1 198 ? -7.738 -14.008 6 1 98.81 198 PHE B O 1
ATOM 3843 N N . VAL B 1 199 ? -7.68 -16.25 6.324 1 98.88 199 VAL B N 1
ATOM 3844 C CA . VAL B 1 199 ? -6.902 -16.5 5.117 1 98.88 199 VAL B CA 1
ATOM 3845 C C . VAL B 1 199 ? -7.426 -17.75 4.418 1 98.88 199 VAL B C 1
ATOM 3847 O O . VAL B 1 199 ? -7.637 -18.781 5.059 1 98.88 199 VAL B O 1
ATOM 3850 N N . LEU B 1 200 ? -7.75 -17.656 3.156 1 98.94 200 LEU B N 1
ATOM 3851 C CA . LEU B 1 200 ? -7.93 -18.812 2.279 1 98.94 200 LEU B CA 1
ATOM 3852 C C . LEU B 1 200 ? -6.598 -19.266 1.702 1 98.94 200 LEU B C 1
ATOM 3854 O O . LEU B 1 200 ? -5.926 -18.516 0.996 1 98.94 200 LEU B O 1
ATOM 3858 N N . ARG B 1 201 ? -6.172 -20.453 2.055 1 98.81 201 ARG B N 1
ATOM 3859 C CA . ARG B 1 201 ? -4.977 -21.078 1.489 1 98.81 201 ARG B CA 1
ATOM 3860 C C . ARG B 1 201 ? -5.344 -22.062 0.392 1 98.81 201 ARG B C 1
ATOM 3862 O O . ARG B 1 201 ? -6.129 -22.984 0.618 1 98.81 201 ARG B O 1
ATOM 3869 N N . ILE B 1 202 ? -4.793 -21.875 -0.749 1 98.88 202 ILE B N 1
ATOM 3870 C CA . ILE B 1 202 ? -5.121 -22.734 -1.88 1 98.88 202 ILE B CA 1
ATOM 3871 C C . ILE B 1 202 ? -3.846 -23.125 -2.625 1 98.88 202 ILE B C 1
ATOM 3873 O O . ILE B 1 202 ? -2.99 -22.266 -2.885 1 98.88 202 ILE B O 1
ATOM 3877 N N . LYS B 1 203 ? -3.682 -24.391 -2.828 1 98.69 203 LYS B N 1
ATOM 3878 C CA . LYS B 1 203 ? -2.504 -24.922 -3.502 1 98.69 203 LYS B CA 1
ATOM 3879 C C . LYS B 1 203 ? -2.896 -25.75 -4.73 1 98.69 203 LYS B C 1
ATOM 3881 O O . LYS B 1 203 ? -3.848 -26.531 -4.684 1 98.69 203 LYS B O 1
ATOM 3886 N N . GLY B 1 204 ? -2.197 -25.531 -5.801 1 97.62 204 GLY B N 1
ATOM 3887 C CA . GLY B 1 204 ? -2.398 -26.281 -7.035 1 97.62 204 GLY B CA 1
ATOM 3888 C C . GLY B 1 204 ? -1.28 -26.078 -8.039 1 97.62 204 GLY B C 1
ATOM 3889 O O . GLY B 1 204 ? -0.389 -25.25 -7.828 1 97.62 204 GLY B O 1
ATOM 3890 N N . ALA B 1 205 ? -1.296 -26.828 -9.125 1 92.75 205 ALA B N 1
ATOM 3891 C CA . ALA B 1 205 ? -0.241 -26.781 -10.133 1 92.75 205 ALA B CA 1
ATOM 3892 C C . ALA B 1 205 ? -0.395 -25.547 -11.023 1 92.75 205 ALA B C 1
ATOM 3894 O O . ALA B 1 205 ? 0.576 -25.078 -11.625 1 92.75 205 ALA B O 1
ATOM 3895 N N . GLY B 1 206 ? -1.564 -25.078 -11.133 1 92.38 206 GLY B N 1
ATOM 3896 C CA . GLY B 1 206 ? -1.908 -23.922 -11.938 1 92.38 206 GLY B CA 1
ATOM 3897 C C . GLY B 1 206 ? -3.348 -23.469 -11.758 1 92.38 206 GLY B C 1
ATOM 3898 O O . GLY B 1 206 ? -4.199 -24.266 -11.344 1 92.38 206 GLY B O 1
ATOM 3899 N N . PHE B 1 207 ? -3.525 -22.234 -12.047 1 96.62 207 PHE B N 1
ATOM 3900 C CA . PHE B 1 207 ? -4.867 -21.688 -11.883 1 96.62 207 PHE B CA 1
ATOM 3901 C C . PHE B 1 207 ? -5.305 -20.938 -13.133 1 96.62 207 PHE B C 1
ATOM 3903 O O . PHE B 1 207 ? -4.473 -20.359 -13.836 1 96.62 207 PHE B O 1
ATOM 3910 N N . LEU B 1 208 ? -6.574 -20.984 -13.375 1 96.25 208 LEU B N 1
ATOM 3911 C CA . LEU B 1 208 ? -7.16 -20.25 -14.492 1 96.25 208 LEU B CA 1
ATOM 3912 C C . LEU B 1 208 ? -7.242 -18.766 -14.172 1 96.25 208 LEU B C 1
ATOM 3914 O O . LEU B 1 208 ? -6.984 -18.344 -13.039 1 96.25 208 LEU B O 1
ATOM 3918 N N . ARG B 1 209 ? -7.602 -18 -15.25 1 94.69 209 ARG B N 1
ATOM 3919 C CA . ARG B 1 209 ? -7.738 -16.562 -15.078 1 94.69 209 ARG B CA 1
ATOM 3920 C C . ARG B 1 209 ? -8.781 -16.234 -14.016 1 94.69 209 ARG B C 1
ATOM 3922 O O . ARG B 1 209 ? -9.945 -16.609 -14.148 1 94.69 209 ARG B O 1
ATOM 3929 N N . ASN B 1 210 ? -8.352 -15.57 -12.945 1 97.69 210 ASN B N 1
ATOM 3930 C CA . ASN B 1 210 ? -9.188 -15.117 -11.836 1 97.69 210 ASN B CA 1
ATOM 3931 C C . ASN B 1 210 ? -9.719 -16.281 -11.016 1 97.69 210 ASN B C 1
ATOM 3933 O O . ASN B 1 210 ? -10.617 -16.109 -10.188 1 97.69 210 ASN B O 1
ATOM 3937 N N . GLN B 1 211 ? -9.172 -17.375 -11.18 1 98.12 211 GLN B N 1
ATOM 3938 C CA . GLN B 1 211 ? -9.766 -18.578 -10.586 1 98.12 211 GLN B CA 1
ATOM 3939 C C . GLN B 1 211 ? -9.836 -18.453 -9.062 1 98.12 211 GLN B C 1
ATOM 3941 O O . GLN B 1 211 ? -10.891 -18.672 -8.469 1 98.12 211 GLN B O 1
ATOM 3946 N N . VAL B 1 212 ? -8.719 -18.094 -8.438 1 98.62 212 VAL B N 1
ATOM 3947 C CA . VAL B 1 212 ? -8.672 -18.031 -6.98 1 98.62 212 VAL B CA 1
ATOM 3948 C C . VAL B 1 212 ? -9.633 -16.953 -6.48 1 98.62 212 VAL B C 1
ATOM 3950 O O . VAL B 1 212 ? -10.344 -17.172 -5.496 1 98.62 212 VAL B O 1
ATOM 3953 N N . ARG B 1 213 ? -9.711 -15.875 -7.16 1 98.75 213 ARG B N 1
ATOM 3954 C CA . ARG B 1 213 ? -10.578 -14.773 -6.758 1 98.75 213 ARG B CA 1
ATOM 3955 C C . ARG B 1 213 ? -12.047 -15.125 -6.984 1 98.75 213 ARG B C 1
ATOM 3957 O O . ARG B 1 213 ? -12.922 -14.672 -6.242 1 98.75 213 ARG B O 1
ATOM 3964 N N . LEU B 1 214 ? -12.289 -15.891 -8.023 1 98.56 214 LEU B N 1
ATOM 3965 C CA . LEU B 1 214 ? -13.648 -16.375 -8.266 1 98.56 214 LEU B CA 1
ATOM 3966 C C . LEU B 1 214 ? -14.062 -17.391 -7.211 1 98.56 214 LEU B C 1
ATOM 3968 O O . LEU B 1 214 ? -15.211 -17.406 -6.77 1 98.56 214 LEU B O 1
ATOM 3972 N N . ILE B 1 215 ? -13.102 -18.219 -6.848 1 98.69 215 ILE B N 1
ATOM 3973 C CA . ILE B 1 215 ? -13.359 -19.172 -5.77 1 98.69 215 ILE B CA 1
ATOM 3974 C C . ILE B 1 215 ? -13.664 -18.422 -4.48 1 98.69 215 ILE B C 1
ATOM 3976 O O . ILE B 1 215 ? -14.648 -18.703 -3.797 1 98.69 215 ILE B O 1
ATOM 3980 N N . MET B 1 216 ? -12.898 -17.438 -4.168 1 98.81 216 MET B N 1
ATOM 3981 C CA . MET B 1 216 ? -13.141 -16.609 -2.986 1 98.81 216 MET B CA 1
ATOM 3982 C C . MET B 1 216 ? -14.5 -15.922 -3.064 1 98.81 216 MET B C 1
ATOM 3984 O O . MET B 1 216 ? -15.203 -15.82 -2.061 1 98.81 216 MET B O 1
ATOM 3988 N N . GLY B 1 217 ? -14.789 -15.43 -4.266 1 98.44 217 GLY B N 1
ATOM 3989 C CA . GLY B 1 217 ? -16.109 -14.844 -4.465 1 98.44 217 GLY B CA 1
ATOM 3990 C C . GLY B 1 217 ? -17.234 -15.805 -4.184 1 98.44 217 GLY B C 1
ATOM 3991 O O . GLY B 1 217 ? -18.234 -15.438 -3.557 1 98.44 217 GLY B O 1
ATOM 3992 N N . GLY B 1 218 ? -17.141 -17.047 -4.699 1 98.19 218 GLY B N 1
ATOM 3993 C CA . GLY B 1 218 ? -18.125 -18.078 -4.402 1 98.19 218 GLY B CA 1
ATOM 3994 C C . GLY B 1 218 ? -18.25 -18.375 -2.918 1 98.19 218 GLY B C 1
ATOM 3995 O O . GLY B 1 218 ? -19.359 -18.531 -2.4 1 98.19 218 GLY B O 1
ATOM 3996 N N . LEU B 1 219 ? -17.125 -18.422 -2.252 1 98.69 219 LEU B N 1
ATOM 3997 C CA . LEU B 1 219 ? -17.109 -18.688 -0.816 1 98.69 219 LEU B CA 1
ATOM 3998 C C . LEU B 1 219 ? -17.734 -17.516 -0.055 1 98.69 219 LEU B C 1
ATOM 4000 O O . LEU B 1 219 ? -18.422 -17.719 0.949 1 98.69 219 LEU B O 1
ATOM 4004 N N . HIS B 1 220 ? -17.438 -16.312 -0.521 1 98.44 220 HIS B N 1
ATOM 4005 C CA . HIS B 1 220 ? -18.094 -15.133 0.038 1 98.44 220 HIS B CA 1
ATOM 4006 C C . HIS B 1 220 ? -19.609 -15.25 -0.064 1 98.44 220 HIS B C 1
ATOM 4008 O O . HIS B 1 220 ? -20.312 -15 0.911 1 98.44 220 HIS B O 1
ATOM 4014 N N . ASP B 1 221 ? -20.078 -15.641 -1.232 1 97.88 221 ASP B N 1
ATOM 4015 C CA . ASP B 1 221 ? -21.516 -15.797 -1.444 1 97.88 221 ASP B CA 1
ATOM 4016 C C . ASP B 1 221 ? -22.094 -16.875 -0.533 1 97.88 221 ASP B C 1
ATOM 4018 O O . ASP B 1 221 ? -23.203 -16.734 -0.023 1 97.88 221 ASP B O 1
ATOM 4022 N N . LEU B 1 222 ? -21.375 -17.922 -0.351 1 98.25 222 LEU B N 1
ATOM 4023 C CA . LEU B 1 222 ? -21.766 -18.984 0.576 1 98.25 222 LEU B CA 1
ATOM 4024 C C . LEU B 1 222 ? -21.859 -18.453 2 1 98.25 222 LEU B C 1
ATOM 4026 O O . LEU B 1 222 ? -22.875 -18.656 2.676 1 98.25 222 LEU B O 1
ATOM 4030 N N . GLY B 1 223 ? -20.859 -17.766 2.434 1 98.31 223 GLY B N 1
ATOM 4031 C CA . GLY B 1 223 ? -20.812 -17.234 3.787 1 98.31 223 GLY B CA 1
ATOM 4032 C C . GLY B 1 223 ? -21.922 -16.234 4.07 1 98.31 223 GLY B C 1
ATOM 4033 O O . GLY B 1 223 ? -22.391 -16.109 5.207 1 98.31 223 GLY B O 1
ATOM 4034 N N . LYS B 1 224 ? -22.312 -15.508 3.043 1 97 224 LYS B N 1
ATOM 4035 C CA . LYS B 1 224 ? -23.344 -14.484 3.229 1 97 224 LYS B CA 1
ATOM 4036 C C . LYS B 1 224 ? -24.734 -15.07 3.113 1 97 224 LYS B C 1
ATOM 4038 O O . LYS B 1 224 ? -25.734 -14.375 3.314 1 97 224 LYS B O 1
ATOM 4043 N N . GLY B 1 225 ? -24.844 -16.312 2.631 1 96.56 225 GLY B N 1
ATOM 4044 C CA . GLY B 1 225 ? -26.094 -17.047 2.639 1 96.56 225 GLY B CA 1
ATOM 4045 C C . GLY B 1 225 ? -26.844 -16.969 1.321 1 96.56 225 GLY B C 1
ATOM 4046 O O . GLY B 1 225 ? -28.016 -17.328 1.243 1 96.56 225 GLY B O 1
ATOM 4047 N N . THR B 1 226 ? -26.188 -16.484 0.309 1 95.38 226 THR B N 1
ATOM 4048 C CA . THR B 1 226 ? -26.828 -16.344 -0.998 1 95.38 226 THR B CA 1
ATOM 4049 C C . THR B 1 226 ? -26.906 -17.703 -1.694 1 95.38 226 THR B C 1
ATOM 4051 O O . THR B 1 226 ? -27.688 -17.891 -2.627 1 95.38 226 THR B O 1
ATOM 4054 N N . CYS B 1 227 ? -26.031 -18.656 -1.319 1 96.25 227 CYS B N 1
ATOM 4055 C CA . CYS B 1 227 ? -26.047 -20.031 -1.824 1 96.25 227 CYS B CA 1
ATOM 4056 C C . CYS B 1 227 ? -25.688 -21.016 -0.727 1 96.25 227 CYS B C 1
ATOM 4058 O O . CYS B 1 227 ? -25.453 -20.625 0.417 1 96.25 227 CYS B O 1
ATOM 4060 N N . ASP B 1 228 ? -25.812 -22.281 -1.049 1 97.56 228 ASP B N 1
ATOM 4061 C CA . ASP B 1 228 ? -25.484 -23.312 -0.065 1 97.56 228 ASP B CA 1
ATOM 4062 C C . ASP B 1 228 ? -24.375 -24.234 -0.566 1 97.56 228 ASP B C 1
ATOM 4064 O O . ASP B 1 228 ? -23.797 -23.984 -1.627 1 97.56 228 ASP B O 1
ATOM 4068 N N . LEU B 1 229 ? -24.031 -25.203 0.241 1 98.25 229 LEU B N 1
ATOM 4069 C CA . LEU B 1 229 ? -22.938 -26.109 -0.074 1 98.25 229 LEU B CA 1
ATOM 4070 C C . LEU B 1 229 ? -23.219 -26.891 -1.345 1 98.25 229 LEU B C 1
ATOM 4072 O O . LEU B 1 229 ? -22.312 -27.188 -2.121 1 98.25 229 LEU B O 1
ATOM 4076 N N . ASN B 1 230 ? -24.453 -27.219 -1.546 1 97.62 230 ASN B N 1
ATOM 4077 C CA . ASN B 1 230 ? -24.812 -27.953 -2.75 1 97.62 230 ASN B CA 1
ATOM 4078 C C . ASN B 1 230 ? -24.578 -27.125 -4.008 1 97.62 230 ASN B C 1
ATOM 4080 O O . ASN B 1 230 ? -24.172 -27.672 -5.043 1 97.62 230 ASN B O 1
ATOM 4084 N N . PHE B 1 231 ? -24.797 -25.891 -3.848 1 97.25 231 PHE B N 1
ATOM 4085 C CA . PHE B 1 231 ? -24.547 -25 -4.973 1 97.25 231 PHE B CA 1
ATOM 4086 C C . PHE B 1 231 ? -23.062 -25.031 -5.355 1 97.25 231 PHE B C 1
ATOM 4088 O O . PHE B 1 231 ? -22.734 -25.094 -6.543 1 97.25 231 PHE B O 1
ATOM 4095 N N . ILE B 1 232 ? -22.188 -25 -4.367 1 97.69 232 ILE B N 1
ATOM 4096 C CA . ILE B 1 232 ? -20.75 -25.062 -4.625 1 97.69 232 ILE B CA 1
ATOM 4097 C C . ILE B 1 232 ? -20.406 -26.375 -5.305 1 97.69 232 ILE B C 1
ATOM 4099 O O . ILE B 1 232 ? -19.672 -26.391 -6.305 1 97.69 232 ILE B O 1
ATOM 4103 N N . LYS B 1 233 ? -20.953 -27.453 -4.836 1 97.19 233 LYS B N 1
ATOM 4104 C CA . LYS B 1 233 ? -20.703 -28.766 -5.426 1 97.19 233 LYS B CA 1
ATOM 4105 C C . LYS B 1 233 ? -21.156 -28.812 -6.883 1 97.19 233 LYS B C 1
ATOM 4107 O O . LYS B 1 233 ? -20.422 -29.281 -7.754 1 97.19 233 LYS B O 1
ATOM 4112 N N . GLU B 1 234 ? -22.312 -28.266 -7.117 1 97.12 234 GLU B N 1
ATOM 4113 C CA . GLU B 1 234 ? -22.875 -28.266 -8.461 1 97.12 234 GLU B CA 1
ATOM 4114 C C . GLU B 1 234 ? -22.062 -27.391 -9.406 1 97.12 234 GLU B C 1
ATOM 4116 O O . GLU B 1 234 ? -21.969 -27.672 -10.602 1 97.12 234 GLU B O 1
ATOM 4121 N N . SER B 1 235 ? -21.531 -26.344 -8.836 1 97 235 SER B N 1
ATOM 4122 C CA . SER B 1 235 ? -20.766 -25.406 -9.656 1 97 235 SER B CA 1
ATOM 4123 C C . SER B 1 235 ? -19.5 -26.062 -10.203 1 97 235 SER B C 1
ATOM 4125 O O . SER B 1 235 ? -18.906 -25.578 -11.172 1 97 235 SER B O 1
ATOM 4127 N N . LEU B 1 236 ? -19.078 -27.172 -9.625 1 97.44 236 LEU B N 1
ATOM 4128 C CA . LEU B 1 236 ? -17.859 -27.875 -10.016 1 97.44 236 LEU B CA 1
ATOM 4129 C C . LEU B 1 236 ? -18.172 -29.031 -10.953 1 97.44 236 LEU B C 1
ATOM 4131 O O . LEU B 1 236 ? -17.266 -29.703 -11.445 1 97.44 236 LEU B O 1
ATOM 4135 N N . ASP B 1 237 ? -19.484 -29.25 -11.148 1 94.88 237 ASP B N 1
ATOM 4136 C CA . ASP B 1 237 ? -19.969 -30.312 -12.008 1 94.88 237 ASP B CA 1
ATOM 4137 C C . ASP B 1 237 ? -20.219 -29.812 -13.43 1 94.88 237 ASP B C 1
ATOM 4139 O O . ASP B 1 237 ? -21.109 -28.984 -13.641 1 94.88 237 ASP B O 1
ATOM 4143 N N . PRO B 1 238 ? -19.516 -30.281 -14.383 1 92.81 238 PRO B N 1
ATOM 4144 C CA . PRO B 1 238 ? -19.656 -29.781 -15.75 1 92.81 238 PRO B CA 1
ATOM 4145 C C . PRO B 1 238 ? -21.047 -30.047 -16.328 1 92.81 238 PRO B C 1
ATOM 4147 O O . PRO B 1 238 ? -21.469 -29.375 -17.266 1 92.81 238 PRO B O 1
ATOM 4150 N N . ASP B 1 239 ? -21.75 -30.969 -15.789 1 94.44 239 ASP B N 1
ATOM 4151 C CA . ASP B 1 239 ? -23.047 -31.359 -16.328 1 94.44 239 ASP B CA 1
ATOM 4152 C C . ASP B 1 239 ? -24.188 -30.594 -15.633 1 94.44 239 ASP B C 1
ATOM 4154 O O . ASP B 1 239 ? -25.344 -30.719 -16.031 1 94.44 239 ASP B O 1
ATOM 4158 N N . SER B 1 240 ? -23.75 -29.859 -14.609 1 93.25 240 SER B N 1
ATOM 4159 C CA . SER B 1 240 ? -24.766 -29.109 -13.883 1 93.25 240 SER B CA 1
ATOM 4160 C C . SER B 1 240 ? -25.312 -27.953 -14.719 1 93.25 240 SER B C 1
ATOM 4162 O O . SER B 1 240 ? -24.594 -27.406 -15.555 1 93.25 240 SER B O 1
ATOM 4164 N N . ASP B 1 241 ? -26.594 -27.547 -14.508 1 91.25 241 ASP B N 1
ATOM 4165 C CA . ASP B 1 241 ? -27.234 -26.453 -15.25 1 91.25 241 ASP B CA 1
ATOM 4166 C C . ASP B 1 241 ? -27.391 -25.219 -14.375 1 91.25 241 ASP B C 1
ATOM 4168 O O . ASP B 1 241 ? -28.141 -24.297 -14.711 1 91.25 241 ASP B O 1
ATOM 4172 N N . ILE B 1 242 ? -26.672 -25.203 -13.32 1 90.38 242 ILE B N 1
ATOM 4173 C CA . ILE B 1 242 ? -26.828 -24.047 -12.43 1 90.38 242 ILE B CA 1
ATOM 4174 C C . ILE B 1 242 ? -26.344 -22.781 -13.133 1 90.38 242 ILE B C 1
ATOM 4176 O O . ILE B 1 242 ? -25.422 -22.828 -13.953 1 90.38 242 ILE B O 1
ATOM 4180 N N . GLU B 1 243 ? -27.016 -21.734 -12.891 1 87.62 243 GLU B N 1
ATOM 4181 C CA . GLU B 1 243 ? -26.562 -20.422 -13.32 1 87.62 243 GLU B CA 1
ATOM 4182 C C . GLU B 1 243 ? -25.547 -19.844 -12.328 1 87.62 243 GLU B C 1
ATOM 4184 O O . GLU B 1 243 ? -25.922 -19.453 -11.219 1 87.62 243 GLU B O 1
ATOM 4189 N N . PHE B 1 244 ? -24.406 -19.891 -12.703 1 84.31 244 PHE B N 1
ATOM 4190 C CA . PHE B 1 244 ? -23.359 -19.391 -11.82 1 84.31 244 PHE B CA 1
ATOM 4191 C C . PHE B 1 244 ? -23.062 -17.922 -12.102 1 84.31 244 PHE B C 1
ATOM 4193 O O . PHE B 1 244 ? -22.703 -17.547 -13.227 1 84.31 244 PHE B O 1
ATOM 4200 N N . ILE B 1 245 ? -23.344 -17.078 -11.094 1 81.81 245 ILE B N 1
ATOM 4201 C CA . ILE B 1 245 ? -23 -15.656 -11.203 1 81.81 245 ILE B CA 1
ATOM 4202 C C . ILE B 1 245 ? -21.594 -15.422 -10.68 1 81.81 245 ILE B C 1
ATOM 4204 O O . ILE B 1 245 ? -21.328 -15.578 -9.484 1 81.81 245 ILE B O 1
ATOM 4208 N N . LYS B 1 246 ? -20.781 -14.969 -11.516 1 89.06 246 LYS B N 1
ATOM 4209 C CA . LYS B 1 246 ? -19.359 -14.773 -11.18 1 89.06 246 LYS B CA 1
ATOM 4210 C C . LYS B 1 246 ? -19.188 -13.562 -10.273 1 89.06 246 LYS B C 1
ATOM 4212 O O . LYS B 1 246 ? -19.656 -12.469 -10.586 1 89.06 246 LYS B O 1
ATOM 4217 N N . ASN B 1 247 ? -18.688 -13.781 -9.148 1 95.19 247 ASN B N 1
ATOM 4218 C CA . ASN B 1 247 ? -18.234 -12.797 -8.172 1 95.19 247 ASN B CA 1
ATOM 4219 C C . ASN B 1 247 ? -16.719 -12.844 -7.98 1 95.19 247 ASN B C 1
ATOM 4221 O O . ASN B 1 247 ? -16.203 -13.742 -7.312 1 95.19 247 ASN B O 1
ATOM 4225 N N . ILE B 1 248 ? -16.047 -11.875 -8.609 1 97.94 248 ILE B N 1
ATOM 4226 C CA . ILE B 1 248 ? -14.586 -11.852 -8.539 1 97.94 248 ILE B CA 1
ATOM 4227 C C . ILE B 1 248 ? -14.141 -11.055 -7.309 1 97.94 248 ILE B C 1
ATOM 4229 O O . ILE B 1 248 ? -14.328 -9.844 -7.254 1 97.94 248 ILE B O 1
ATOM 4233 N N . ALA B 1 249 ? -13.578 -11.695 -6.328 1 98.38 249 ALA B N 1
ATOM 4234 C CA . ALA B 1 249 ? -13.125 -11.031 -5.109 1 98.38 249 ALA B CA 1
ATOM 4235 C C . ALA B 1 249 ? -12.016 -10.031 -5.41 1 98.38 249 ALA B C 1
ATOM 4237 O O . ALA B 1 249 ? -11.242 -10.219 -6.352 1 98.38 249 ALA B O 1
ATOM 4238 N N . PRO B 1 250 ? -11.914 -8.961 -4.629 1 98 250 PRO B N 1
ATOM 4239 C CA . PRO B 1 250 ? -10.898 -7.934 -4.871 1 98 250 PRO B CA 1
ATOM 4240 C C . PRO B 1 250 ? -9.477 -8.508 -4.922 1 98 250 PRO B C 1
ATOM 4242 O O . PRO B 1 250 ? -9.164 -9.445 -4.188 1 98 250 PRO B O 1
ATOM 4245 N N . ALA B 1 251 ? -8.633 -7.883 -5.727 1 98.44 251 ALA B N 1
ATOM 4246 C CA . ALA B 1 251 ? -7.328 -8.453 -6.066 1 98.44 251 ALA B CA 1
ATOM 4247 C C . ALA B 1 251 ? -6.316 -8.227 -4.945 1 98.44 251 ALA B C 1
ATOM 4249 O O . ALA B 1 251 ? -5.402 -9.031 -4.754 1 98.44 251 ALA B O 1
ATOM 4250 N N . SER B 1 252 ? -6.469 -7.129 -4.215 1 97.94 252 SER B N 1
ATOM 4251 C CA . SER B 1 252 ? -5.438 -6.723 -3.268 1 97.94 252 SER B CA 1
ATOM 4252 C C . SER B 1 252 ? -5.301 -7.73 -2.129 1 97.94 252 SER B C 1
ATOM 4254 O O . SER B 1 252 ? -4.27 -7.781 -1.46 1 97.94 252 SER B O 1
ATOM 4256 N N . GLY B 1 253 ? -6.309 -8.516 -1.929 1 98.5 253 GLY B N 1
ATOM 4257 C CA . GLY B 1 253 ? -6.258 -9.516 -0.877 1 98.5 253 GLY B CA 1
ATOM 4258 C C . GLY B 1 253 ? -5.496 -10.766 -1.28 1 98.5 253 GLY B C 1
ATOM 4259 O O . GLY B 1 253 ? -5.172 -11.602 -0.435 1 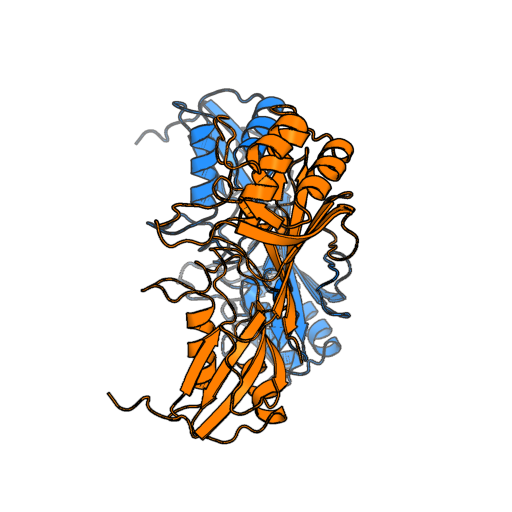98.5 253 GLY B O 1
ATOM 4260 N N . LEU B 1 254 ? -5.168 -10.922 -2.512 1 98.88 254 LEU B N 1
ATOM 4261 C CA . LEU B 1 254 ? -4.57 -12.148 -3.033 1 98.88 254 LEU B CA 1
ATOM 4262 C C . LEU B 1 254 ? -3.051 -12.023 -3.1 1 98.88 254 LEU B C 1
ATOM 4264 O O . LEU B 1 254 ? -2.527 -11.023 -3.605 1 98.88 254 LEU B O 1
ATOM 4268 N N . HIS B 1 255 ? -2.338 -13.016 -2.582 1 98.75 255 HIS B N 1
ATOM 4269 C CA . HIS B 1 255 ? -0.88 -13.07 -2.559 1 98.75 255 HIS B CA 1
ATOM 4270 C C . HIS B 1 255 ? -0.373 -14.414 -3.064 1 98.75 255 HIS B C 1
ATOM 4272 O O . HIS B 1 255 ? -0.809 -15.469 -2.588 1 98.75 255 HIS B O 1
ATOM 4278 N N . LEU B 1 256 ? 0.502 -14.391 -4.074 1 98.75 256 LEU B N 1
ATOM 4279 C CA . LEU B 1 256 ? 1.28 -15.594 -4.34 1 98.75 256 LEU B CA 1
ATOM 4280 C C . LEU B 1 256 ? 2.283 -15.852 -3.219 1 98.75 256 LEU B C 1
ATOM 4282 O O . LEU B 1 256 ? 3.246 -15.094 -3.057 1 98.75 256 LEU B O 1
ATOM 4286 N N . HIS B 1 257 ? 2.113 -16.922 -2.529 1 98.38 257 HIS B N 1
ATOM 4287 C CA . HIS B 1 257 ? 2.807 -17.109 -1.26 1 98.38 257 HIS B CA 1
ATOM 4288 C C . HIS B 1 257 ? 4.02 -18.016 -1.416 1 98.38 257 HIS B C 1
ATOM 4290 O O . HIS B 1 257 ? 5.031 -17.828 -0.736 1 98.38 257 HIS B O 1
ATOM 4296 N N . ASP B 1 258 ? 3.855 -18.984 -2.27 1 98.12 258 ASP B N 1
ATOM 4297 C CA . ASP B 1 258 ? 4.938 -19.969 -2.391 1 98.12 258 ASP B CA 1
ATOM 4298 C C . ASP B 1 258 ? 4.887 -20.672 -3.74 1 98.12 258 ASP B C 1
ATOM 4300 O O . ASP B 1 258 ? 3.812 -20.828 -4.328 1 98.12 258 ASP B O 1
ATOM 4304 N N . ILE B 1 259 ? 6.035 -21.047 -4.184 1 98 259 ILE B N 1
ATOM 4305 C CA . ILE B 1 259 ? 6.207 -21.859 -5.387 1 98 259 ILE B CA 1
ATOM 4306 C C . ILE B 1 259 ? 7.148 -23.016 -5.094 1 98 259 ILE B C 1
ATOM 4308 O O . ILE B 1 259 ? 8.258 -22.812 -4.598 1 98 259 ILE B O 1
ATOM 4312 N N . GLN B 1 260 ? 6.715 -24.203 -5.371 1 97.44 260 GLN B N 1
ATOM 4313 C CA . GLN B 1 260 ? 7.535 -25.391 -5.191 1 97.44 260 GLN B CA 1
ATOM 4314 C C . GLN B 1 260 ? 7.746 -26.125 -6.512 1 97.44 260 GLN B C 1
ATOM 4316 O O . GLN B 1 260 ? 6.836 -26.797 -7.008 1 97.44 260 GLN B O 1
ATOM 4321 N N . PHE B 1 261 ? 8.938 -26.016 -7.047 1 95.88 261 PHE B N 1
ATOM 4322 C CA . PHE B 1 261 ? 9.273 -26.734 -8.266 1 95.88 261 PHE B CA 1
ATOM 4323 C C . PHE B 1 261 ? 9.578 -28.203 -7.949 1 95.88 261 PHE B C 1
ATOM 4325 O O . PHE B 1 261 ? 10.211 -28.5 -6.934 1 95.88 261 PHE B O 1
ATOM 4332 N N . LYS B 1 262 ? 9.102 -29 -8.797 1 90 262 LYS B N 1
ATOM 4333 C CA . LYS B 1 262 ? 9.383 -30.422 -8.602 1 90 262 LYS B CA 1
ATOM 4334 C C . LYS B 1 262 ? 10.805 -30.766 -9.039 1 90 262 LYS B C 1
ATOM 4336 O O . LYS B 1 262 ? 11.312 -30.203 -10.016 1 90 262 LYS B O 1
ATOM 4341 N N . ASN B 1 263 ? 11.594 -31.531 -8.289 1 79.12 263 ASN B N 1
ATOM 4342 C CA . ASN B 1 263 ? 12.945 -31.969 -8.633 1 79.12 263 ASN B CA 1
ATOM 4343 C C . ASN B 1 263 ? 12.961 -32.812 -9.898 1 79.12 263 ASN B C 1
ATOM 4345 O O . ASN B 1 263 ? 11.992 -33.531 -10.188 1 79.12 263 ASN B O 1
#

Organism: NCBI:txid1349785

pLDDT: mean 95.82, std 7.35, range [30.14, 98.94]

Solvent-accessible surface area (backbone atoms only — not comparable to full-atom values): 27890 Å² total; per-residue (Å²): 132,75,79,81,78,55,77,36,59,33,41,33,35,28,30,31,43,17,60,74,22,65,11,25,58,73,46,90,100,50,58,14,51,46,46,53,49,50,52,37,50,48,64,76,40,65,93,54,62,68,48,77,45,58,57,67,74,49,55,48,15,29,24,23,72,34,39,45,32,35,39,32,22,66,54,88,77,53,63,71,57,48,55,54,50,46,45,69,61,34,56,61,36,36,34,71,76,48,71,41,86,57,61,92,81,67,40,66,75,75,48,59,38,38,37,30,36,35,36,28,32,37,56,42,69,78,58,48,18,79,29,34,60,49,39,37,69,41,68,55,71,60,41,60,70,60,28,34,60,47,32,45,68,58,40,40,78,40,36,38,62,74,33,34,65,84,71,57,93,80,54,76,41,63,45,51,24,80,39,34,41,55,42,78,50,77,71,81,48,41,66,52,46,66,97,66,41,30,29,38,40,38,28,23,65,68,76,53,55,61,19,70,32,24,48,50,21,52,38,49,37,36,19,59,61,78,45,52,67,64,53,58,56,40,56,36,37,83,84,49,82,75,86,79,78,82,37,70,40,73,41,27,14,32,26,36,54,38,70,48,70,63,131,132,77,80,81,76,56,77,35,58,32,41,33,34,29,28,32,43,16,59,73,23,64,11,26,57,74,46,90,99,48,58,15,50,45,47,54,49,51,53,36,49,47,65,75,38,64,94,54,62,67,48,77,45,58,57,67,75,49,54,48,14,28,23,23,71,34,39,44,32,34,38,31,22,66,56,89,77,55,61,69,59,47,55,53,50,48,46,72,60,34,57,60,35,35,33,71,76,49,70,42,84,57,61,92,80,65,40,69,74,75,47,59,38,38,38,31,36,36,36,26,31,36,56,42,69,77,58,49,18,79,29,32,59,48,39,38,69,40,68,55,70,61,40,60,69,60,28,31,59,49,32,47,69,59,41,40,80,40,37,38,61,74,32,35,64,83,70,55,94,80,53,77,41,61,46,49,26,80,39,35,42,55,43,78,49,78,69,83,47,40,67,54,47,66,97,67,41,30,28,38,40,38,29,23,64,68,76,55,54,59,20,69,32,25,48,49,20,51,38,50,38,37,19,60,61,79,45,52,67,66,53,57,56,42,56,36,36,84,85,48,82,75,84,80,79,82,38,70,41,73,41,26,14,34,26,37,54,37,70,47,71,63,131

Radius of gyration: 25.78 Å; Cα contacts (8 Å, |Δi|>4): 1157; chains: 2; bounding box: 57×70×58 Å

Nearest PDB structures (foldseek):
  1vs3-assembly1_B  TM=9.253E-01  e=2.405E-22  Thermus thermophilus HB8
  2nr0-assembly1_B  TM=9.148E-01  e=2.983E-20  Escherichia coli K-12
  8q70-assembly1_A-2  TM=8.915E-01  e=6.768E-21  Pyrococcus furiosus
  2nre-assembly1_A-2  TM=9.124E-01  e=6.862E-18  Escherichia coli K-12
  7r9g-assembly1_A-2  TM=7.816E-01  e=2.021E-15  Saccharomyces cerevisiae

InterPro domains:
  IPR001406 Pseudouridine synthase I, TruA [PIRSF001430] (9-263)
  IPR001406 Pseudouridine synthase I, TruA [PTHR11142] (9-261)
  IPR020094 Pseudouridine synthase TruA/RsuA/RluB/E/F, N-terminal [G3DSA:3.30.70.580] (8-111)
  IPR020095 Pseudouridine synthase I, TruA, C-terminal [G3DSA:3.30.70.660] (113-263)
  IPR020097 Pseudouridine synthase I, TruA, alpha/beta domain [PF01416] (151-261)
  IPR020103 Pseudouridine synthase, catalytic domain superfamily [SSF55120] (9-262)

Sequence (526 aa):
MTIMSYSYSYLVTIQYLGFRFHGWQKQPNLKTGHLFLDKTLKYIYKGIRFKSLGVGRTDARVSASCFAFQLFIDQKVDFDQFMADFNANAPGDMRALKIEDIDKQFNIIQHPKLKEYRYYFSYGEKNHPYAAPFLTRFREELDIELMKRGAILFEGFHNYKRYCTKPSEDTKVEREIVYCRIEENKELTASFFPKESFVLRIKGAGFLRNQVRLIMGGLHDLGKGTCDLNFIKESLDPDSDIEFIKNIAPASGLHLHDIQFKNMTIMSYSYSYLVTIQYLGFRFHGWQKQPNLKTGHLFLDKTLKYIYKGIRFKSLGVGRTDARVSASCFAFQLFIDQKVDFDQFMADFNANAPGDMRALKIEDIDKQFNIIQHPKLKEYRYYFSYGEKNHPYAAPFLTRFREELDIELMKRGAILFEGFHNYKRYCTKPSEDTKVEREIVYCRIEENKELTASFFPKESFVLRIKGAGFLRNQVRLIMGGLHDLGKGTCDLNFIKESLDPDSDIEFIKNIAPASGLHLHDIQFKN